Protein AF-A0A1V5Y558-F1 (afdb_monomer_lite)

Radius of gyration: 28.49 Å; chains: 1; bounding box: 67×62×70 Å

pLDDT: mean 86.37, std 18.27, range [27.95, 98.81]

Structure (mmCIF, N/CA/C/O backbone):
data_AF-A0A1V5Y558-F1
#
_entry.id   AF-A0A1V5Y558-F1
#
loop_
_atom_site.group_PDB
_atom_site.id
_atom_site.type_symbol
_atom_site.label_atom_id
_atom_site.label_alt_id
_atom_site.label_comp_id
_atom_site.label_asym_id
_atom_site.label_entity_id
_atom_site.label_seq_id
_atom_site.pdbx_PDB_ins_code
_atom_site.Cartn_x
_atom_site.Cartn_y
_atom_site.Cartn_z
_atom_site.occupancy
_atom_site.B_iso_or_equiv
_atom_site.auth_seq_id
_atom_site.auth_comp_id
_atom_site.auth_asym_id
_atom_site.auth_atom_id
_atom_site.pdbx_PDB_model_num
ATOM 1 N N . MET A 1 1 ? 34.711 -2.360 -29.751 1.00 47.66 1 MET A N 1
ATOM 2 C CA . MET A 1 1 ? 33.719 -2.564 -28.673 1.00 47.66 1 MET A CA 1
ATOM 3 C C . MET A 1 1 ? 32.403 -2.907 -29.351 1.00 47.66 1 MET A C 1
ATOM 5 O O . MET A 1 1 ? 32.137 -2.309 -30.383 1.00 47.66 1 MET A O 1
ATOM 9 N N . GLY A 1 2 ? 31.671 -3.920 -28.879 1.00 64.69 2 GLY A N 1
ATOM 10 C CA . GLY A 1 2 ? 30.419 -4.346 -29.522 1.00 64.69 2 GLY A CA 1
ATOM 11 C C . GLY A 1 2 ? 29.307 -3.298 -29.403 1.00 64.69 2 GLY A C 1
ATOM 12 O O . GLY A 1 2 ? 29.401 -2.399 -28.572 1.00 64.69 2 GLY A O 1
ATOM 13 N N . GLU A 1 3 ? 28.261 -3.443 -30.214 1.00 82.25 3 GLU A N 1
ATOM 14 C CA . GLU A 1 3 ? 27.079 -2.564 -30.247 1.00 82.25 3 GLU A CA 1
ATOM 15 C C . GLU A 1 3 ? 26.423 -2.407 -28.856 1.00 82.25 3 GLU A C 1
ATOM 17 O O . GLU A 1 3 ? 26.402 -3.373 -28.088 1.00 82.25 3 GLU A O 1
ATOM 22 N N . PRO A 1 4 ? 25.924 -1.226 -28.458 1.00 87.19 4 PRO A N 1
ATOM 23 C CA . PRO A 1 4 ? 25.225 -1.065 -27.183 1.00 87.19 4 PRO A CA 1
ATOM 24 C C . PRO A 1 4 ? 23.920 -1.875 -27.160 1.00 87.19 4 PRO A C 1
ATOM 26 O O . PRO A 1 4 ? 23.140 -1.820 -28.095 1.00 87.19 4 PRO A O 1
ATOM 29 N N . ALA A 1 5 ? 23.658 -2.599 -26.071 1.00 92.50 5 ALA A N 1
ATOM 30 C CA . ALA A 1 5 ? 22.412 -3.344 -25.868 1.00 92.50 5 ALA A CA 1
ATOM 31 C C . ALA A 1 5 ? 21.418 -2.606 -24.950 1.00 92.50 5 ALA A C 1
ATOM 33 O O . ALA A 1 5 ? 20.218 -2.865 -25.015 1.00 92.50 5 ALA A O 1
ATOM 34 N N . ILE A 1 6 ? 21.901 -1.684 -24.109 1.00 98.12 6 ILE A N 1
ATOM 35 C CA . ILE A 1 6 ? 21.078 -0.878 -23.196 1.00 98.12 6 ILE A CA 1
ATOM 36 C C . ILE A 1 6 ? 21.270 0.606 -23.518 1.00 98.12 6 ILE A C 1
ATOM 38 O O . ILE A 1 6 ? 22.396 1.108 -23.501 1.00 98.12 6 ILE A O 1
ATOM 42 N N . GLY A 1 7 ? 20.173 1.315 -23.775 1.00 98.25 7 GLY A N 1
ATOM 43 C CA . GLY A 1 7 ? 20.162 2.764 -23.966 1.00 98.25 7 GLY A CA 1
ATOM 44 C C . GLY A 1 7 ? 19.718 3.484 -22.694 1.00 98.25 7 GLY A C 1
ATOM 45 O O . GLY A 1 7 ? 18.582 3.331 -22.266 1.00 98.25 7 GLY A O 1
ATOM 46 N N . ILE A 1 8 ? 20.583 4.295 -22.089 1.00 98.56 8 ILE A N 1
ATOM 47 C CA . ILE A 1 8 ? 20.289 5.066 -20.877 1.00 98.56 8 ILE A CA 1
ATOM 48 C C . ILE A 1 8 ? 20.014 6.534 -21.235 1.00 98.56 8 ILE A C 1
ATOM 50 O O . ILE A 1 8 ? 20.901 7.227 -21.734 1.00 98.56 8 ILE A O 1
ATOM 54 N N . ILE A 1 9 ? 18.818 7.044 -20.936 1.00 98.19 9 ILE A N 1
ATOM 55 C CA . ILE A 1 9 ? 18.478 8.468 -21.104 1.00 98.19 9 ILE A CA 1
ATOM 56 C C . ILE A 1 9 ? 18.309 9.105 -19.739 1.00 98.19 9 ILE A C 1
ATOM 58 O O . ILE A 1 9 ? 17.579 8.596 -18.895 1.00 98.19 9 ILE A O 1
ATOM 62 N N . ILE A 1 10 ? 18.968 10.239 -19.533 1.00 97.44 10 ILE A N 1
ATOM 63 C CA . ILE A 1 10 ? 19.031 10.920 -18.245 1.00 97.44 10 ILE A CA 1
ATOM 64 C C . ILE A 1 10 ? 18.431 12.315 -18.403 1.00 97.44 10 ILE A C 1
ATOM 66 O O . ILE A 1 10 ? 18.888 13.109 -19.229 1.00 97.44 10 ILE A O 1
ATOM 70 N N . GLY A 1 11 ? 17.404 12.621 -17.610 1.00 94.31 11 GLY A N 1
ATOM 71 C CA . GLY A 1 11 ? 16.645 13.870 -17.708 1.00 94.31 11 GLY A CA 1
ATOM 72 C C . GLY A 1 11 ? 17.447 15.127 -17.351 1.00 94.31 11 GLY A C 1
ATOM 73 O O . GLY A 1 11 ? 17.139 16.223 -17.841 1.00 94.31 11 GLY A O 1
ATOM 74 N N . SER A 1 12 ? 18.482 14.977 -16.520 1.00 93.25 12 SER A N 1
ATOM 75 C CA . SER A 1 12 ? 19.354 16.056 -16.058 1.00 93.25 12 SER A CA 1
ATOM 76 C C . SER A 1 12 ? 20.795 15.586 -15.858 1.00 93.25 12 SER A C 1
ATOM 78 O O . SER A 1 12 ? 21.056 14.453 -15.467 1.00 93.25 12 SER A O 1
ATOM 80 N N . LYS A 1 13 ? 21.757 16.496 -16.052 1.00 93.25 13 LYS A N 1
ATOM 81 C CA . LYS A 1 13 ? 23.174 16.238 -15.748 1.00 93.25 13 LYS A CA 1
ATOM 82 C C . LYS A 1 13 ? 23.405 15.936 -14.263 1.00 93.25 13 LYS A C 1
ATOM 84 O O . LYS A 1 13 ? 24.307 15.168 -13.949 1.00 93.25 13 LYS A O 1
ATOM 89 N N . SER A 1 14 ? 22.601 16.517 -13.369 1.00 91.31 14 SER A N 1
ATOM 90 C CA . SER A 1 14 ? 22.674 16.256 -11.922 1.00 91.31 14 SER A CA 1
ATOM 91 C C . SER A 1 14 ? 22.541 14.772 -11.590 1.00 91.31 14 SER A C 1
ATOM 93 O O . SER A 1 14 ? 23.174 14.301 -10.654 1.00 91.31 14 SER A O 1
ATOM 95 N N . ASP A 1 15 ? 21.786 14.020 -12.390 1.00 92.81 15 ASP A N 1
ATOM 96 C CA . ASP A 1 15 ? 21.424 12.634 -12.084 1.00 92.81 15 ASP A CA 1
ATOM 97 C C . ASP A 1 15 ? 22.479 11.641 -12.604 1.00 92.81 15 ASP A C 1
ATOM 99 O O . ASP A 1 15 ? 22.416 10.450 -12.305 1.00 92.81 15 ASP A O 1
ATOM 103 N N . TRP A 1 16 ? 23.494 12.126 -13.339 1.00 94.44 16 TRP A N 1
ATOM 104 C CA . TRP A 1 16 ? 24.583 11.311 -13.893 1.00 94.44 16 TRP A CA 1
ATOM 105 C C . TRP A 1 16 ? 25.296 10.470 -12.829 1.00 94.44 16 TRP A C 1
ATOM 107 O O . TRP A 1 16 ? 25.573 9.298 -13.062 1.00 94.44 16 TRP A O 1
ATOM 117 N N . HIS A 1 17 ? 25.534 11.041 -11.647 1.00 94.56 17 HIS A N 1
ATOM 118 C CA . HIS A 1 17 ? 26.228 10.361 -10.551 1.00 94.56 17 HIS A CA 1
ATOM 119 C C . HIS A 1 17 ? 25.536 9.054 -10.109 1.00 94.56 17 HIS A C 1
ATOM 121 O O . HIS A 1 17 ? 26.205 8.107 -9.698 1.00 94.56 17 HIS A O 1
ATOM 127 N N . LEU A 1 18 ? 24.203 8.964 -10.231 1.00 96.00 18 LEU A N 1
ATOM 128 C CA . LEU A 1 18 ? 23.452 7.738 -9.935 1.00 96.00 18 LEU A CA 1
ATOM 129 C C . LEU A 1 18 ? 23.719 6.656 -10.981 1.00 96.00 18 LEU A C 1
ATOM 131 O O . LEU A 1 18 ? 23.833 5.479 -10.641 1.00 96.00 18 LEU A O 1
ATOM 135 N N . VAL A 1 19 ? 23.822 7.057 -12.249 1.00 96.56 19 VAL A N 1
ATOM 136 C CA . VAL A 1 19 ? 24.108 6.154 -13.368 1.00 96.56 19 VAL A CA 1
ATOM 137 C C . VAL A 1 19 ? 25.543 5.655 -13.304 1.00 96.56 19 VAL A C 1
ATOM 139 O O . VAL A 1 19 ? 25.767 4.457 -13.437 1.00 96.56 19 VAL A O 1
ATOM 142 N N . GLU A 1 20 ? 26.497 6.542 -13.035 1.00 96.56 20 GLU A N 1
ATOM 143 C CA . GLU A 1 20 ? 27.911 6.200 -12.869 1.00 96.56 20 GLU A CA 1
ATOM 144 C C . GLU A 1 20 ? 28.108 5.152 -11.766 1.00 96.56 20 GLU A C 1
ATOM 146 O O . GLU A 1 20 ? 28.595 4.053 -12.033 1.00 96.56 20 GLU A O 1
ATOM 151 N N . LYS A 1 21 ? 27.586 5.422 -10.562 1.00 95.81 21 LYS A N 1
ATOM 152 C CA . LYS A 1 21 ? 27.619 4.476 -9.438 1.00 95.81 21 LYS A CA 1
ATOM 153 C C . LYS A 1 21 ? 26.953 3.137 -9.773 1.00 95.81 21 LYS A C 1
ATOM 155 O O . LYS A 1 21 ? 27.405 2.080 -9.332 1.00 95.81 21 LYS A O 1
ATOM 160 N N . ALA A 1 22 ? 25.857 3.161 -10.530 1.00 96.75 22 ALA A N 1
ATOM 161 C CA . ALA A 1 22 ? 25.160 1.945 -10.928 1.00 96.75 22 ALA A CA 1
ATOM 162 C C . ALA A 1 22 ? 25.971 1.113 -11.929 1.00 96.75 22 ALA A C 1
ATOM 164 O O . ALA A 1 22 ? 26.033 -0.104 -11.769 1.00 96.75 22 ALA A O 1
ATOM 165 N N . LEU A 1 23 ? 26.612 1.752 -12.915 1.00 96.12 23 LEU A N 1
ATOM 166 C CA . LEU A 1 23 ? 27.485 1.091 -13.890 1.00 96.12 23 LEU A CA 1
ATOM 167 C C . LEU A 1 23 ? 28.685 0.425 -13.207 1.00 96.12 23 LEU A C 1
ATOM 169 O O . LEU A 1 23 ? 29.011 -0.710 -13.543 1.00 96.12 23 LEU A O 1
ATOM 173 N N . GLU A 1 24 ? 29.282 1.075 -12.207 1.00 95.19 24 GLU A N 1
ATOM 174 C CA . GLU A 1 24 ? 30.333 0.475 -11.374 1.00 95.19 24 GLU A CA 1
ATOM 175 C C . GLU A 1 24 ? 29.823 -0.760 -10.620 1.00 95.19 24 GLU A C 1
ATOM 177 O O . GLU A 1 24 ? 30.461 -1.814 -10.623 1.00 95.19 24 GLU A O 1
ATOM 182 N N . ALA A 1 25 ? 28.634 -0.668 -10.015 1.00 90.50 25 ALA A N 1
ATOM 183 C CA . ALA A 1 25 ? 28.051 -1.755 -9.230 1.00 90.50 25 ALA A CA 1
ATOM 184 C C . ALA A 1 25 ? 27.713 -3.010 -10.057 1.00 90.50 25 ALA A C 1
ATOM 186 O O . ALA A 1 25 ? 27.637 -4.107 -9.490 1.00 90.50 25 ALA A O 1
ATOM 187 N N . VAL A 1 26 ? 27.511 -2.857 -11.372 1.00 92.19 26 VAL A N 1
ATOM 188 C CA . VAL A 1 26 ? 27.238 -3.953 -12.318 1.00 92.19 26 VAL A CA 1
ATOM 189 C C . VAL A 1 26 ? 28.369 -4.188 -13.324 1.00 92.19 26 VAL A C 1
ATOM 191 O O . VAL A 1 26 ? 28.167 -4.907 -14.303 1.00 92.19 26 VAL A O 1
ATOM 194 N N . ALA A 1 27 ? 29.562 -3.632 -13.092 1.00 92.50 27 ALA A N 1
ATOM 195 C CA . ALA A 1 27 ? 30.679 -3.697 -14.037 1.00 92.50 27 ALA A CA 1
ATOM 196 C C . ALA A 1 27 ? 31.040 -5.141 -14.439 1.00 92.50 27 ALA A C 1
ATOM 198 O O . ALA A 1 27 ? 31.288 -5.414 -15.612 1.00 92.50 27 ALA A O 1
ATOM 199 N N . GLU A 1 28 ? 30.975 -6.093 -13.500 1.00 91.75 28 GLU A N 1
ATOM 200 C CA . GLU A 1 28 ? 31.270 -7.515 -13.747 1.00 91.75 28 GLU A CA 1
ATOM 201 C C . GLU A 1 28 ? 30.313 -8.195 -14.747 1.00 91.75 28 GLU A C 1
ATOM 203 O O . GLU A 1 28 ? 30.659 -9.211 -15.355 1.00 91.75 28 GLU A O 1
ATOM 208 N N . LEU A 1 29 ? 29.126 -7.620 -14.980 1.00 93.81 29 LEU A N 1
ATOM 209 C CA . LEU A 1 29 ? 28.189 -8.110 -15.993 1.00 93.81 29 LEU A CA 1
ATOM 210 C C . LEU A 1 29 ? 28.606 -7.732 -17.419 1.00 93.81 29 LEU A C 1
ATOM 212 O O . LEU A 1 29 ? 28.060 -8.304 -18.369 1.00 93.81 29 LEU A O 1
ATOM 216 N N . ASN A 1 30 ? 29.572 -6.818 -17.582 1.00 93.69 30 ASN A N 1
ATOM 217 C CA . ASN A 1 30 ? 30.040 -6.310 -18.873 1.00 93.69 30 ASN A CA 1
ATOM 218 C C . ASN A 1 30 ? 28.873 -5.869 -19.774 1.00 93.69 30 ASN A C 1
ATOM 220 O O . ASN A 1 30 ? 28.770 -6.272 -20.937 1.00 93.69 30 ASN A O 1
ATOM 224 N N . LEU A 1 31 ? 27.944 -5.090 -19.209 1.00 93.19 31 LEU A N 1
ATOM 225 C CA . LEU A 1 31 ? 26.790 -4.578 -19.944 1.00 93.19 31 LEU A CA 1
ATOM 226 C C . LEU A 1 31 ? 27.247 -3.557 -20.991 1.00 93.19 31 LEU A C 1
ATOM 228 O O . LEU A 1 31 ? 27.996 -2.627 -20.695 1.00 93.19 31 LEU A O 1
ATOM 232 N N . ARG A 1 32 ? 26.776 -3.725 -22.227 1.00 93.56 32 ARG A N 1
ATOM 233 C CA . ARG A 1 32 ? 27.048 -2.793 -23.325 1.00 93.56 32 ARG A CA 1
ATOM 234 C C . ARG A 1 32 ? 26.028 -1.661 -23.252 1.00 93.56 32 ARG A C 1
ATOM 236 O O . ARG A 1 32 ? 24.900 -1.833 -23.707 1.00 93.56 32 ARG A O 1
ATOM 243 N N . CYS A 1 33 ? 26.408 -0.535 -22.662 1.00 96.12 33 CYS A N 1
ATOM 244 C CA . CYS A 1 33 ? 25.513 0.603 -22.454 1.00 96.12 33 CYS A CA 1
ATOM 245 C C . CYS A 1 33 ? 25.915 1.796 -23.328 1.00 96.12 33 CYS A C 1
ATOM 247 O O . CYS A 1 33 ? 27.098 2.104 -23.458 1.00 96.12 33 CYS A O 1
ATOM 249 N N . ALA A 1 34 ? 24.926 2.506 -23.865 1.00 96.50 34 ALA A N 1
ATOM 250 C CA . ALA A 1 34 ? 25.077 3.860 -24.393 1.00 96.50 34 ALA A CA 1
ATOM 251 C C . ALA A 1 34 ? 24.253 4.817 -23.528 1.00 96.50 34 ALA A C 1
ATOM 253 O O . ALA A 1 34 ? 23.171 4.447 -23.080 1.00 96.50 34 ALA A O 1
ATOM 254 N N . ALA A 1 35 ? 24.740 6.036 -23.287 1.00 96.56 35 ALA A N 1
ATOM 255 C CA . ALA A 1 35 ? 24.050 6.997 -22.430 1.00 96.56 35 ALA A CA 1
ATOM 256 C C . ALA A 1 35 ? 23.934 8.385 -23.068 1.00 96.56 35 ALA A C 1
ATOM 258 O O . ALA A 1 35 ? 24.832 8.833 -23.783 1.00 96.56 35 ALA A O 1
ATOM 259 N N . ARG A 1 36 ? 22.839 9.091 -22.767 1.00 97.06 36 ARG A N 1
ATOM 260 C CA . ARG A 1 36 ? 22.580 10.461 -23.224 1.00 97.06 36 ARG A CA 1
ATOM 261 C C . ARG A 1 36 ? 21.873 11.273 -22.151 1.00 97.06 36 ARG A C 1
ATOM 263 O O . ARG A 1 36 ? 20.908 10.817 -21.549 1.00 97.06 36 ARG A O 1
ATOM 270 N N . ILE A 1 37 ? 22.304 12.519 -21.975 1.00 97.00 37 ILE A N 1
ATOM 271 C CA . ILE A 1 37 ? 21.547 13.508 -21.204 1.00 97.00 37 ILE A CA 1
ATOM 272 C C . ILE A 1 37 ? 20.616 14.242 -22.171 1.00 97.00 37 ILE A C 1
ATOM 274 O O . ILE A 1 37 ? 21.080 14.892 -23.110 1.00 97.00 37 ILE A O 1
ATOM 278 N N . ALA A 1 38 ? 19.310 14.121 -21.955 1.00 95.88 38 ALA A N 1
ATOM 279 C CA . ALA A 1 38 ? 18.283 14.800 -22.734 1.00 95.88 38 ALA A CA 1
ATOM 280 C C . ALA A 1 38 ? 17.001 14.936 -21.902 1.00 95.88 38 ALA A C 1
ATOM 282 O O . ALA A 1 38 ? 16.582 14.014 -21.209 1.00 95.88 38 ALA A O 1
ATOM 283 N N . SER A 1 39 ? 16.364 16.101 -21.975 1.00 93.88 39 SER A N 1
ATOM 284 C CA . SER A 1 39 ? 15.165 16.412 -21.201 1.00 93.88 39 SER A CA 1
ATOM 285 C C . SER A 1 39 ? 13.919 16.299 -22.074 1.00 93.88 39 SER A C 1
ATOM 287 O O . SER A 1 39 ? 13.845 16.947 -23.116 1.00 93.88 39 SER A O 1
ATOM 289 N N . ALA A 1 40 ? 12.914 15.554 -21.611 1.00 94.00 40 ALA A N 1
ATOM 290 C CA . ALA A 1 40 ? 11.627 15.433 -22.299 1.00 94.00 40 ALA A CA 1
ATOM 291 C C . ALA A 1 40 ? 10.924 16.787 -22.511 1.00 94.00 40 ALA A C 1
ATOM 293 O O . ALA A 1 40 ? 10.351 17.027 -23.564 1.00 94.00 40 ALA A O 1
ATOM 294 N N . HIS A 1 41 ? 11.019 17.691 -21.533 1.00 92.62 41 HIS A N 1
ATOM 295 C CA . HIS A 1 41 ? 10.335 18.987 -21.573 1.00 92.62 41 HIS A CA 1
ATOM 296 C C . HIS A 1 41 ? 11.127 20.067 -22.311 1.00 92.62 41 HIS A C 1
ATOM 298 O O . HIS A 1 41 ? 10.543 20.941 -22.941 1.00 92.62 41 HIS A O 1
ATOM 304 N N . ARG A 1 42 ? 12.462 20.043 -22.196 1.00 93.00 42 ARG A N 1
ATOM 305 C CA . ARG A 1 42 ? 13.327 21.122 -22.708 1.00 93.00 42 ARG A CA 1
ATOM 306 C C . ARG A 1 42 ? 13.940 20.804 -24.065 1.00 93.00 42 ARG A C 1
ATOM 308 O O . ARG A 1 42 ? 14.230 21.714 -24.829 1.00 93.00 42 ARG A O 1
ATOM 315 N N . THR A 1 43 ? 14.174 19.526 -24.353 1.00 93.94 43 THR A N 1
ATOM 316 C CA . THR A 1 43 ? 14.845 19.068 -25.576 1.00 93.94 43 THR A CA 1
ATOM 317 C C . THR A 1 43 ? 14.157 17.821 -26.161 1.00 93.94 43 THR A C 1
ATOM 319 O O . THR A 1 43 ? 14.827 16.803 -26.358 1.00 93.94 43 THR A O 1
ATOM 322 N N . PRO A 1 44 ? 12.836 17.855 -26.431 1.00 95.38 44 PRO A N 1
ATOM 323 C CA . PRO A 1 44 ? 12.082 16.686 -26.900 1.00 95.38 44 PRO A CA 1
ATOM 324 C C . PRO A 1 44 ? 12.620 16.121 -28.222 1.00 95.38 44 PRO A C 1
ATOM 326 O O . PRO A 1 44 ? 12.741 14.910 -28.381 1.00 95.38 44 PRO A O 1
ATOM 329 N N . GLU A 1 45 ? 13.037 16.984 -29.151 1.00 96.19 45 GLU A N 1
ATOM 330 C CA . GLU A 1 45 ? 13.628 16.559 -30.428 1.00 96.19 45 GLU A CA 1
ATOM 331 C C . GLU A 1 45 ? 14.936 15.785 -30.251 1.00 96.19 45 GLU A C 1
ATOM 333 O O . GLU A 1 45 ? 15.199 14.830 -30.981 1.00 96.19 45 GLU A O 1
ATOM 338 N N . ALA A 1 46 ? 15.750 16.165 -29.262 1.00 95.75 46 ALA A N 1
ATOM 339 C CA . ALA A 1 46 ? 16.991 15.462 -28.960 1.00 95.75 46 ALA A CA 1
ATOM 340 C C . ALA A 1 46 ? 16.724 14.072 -28.368 1.00 95.75 46 ALA A C 1
ATOM 342 O O . ALA A 1 46 ? 17.475 13.146 -28.659 1.00 95.75 46 ALA A O 1
ATOM 343 N N . VAL A 1 47 ? 15.654 13.924 -27.574 1.00 97.75 47 VAL A N 1
ATOM 344 C CA . VAL A 1 47 ? 15.198 12.619 -27.069 1.00 97.75 47 VAL A CA 1
ATOM 345 C C . VAL A 1 47 ? 14.778 11.732 -28.241 1.00 97.75 47 VAL A C 1
ATOM 347 O O . VAL A 1 47 ? 15.320 10.644 -28.398 1.00 97.75 47 VAL A O 1
ATOM 350 N N . MET A 1 48 ? 13.886 12.221 -29.111 1.00 97.56 48 MET A N 1
ATOM 351 C CA . MET A 1 48 ? 13.389 11.457 -30.264 1.00 97.56 48 MET A CA 1
ATOM 352 C C . MET A 1 48 ? 14.507 11.040 -31.223 1.00 97.56 48 MET A C 1
ATOM 354 O O . MET A 1 48 ? 14.539 9.900 -31.680 1.00 97.56 48 MET A O 1
ATOM 358 N N . ARG A 1 49 ? 15.440 11.953 -31.521 1.00 97.81 49 ARG A N 1
ATOM 359 C CA . ARG A 1 49 ? 16.586 11.655 -32.387 1.00 97.81 49 ARG A CA 1
ATOM 360 C C . ARG A 1 49 ? 17.456 10.550 -31.796 1.00 97.81 49 ARG A C 1
ATOM 362 O O . ARG A 1 49 ? 17.797 9.608 -32.497 1.00 97.81 49 ARG A O 1
ATOM 369 N N . TRP A 1 50 ? 17.771 10.655 -30.509 1.00 97.88 50 TRP A N 1
ATOM 370 C CA . TRP A 1 50 ? 18.659 9.699 -29.864 1.00 97.88 50 TRP A CA 1
ATOM 371 C C . TRP A 1 50 ? 18.032 8.311 -29.710 1.00 97.88 50 TRP A C 1
ATOM 373 O O . TRP A 1 50 ? 18.745 7.325 -29.829 1.00 97.88 50 TRP A O 1
ATOM 383 N N . ILE A 1 51 ? 16.713 8.213 -29.497 1.00 98.19 51 ILE A N 1
ATOM 384 C CA . ILE A 1 51 ? 16.009 6.918 -29.483 1.00 98.19 51 ILE A CA 1
ATOM 385 C C . ILE A 1 51 ? 16.223 6.187 -30.812 1.00 98.19 51 ILE A C 1
ATOM 387 O O . ILE A 1 51 ? 16.629 5.030 -30.801 1.00 98.19 51 ILE A O 1
ATOM 391 N N . LYS A 1 52 ? 16.041 6.877 -31.946 1.00 97.50 52 LYS A N 1
ATOM 392 C CA . LYS A 1 52 ? 16.262 6.293 -33.279 1.00 97.50 52 LYS A CA 1
ATOM 393 C C . LYS A 1 52 ? 17.713 5.867 -33.491 1.00 97.50 52 LYS A C 1
ATOM 395 O O . LYS A 1 52 ? 17.961 4.731 -33.871 1.00 97.50 52 LYS A O 1
ATOM 400 N N . GLU A 1 53 ? 18.665 6.751 -33.184 1.00 97.25 53 GLU A N 1
ATOM 401 C CA . GLU A 1 53 ? 20.103 6.445 -33.276 1.00 97.25 53 GLU A CA 1
ATOM 402 C C . GLU A 1 53 ? 20.483 5.231 -32.408 1.00 97.25 53 GLU A C 1
ATOM 404 O O . GLU A 1 53 ? 21.294 4.400 -32.809 1.00 97.25 53 GLU A O 1
ATOM 409 N N . ALA A 1 54 ? 19.898 5.115 -31.213 1.00 97.25 54 ALA A N 1
ATOM 410 C CA . ALA A 1 54 ? 20.145 4.012 -30.294 1.00 97.25 54 ALA A CA 1
ATOM 411 C C . ALA A 1 54 ? 19.567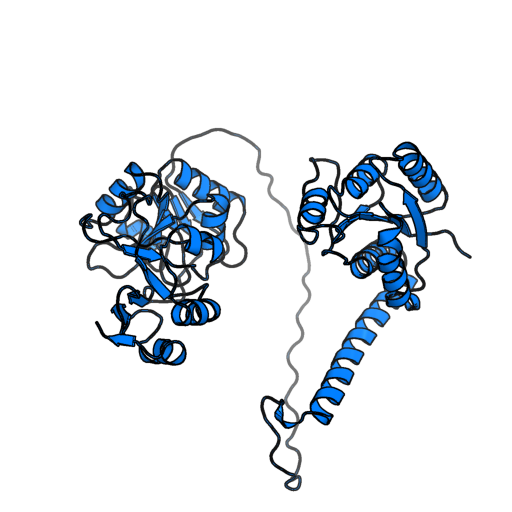 2.683 -30.809 1.00 97.25 54 ALA A C 1
ATOM 413 O O . ALA A 1 54 ? 20.244 1.659 -30.722 1.00 97.25 54 ALA A O 1
ATOM 414 N N . GLU A 1 55 ? 18.352 2.691 -31.364 1.00 97.06 55 GLU A N 1
ATOM 415 C CA . GLU A 1 55 ? 17.747 1.514 -32.002 1.00 97.06 55 GLU A CA 1
ATOM 416 C C . GLU A 1 55 ? 18.561 1.042 -33.210 1.00 97.06 55 GLU A C 1
ATOM 418 O O . GLU A 1 55 ? 18.870 -0.144 -33.318 1.00 97.06 55 GLU A O 1
ATOM 423 N N . GLU A 1 56 ? 18.973 1.969 -34.079 1.00 96.25 56 GLU A N 1
ATOM 424 C CA . GLU A 1 56 ? 19.844 1.683 -35.227 1.00 96.25 56 GLU A CA 1
ATOM 425 C C . GLU A 1 56 ? 21.205 1.120 -34.789 1.00 96.25 56 GLU A C 1
ATOM 427 O O . GLU A 1 56 ? 21.777 0.273 -35.473 1.00 96.25 56 GLU A O 1
ATOM 432 N N . ALA A 1 57 ? 21.705 1.545 -33.626 1.00 95.06 57 ALA A N 1
ATOM 433 C CA . ALA A 1 57 ? 22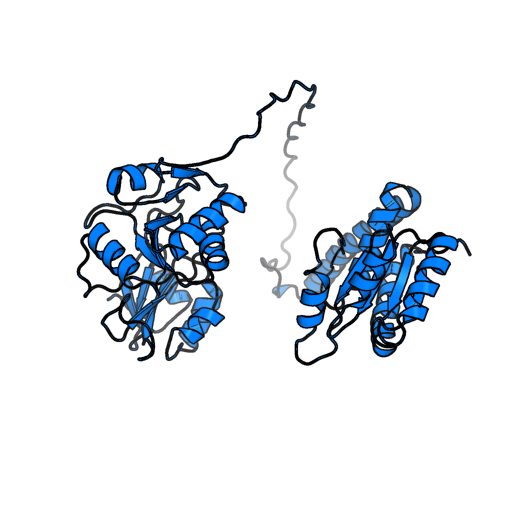.930 1.035 -33.021 1.00 95.06 57 ALA A CA 1
ATOM 434 C C . ALA A 1 57 ? 22.758 -0.306 -32.279 1.00 95.06 57 ALA A C 1
ATOM 436 O O . ALA A 1 57 ? 23.726 -0.782 -31.685 1.00 95.06 57 ALA A O 1
ATOM 437 N N . GLY A 1 58 ? 21.565 -0.913 -32.287 1.00 95.56 58 GLY A N 1
ATOM 438 C CA . GLY A 1 58 ? 21.322 -2.248 -31.734 1.00 95.56 58 GLY A CA 1
ATOM 439 C C . GLY A 1 58 ? 20.871 -2.290 -30.270 1.00 95.56 58 GLY A C 1
ATOM 440 O O . GLY A 1 58 ? 20.901 -3.367 -29.662 1.00 95.56 58 GLY A O 1
ATOM 441 N N . VAL A 1 59 ? 20.435 -1.160 -29.695 1.00 97.88 59 VAL A N 1
ATOM 442 C CA . VAL A 1 59 ? 19.830 -1.142 -28.353 1.00 97.88 59 VAL A CA 1
ATOM 443 C C . VAL A 1 59 ? 18.586 -2.028 -28.324 1.00 97.88 59 VAL A C 1
ATOM 445 O O . VAL A 1 59 ? 17.804 -2.066 -29.266 1.00 97.88 59 VAL A O 1
ATOM 448 N N . GLN A 1 60 ? 18.407 -2.755 -27.219 1.00 97.69 60 GLN A N 1
ATOM 449 C CA . GLN A 1 60 ? 17.309 -3.705 -27.017 1.00 97.69 60 GLN A CA 1
ATOM 450 C C . GLN A 1 60 ? 16.382 -3.300 -25.868 1.00 97.69 60 GLN A C 1
ATOM 452 O O . GLN A 1 60 ? 15.233 -3.727 -25.835 1.00 97.69 60 GLN A O 1
ATOM 457 N N . VAL A 1 61 ? 16.872 -2.498 -24.916 1.00 98.50 61 VAL A N 1
ATOM 458 C CA . VAL A 1 61 ? 16.112 -2.011 -23.755 1.00 98.50 61 VAL A CA 1
ATOM 459 C C . VAL A 1 61 ? 16.531 -0.578 -23.441 1.00 98.50 61 VAL A C 1
ATOM 461 O O . VAL A 1 61 ? 17.727 -0.274 -23.418 1.00 98.50 61 VAL A O 1
ATOM 464 N N . PHE A 1 62 ? 15.563 0.287 -23.138 1.00 98.75 62 PHE A N 1
ATOM 465 C CA . PHE A 1 62 ? 15.831 1.634 -22.641 1.00 98.75 62 PHE A CA 1
ATOM 466 C C . PHE A 1 62 ? 15.683 1.727 -21.122 1.00 98.75 62 PHE A C 1
ATOM 468 O O . PHE A 1 62 ? 14.739 1.205 -20.532 1.00 98.75 62 PHE A O 1
ATOM 475 N N . VAL A 1 63 ? 16.596 2.463 -20.493 1.00 98.75 63 VAL A N 1
ATOM 476 C CA . VAL A 1 63 ? 16.525 2.877 -19.090 1.00 98.75 63 VAL A CA 1
ATOM 477 C C . VAL A 1 63 ? 16.415 4.396 -19.055 1.00 98.75 63 VAL A C 1
ATOM 479 O O . VAL A 1 63 ? 17.333 5.103 -19.464 1.00 98.75 63 VAL A O 1
ATOM 482 N N . ALA A 1 64 ? 15.291 4.911 -18.576 1.00 98.38 64 ALA A N 1
ATOM 483 C CA . ALA A 1 64 ? 15.015 6.339 -18.528 1.00 98.38 64 ALA A CA 1
ATOM 484 C C . ALA A 1 64 ? 15.038 6.831 -17.076 1.00 98.38 64 ALA A C 1
ATOM 486 O O . ALA A 1 64 ? 14.205 6.446 -16.260 1.00 98.38 64 ALA A O 1
ATOM 487 N N . VAL A 1 65 ? 16.005 7.687 -16.755 1.00 98.19 65 VAL A N 1
ATOM 488 C CA . VAL A 1 65 ? 16.278 8.201 -15.408 1.00 98.19 65 VAL A CA 1
ATOM 489 C C . VAL A 1 65 ? 15.789 9.642 -15.320 1.00 98.19 65 VAL A C 1
ATOM 491 O O . VAL A 1 65 ? 16.294 10.512 -16.035 1.00 98.19 65 VAL A O 1
ATOM 494 N N . ALA A 1 66 ? 14.794 9.907 -14.473 1.00 96.00 66 ALA A N 1
ATOM 495 C CA . ALA A 1 66 ? 14.224 11.244 -14.328 1.00 96.00 66 ALA A CA 1
ATOM 496 C C . ALA A 1 66 ? 13.628 11.486 -12.936 1.00 96.00 66 ALA A C 1
ATOM 498 O O . ALA A 1 66 ? 13.011 10.601 -12.347 1.00 96.00 66 ALA A O 1
ATOM 499 N N . GLY A 1 67 ? 13.788 12.712 -12.440 1.00 92.12 67 GLY A N 1
ATOM 500 C CA . GLY A 1 67 ? 13.123 13.215 -11.237 1.00 92.12 67 GLY A CA 1
ATOM 501 C C . GLY A 1 67 ? 12.032 14.237 -11.554 1.00 92.12 67 GLY A C 1
ATOM 502 O O . GLY A 1 67 ? 11.781 14.551 -12.723 1.00 92.12 67 GLY A O 1
ATOM 503 N N . MET A 1 68 ? 11.433 14.794 -10.501 1.00 87.44 68 MET A N 1
ATOM 504 C CA . MET A 1 68 ? 10.311 15.735 -10.570 1.00 87.44 68 MET A CA 1
ATOM 505 C C . MET A 1 68 ? 9.086 15.133 -11.297 1.00 87.44 68 MET A C 1
ATOM 507 O O . MET A 1 68 ? 8.818 13.936 -11.197 1.00 87.44 68 MET A O 1
ATOM 511 N N . ALA A 1 69 ? 8.386 15.929 -12.117 1.00 83.81 69 ALA A N 1
ATOM 512 C CA . ALA A 1 69 ? 7.424 15.451 -13.108 1.00 83.81 69 ALA A CA 1
ATOM 513 C C . ALA A 1 69 ? 8.134 14.580 -14.164 1.00 83.81 69 ALA A C 1
ATOM 515 O O . ALA A 1 69 ? 8.491 15.049 -15.247 1.00 83.81 69 ALA A O 1
ATOM 516 N N . ALA A 1 70 ? 8.401 13.319 -13.831 1.00 91.56 70 ALA A N 1
ATOM 517 C CA . ALA A 1 70 ? 9.267 12.413 -14.575 1.00 91.56 70 ALA A CA 1
ATOM 518 C C . ALA A 1 70 ? 8.588 11.864 -15.843 1.00 91.56 70 ALA A C 1
ATOM 520 O O . ALA A 1 70 ? 8.360 10.668 -15.980 1.00 91.56 70 ALA A O 1
ATOM 521 N N . ALA A 1 71 ? 8.296 12.739 -16.808 1.00 94.38 71 ALA A N 1
ATOM 522 C CA . ALA A 1 71 ? 7.655 12.376 -18.074 1.00 94.38 71 ALA A CA 1
ATOM 523 C C . ALA A 1 71 ? 8.580 11.621 -19.044 1.00 94.38 71 ALA A C 1
ATOM 525 O O . ALA A 1 71 ? 8.112 11.033 -20.018 1.00 94.38 71 ALA A O 1
ATOM 526 N N . LEU A 1 72 ? 9.899 11.648 -18.813 1.00 97.00 72 LEU A N 1
ATOM 527 C CA . LEU A 1 72 ? 10.886 11.093 -19.741 1.00 97.00 72 LEU A CA 1
ATOM 528 C C . LEU A 1 72 ? 10.635 9.614 -20.086 1.00 97.00 72 LEU A C 1
ATOM 530 O O . LEU A 1 72 ? 10.585 9.326 -21.278 1.00 97.00 72 LEU A O 1
ATOM 534 N N . PRO A 1 73 ? 10.425 8.685 -19.132 1.00 97.88 73 PRO A N 1
ATOM 535 C CA . PRO A 1 73 ? 10.172 7.282 -19.469 1.00 97.88 73 PRO A CA 1
ATOM 536 C C . PRO A 1 73 ? 8.928 7.093 -20.342 1.00 97.88 73 PRO A C 1
ATOM 538 O O . PRO A 1 73 ? 8.964 6.324 -21.299 1.00 97.88 73 PRO A O 1
ATOM 541 N N . GLY A 1 74 ? 7.861 7.850 -20.071 1.00 97.12 74 GLY A N 1
ATOM 542 C CA . GLY A 1 74 ? 6.646 7.807 -20.879 1.00 97.12 74 GLY A CA 1
ATOM 543 C C . GLY A 1 74 ? 6.847 8.343 -22.295 1.00 97.12 74 GLY A C 1
ATOM 544 O O . GLY A 1 74 ? 6.391 7.727 -23.254 1.00 97.12 74 GLY A O 1
ATOM 545 N N . VAL A 1 75 ? 7.595 9.442 -22.447 1.00 97.00 75 VAL A N 1
ATOM 546 C CA . VAL A 1 75 ? 7.968 9.977 -23.768 1.00 97.00 75 VAL A CA 1
ATOM 547 C C . VAL A 1 75 ? 8.809 8.976 -24.550 1.00 97.00 75 VAL A C 1
ATOM 549 O O . VAL A 1 75 ? 8.587 8.813 -25.742 1.00 97.00 75 VAL A O 1
ATOM 552 N N . VAL A 1 76 ? 9.746 8.286 -23.896 1.00 98.06 76 VAL A N 1
ATOM 553 C CA . VAL A 1 76 ? 10.558 7.252 -24.550 1.00 98.06 76 VAL A CA 1
ATOM 554 C C . VAL A 1 76 ? 9.670 6.093 -25.000 1.00 98.06 76 VAL A C 1
ATOM 556 O O . VAL A 1 76 ? 9.703 5.736 -26.172 1.00 98.06 76 VAL A O 1
ATOM 559 N N . SER A 1 77 ? 8.813 5.571 -24.116 1.00 97.88 77 SER A N 1
ATOM 560 C CA . SER A 1 77 ? 7.883 4.474 -24.433 1.00 97.88 77 SER A CA 1
ATOM 561 C C . SER A 1 77 ? 6.916 4.819 -25.567 1.00 97.88 77 SER A C 1
ATOM 563 O O . SER A 1 77 ? 6.612 3.972 -26.398 1.00 97.88 77 SER A O 1
ATOM 565 N N . ALA A 1 78 ? 6.498 6.079 -25.688 1.00 96.88 78 ALA A N 1
ATOM 566 C CA . ALA A 1 78 ? 5.655 6.520 -26.796 1.00 96.88 78 ALA A CA 1
ATOM 567 C C . ALA A 1 78 ? 6.367 6.549 -28.165 1.00 96.88 78 ALA A C 1
ATOM 569 O O . ALA A 1 78 ? 5.705 6.729 -29.185 1.00 96.88 78 ALA A O 1
ATOM 570 N N . GLN A 1 79 ? 7.698 6.427 -28.202 1.00 97.38 79 GLN A N 1
ATOM 571 C CA . GLN A 1 79 ? 8.509 6.539 -29.420 1.00 97.38 79 GLN A CA 1
ATOM 572 C C . GLN A 1 79 ? 9.173 5.221 -29.840 1.00 97.38 79 GLN A C 1
ATOM 574 O O . GLN A 1 79 ? 9.771 5.180 -30.912 1.00 97.38 79 GLN A O 1
ATOM 579 N N . THR A 1 80 ? 9.081 4.163 -29.030 1.00 97.38 80 THR A N 1
ATOM 580 C CA . THR A 1 80 ? 9.727 2.870 -29.292 1.00 97.38 80 THR A CA 1
ATOM 581 C C . THR A 1 80 ? 8.812 1.693 -28.951 1.00 97.38 80 THR A C 1
ATOM 583 O O . THR A 1 80 ? 7.929 1.799 -28.106 1.00 97.38 80 THR A O 1
ATOM 586 N N . LEU A 1 81 ? 9.042 0.547 -29.597 1.00 96.81 81 LEU A N 1
ATOM 587 C CA . LEU A 1 81 ? 8.462 -0.742 -29.195 1.00 96.81 81 LEU A CA 1
ATOM 588 C C . LEU A 1 81 ? 9.382 -1.539 -28.258 1.00 96.81 81 LEU A C 1
ATOM 590 O O . LEU A 1 81 ? 8.987 -2.596 -27.762 1.00 96.81 81 LEU A O 1
ATOM 594 N N . LEU A 1 82 ? 10.610 -1.067 -28.031 1.00 98.25 82 LEU A N 1
ATOM 595 C CA . LEU A 1 82 ? 11.535 -1.697 -27.103 1.00 98.25 82 LEU A CA 1
ATOM 596 C C . LEU A 1 82 ? 11.077 -1.475 -25.655 1.00 98.25 82 LEU A C 1
ATOM 598 O O . LEU A 1 82 ? 10.519 -0.422 -25.336 1.00 98.25 82 LEU A O 1
ATOM 602 N N . PRO A 1 83 ? 11.334 -2.432 -24.745 1.00 98.44 83 PRO A N 1
ATOM 603 C CA . PRO A 1 83 ? 11.021 -2.263 -23.334 1.00 98.44 83 PRO A CA 1
ATOM 604 C C . PRO A 1 83 ? 11.669 -1.002 -22.752 1.00 98.44 83 PRO A C 1
ATOM 606 O O . PRO A 1 83 ? 12.861 -0.752 -22.950 1.00 98.44 83 PRO A O 1
ATOM 609 N N . VAL A 1 84 ? 10.886 -0.240 -21.985 1.00 98.69 84 VAL A N 1
ATOM 610 C CA . VAL A 1 84 ? 11.348 0.959 -21.280 1.00 98.69 84 VAL A CA 1
ATOM 611 C C . VAL A 1 84 ? 11.218 0.751 -19.779 1.00 98.69 84 VAL A C 1
ATOM 613 O O . VAL A 1 84 ? 10.142 0.426 -19.274 1.00 98.69 84 VAL A O 1
ATOM 616 N N . ILE A 1 85 ? 12.319 0.970 -19.065 1.00 98.81 85 ILE A N 1
ATOM 617 C CA . ILE A 1 85 ? 12.390 0.924 -17.608 1.00 98.81 85 ILE A CA 1
ATOM 618 C C . ILE A 1 85 ? 12.595 2.348 -17.093 1.00 98.81 85 ILE A C 1
ATOM 620 O O . ILE A 1 85 ? 13.627 2.971 -17.344 1.00 98.81 85 ILE A O 1
ATOM 624 N N . GLY A 1 86 ? 11.612 2.873 -16.373 1.00 98.38 86 GLY A N 1
ATOM 625 C CA . GLY A 1 86 ? 11.686 4.159 -15.698 1.00 98.38 86 GLY A CA 1
ATOM 626 C C . GLY A 1 86 ? 12.350 4.048 -14.327 1.00 98.38 86 GLY A C 1
ATOM 627 O O . GLY A 1 86 ? 11.995 3.190 -13.516 1.00 98.38 86 GLY A O 1
ATOM 628 N N . VAL A 1 87 ? 13.292 4.952 -14.058 1.00 98.38 87 VAL A N 1
ATOM 629 C CA . VAL A 1 87 ? 13.932 5.123 -12.751 1.00 98.38 87 VAL A CA 1
ATOM 630 C C . VAL A 1 87 ? 13.521 6.473 -12.171 1.00 98.38 87 VAL A C 1
ATOM 632 O O . VAL A 1 87 ? 14.001 7.503 -12.659 1.00 98.38 87 VAL A O 1
ATOM 635 N N . PRO A 1 88 ? 12.655 6.491 -11.144 1.00 97.38 88 PRO A N 1
ATOM 636 C CA . PRO A 1 88 ? 12.313 7.727 -10.463 1.00 97.38 88 PRO A CA 1
ATOM 637 C C . PRO A 1 88 ? 13.510 8.224 -9.656 1.00 97.38 88 PRO A C 1
ATOM 639 O O . PRO A 1 88 ? 14.144 7.447 -8.942 1.00 97.38 88 PRO A O 1
ATOM 642 N N . VAL A 1 89 ? 13.821 9.513 -9.763 1.00 96.19 89 VAL A N 1
ATOM 643 C CA . VAL A 1 89 ? 14.919 10.156 -9.026 1.00 96.19 89 VAL A CA 1
ATOM 644 C C . VAL A 1 89 ? 14.367 11.088 -7.956 1.00 96.19 89 VAL A C 1
ATOM 646 O O . VAL A 1 89 ? 13.451 11.873 -8.201 1.00 96.19 89 VAL A O 1
ATOM 649 N N . GLU A 1 90 ? 14.962 11.022 -6.769 1.00 93.94 90 GLU A N 1
ATOM 650 C CA . GLU A 1 90 ? 14.736 11.977 -5.686 1.00 93.94 90 GLU A CA 1
ATOM 651 C C . GLU A 1 90 ? 15.409 13.311 -6.034 1.00 93.94 90 GLU A C 1
ATOM 653 O O . GLU A 1 90 ? 16.619 13.466 -5.885 1.00 93.94 90 GLU A O 1
ATOM 658 N N . ALA A 1 91 ? 14.624 14.263 -6.544 1.00 77.81 91 ALA A N 1
ATOM 659 C CA . ALA A 1 91 ? 15.122 15.558 -7.017 1.00 77.81 91 ALA A CA 1
ATOM 660 C C . ALA A 1 91 ? 14.507 16.766 -6.283 1.00 77.81 91 ALA A C 1
ATOM 662 O O . ALA A 1 91 ? 14.883 17.903 -6.567 1.00 77.81 91 ALA A O 1
ATOM 663 N N . ASP A 1 92 ? 13.560 16.545 -5.366 1.00 74.31 92 ASP A N 1
ATOM 664 C CA . ASP A 1 92 ? 12.754 17.610 -4.771 1.00 74.31 92 ASP A CA 1
ATOM 665 C C . ASP A 1 92 ? 12.246 17.293 -3.344 1.00 74.31 92 ASP A C 1
ATOM 667 O O . ASP A 1 92 ? 12.631 16.307 -2.710 1.00 74.31 92 ASP A O 1
ATOM 671 N N . ALA A 1 93 ? 11.362 18.155 -2.829 1.00 80.56 93 ALA A N 1
ATOM 672 C CA . ALA A 1 93 ? 10.782 18.047 -1.491 1.00 80.56 93 ALA A CA 1
ATOM 673 C C . ALA A 1 93 ? 9.918 16.788 -1.275 1.00 80.56 93 ALA A C 1
ATOM 675 O O . ALA A 1 93 ? 9.696 16.398 -0.127 1.00 80.56 93 ALA A O 1
ATOM 676 N N . LEU A 1 94 ? 9.430 16.153 -2.346 1.00 88.12 94 LEU A N 1
ATOM 677 C CA . LEU A 1 94 ? 8.563 14.974 -2.284 1.00 88.12 94 LEU A CA 1
ATOM 678 C C . LEU A 1 94 ? 9.345 13.663 -2.293 1.00 88.12 94 LEU A C 1
ATOM 680 O O . LEU A 1 94 ? 8.753 12.583 -2.358 1.00 88.12 94 LEU A O 1
ATOM 684 N N . ARG A 1 95 ? 10.673 13.743 -2.178 1.00 90.12 95 ARG A N 1
ATOM 685 C CA . ARG A 1 95 ? 11.560 12.588 -2.058 1.00 90.12 95 ARG A CA 1
ATOM 686 C C . ARG A 1 95 ? 11.411 11.591 -3.216 1.00 90.12 95 ARG A C 1
ATOM 688 O O . ARG A 1 95 ? 11.552 10.387 -3.020 1.00 90.12 95 ARG A O 1
ATOM 695 N N . GLY A 1 96 ? 11.084 12.087 -4.414 1.00 91.25 96 GLY A N 1
ATOM 696 C CA . GLY A 1 96 ? 10.901 11.285 -5.629 1.00 91.25 96 GLY A CA 1
ATOM 697 C C . GLY A 1 96 ? 9.566 10.539 -5.734 1.00 91.25 96 GLY A C 1
ATOM 698 O O . GLY A 1 96 ? 9.406 9.722 -6.643 1.00 91.25 96 GLY A O 1
ATOM 699 N N . GLN A 1 97 ? 8.602 10.775 -4.833 1.00 94.44 97 GLN A N 1
ATOM 700 C CA . GLN A 1 97 ? 7.260 10.179 -4.939 1.00 94.44 97 GLN A CA 1
ATOM 701 C C . GLN A 1 97 ? 6.501 10.683 -6.168 1.00 94.44 97 GLN A C 1
ATOM 703 O O . GLN A 1 97 ? 5.807 9.923 -6.832 1.00 94.44 97 GLN A O 1
ATOM 708 N N . ASP A 1 98 ? 6.649 11.961 -6.481 1.00 92.81 98 ASP A N 1
ATOM 709 C CA . ASP A 1 98 ? 6.132 12.598 -7.686 1.00 92.81 98 ASP A CA 1
ATOM 710 C C . ASP A 1 98 ? 6.706 11.962 -8.962 1.00 92.81 98 ASP A C 1
ATOM 712 O O . ASP A 1 98 ? 5.953 11.625 -9.881 1.00 92.81 98 ASP A O 1
ATOM 716 N N . ALA A 1 99 ? 8.014 11.692 -8.980 1.00 94.75 99 ALA A N 1
ATOM 717 C CA . ALA A 1 99 ? 8.669 10.972 -10.063 1.00 94.75 99 ALA A CA 1
ATOM 718 C C . ALA A 1 99 ? 8.152 9.532 -10.166 1.00 94.75 99 ALA A C 1
ATOM 720 O O . ALA A 1 99 ? 7.826 9.071 -11.258 1.00 94.75 99 ALA A O 1
ATOM 721 N N . LEU A 1 100 ? 8.014 8.830 -9.035 1.00 96.38 100 LEU A N 1
ATOM 722 C CA . LEU A 1 100 ? 7.484 7.467 -9.000 1.00 96.38 100 LEU A CA 1
ATOM 723 C C . LEU A 1 100 ? 6.065 7.417 -9.572 1.00 96.38 100 LEU A C 1
ATOM 725 O O . LEU A 1 100 ? 5.810 6.644 -10.494 1.00 96.38 100 LEU A O 1
ATOM 729 N N . TYR A 1 101 ? 5.165 8.273 -9.082 1.00 94.62 101 TYR A N 1
ATOM 730 C CA . TYR A 1 101 ? 3.785 8.342 -9.556 1.00 94.62 101 TYR A CA 1
ATOM 731 C C . TYR A 1 101 ? 3.676 8.761 -11.021 1.00 94.62 101 TYR A C 1
ATOM 733 O O . TYR A 1 101 ? 2.767 8.289 -11.699 1.00 94.62 101 TYR A O 1
ATOM 741 N N . SER A 1 102 ? 4.598 9.586 -11.524 1.00 92.81 102 SER A N 1
ATOM 742 C CA . SER A 1 102 ? 4.661 9.945 -12.947 1.00 92.81 102 SER A CA 1
ATOM 743 C C . SER A 1 102 ? 5.022 8.749 -13.834 1.00 92.81 102 SER A C 1
ATOM 745 O O . SER A 1 102 ? 4.552 8.659 -14.962 1.00 92.81 102 SER A O 1
ATOM 747 N N . ILE A 1 103 ? 5.850 7.829 -13.330 1.00 96.19 103 ILE A N 1
ATOM 748 C CA . ILE A 1 103 ? 6.340 6.671 -14.089 1.00 96.19 103 ILE A CA 1
ATOM 749 C C . ILE A 1 103 ? 5.356 5.498 -14.033 1.00 96.19 103 ILE A C 1
ATOM 751 O O . ILE A 1 103 ? 5.186 4.808 -15.034 1.00 96.19 103 ILE A O 1
ATOM 755 N N . VAL A 1 104 ? 4.707 5.255 -12.887 1.00 95.31 104 VAL A N 1
ATOM 756 C CA . VAL A 1 104 ? 3.777 4.117 -12.736 1.00 95.31 104 VAL A CA 1
ATOM 757 C C . VAL A 1 104 ? 2.372 4.400 -13.277 1.00 95.31 104 VAL A C 1
ATOM 759 O O . VAL A 1 104 ? 1.634 3.459 -13.552 1.00 95.31 104 VAL A O 1
ATOM 762 N N . GLN A 1 105 ? 1.988 5.671 -13.452 1.00 93.38 105 GLN A N 1
ATOM 763 C CA . GLN A 1 105 ? 0.670 6.062 -13.972 1.00 93.38 105 GLN A CA 1
ATOM 764 C C . GLN A 1 105 ? 0.702 6.352 -15.475 1.00 93.38 105 GLN A C 1
ATOM 766 O O . GLN A 1 105 ? 0.449 7.471 -15.921 1.00 93.38 105 GLN A O 1
ATOM 771 N N . MET A 1 106 ? 1.001 5.328 -16.269 1.00 94.12 106 MET A N 1
ATOM 772 C CA . MET A 1 106 ? 0.976 5.443 -17.725 1.00 94.12 106 MET A CA 1
ATOM 773 C C . MET A 1 106 ? -0.426 5.209 -18.306 1.00 94.12 106 MET A C 1
ATOM 775 O O . MET A 1 106 ? -1.157 4.346 -17.813 1.00 94.12 106 MET A O 1
ATOM 779 N N . PRO A 1 107 ? -0.821 5.935 -19.374 1.00 90.94 107 PRO A N 1
ATOM 780 C CA . PRO A 1 107 ? -2.072 5.663 -20.067 1.00 90.94 107 PRO A CA 1
ATOM 781 C C . PRO A 1 107 ? -2.073 4.257 -20.694 1.00 90.94 107 PRO A C 1
ATOM 783 O O . PRO A 1 107 ? -1.015 3.753 -21.093 1.00 90.94 107 PRO A O 1
ATOM 786 N N . PRO A 1 108 ? -3.255 3.626 -20.848 1.00 94.12 108 PRO A N 1
ATOM 787 C CA . PRO A 1 108 ? -3.374 2.338 -21.522 1.00 94.12 108 PRO A CA 1
ATOM 788 C C . PRO A 1 108 ? -2.703 2.344 -22.902 1.00 94.12 108 PRO A C 1
ATOM 790 O O . PRO A 1 108 ? -2.933 3.241 -23.710 1.00 94.12 108 PRO A O 1
ATOM 793 N N . GLY A 1 109 ? -1.885 1.325 -23.172 1.00 93.12 109 GLY A N 1
ATOM 794 C CA . GLY A 1 109 ? -1.181 1.156 -24.448 1.00 93.12 109 GLY A CA 1
ATOM 795 C C . GLY A 1 109 ? 0.250 1.701 -24.498 1.00 93.12 109 GLY A C 1
ATOM 796 O O . GLY A 1 109 ? 0.952 1.375 -25.448 1.00 93.12 109 GLY A O 1
ATOM 797 N N . ILE A 1 110 ? 0.715 2.447 -23.486 1.00 96.06 110 ILE A N 1
ATOM 798 C CA . ILE A 1 110 ? 2.096 2.968 -23.408 1.00 96.06 110 ILE A CA 1
ATOM 799 C C . ILE A 1 110 ? 2.785 2.427 -22.140 1.00 96.06 110 ILE A C 1
ATOM 801 O O . ILE A 1 110 ? 2.859 3.122 -21.127 1.00 96.06 110 ILE A O 1
ATOM 805 N N . PRO A 1 111 ? 3.221 1.155 -22.121 1.00 95.88 111 PRO A N 1
ATOM 806 C CA . PRO A 1 111 ? 3.735 0.528 -20.909 1.00 95.88 111 PRO A CA 1
ATOM 807 C C . PRO A 1 111 ? 5.152 1.001 -20.556 1.00 95.88 111 PRO A C 1
ATOM 809 O O . PRO A 1 111 ? 6.056 0.998 -21.391 1.00 95.88 111 PRO A O 1
ATOM 812 N N . VAL A 1 112 ? 5.368 1.302 -19.274 1.00 97.81 112 VAL A N 1
ATOM 813 C CA . VAL A 1 112 ? 6.691 1.550 -18.686 1.00 97.81 112 VAL A CA 1
ATOM 814 C C . VAL A 1 112 ? 6.855 0.655 -17.460 1.00 97.81 112 VAL A C 1
ATOM 816 O O . VAL A 1 112 ? 6.001 0.644 -16.576 1.00 97.81 112 VAL A O 1
ATOM 819 N N . ALA A 1 113 ? 7.952 -0.099 -17.390 1.00 97.88 113 ALA A N 1
ATOM 820 C CA . ALA A 1 113 ? 8.326 -0.811 -16.172 1.00 97.88 113 ALA A CA 1
ATOM 821 C C . ALA A 1 113 ? 8.944 0.177 -15.174 1.00 97.88 113 ALA A C 1
ATOM 823 O O . ALA A 1 113 ? 9.738 1.025 -15.572 1.00 97.88 113 ALA A O 1
ATOM 824 N N . ALA A 1 114 ? 8.631 0.067 -13.885 1.00 97.50 114 ALA A N 1
ATOM 825 C CA . ALA A 1 114 ? 9.172 0.956 -12.857 1.00 97.50 114 ALA A CA 1
ATOM 826 C C . ALA A 1 114 ? 10.020 0.184 -11.842 1.00 97.50 114 ALA A C 1
ATOM 828 O O . ALA A 1 114 ? 9.645 -0.905 -11.407 1.00 97.50 114 ALA A O 1
ATOM 829 N N . VAL A 1 115 ? 11.144 0.772 -11.437 1.00 98.12 115 VAL A N 1
ATOM 830 C CA . VAL A 1 115 ? 11.934 0.325 -10.278 1.00 98.12 115 VAL A CA 1
ATOM 831 C C . VAL A 1 115 ? 11.787 1.314 -9.117 1.00 98.12 115 VAL A C 1
ATOM 833 O O . VAL A 1 115 ? 11.151 2.359 -9.248 1.00 98.12 115 VAL A O 1
ATOM 836 N N . GLY A 1 116 ? 12.382 0.993 -7.965 1.00 96.88 116 GLY A N 1
ATOM 837 C CA . GLY A 1 116 ? 12.388 1.891 -6.809 1.00 96.88 116 GLY A CA 1
ATOM 838 C C . GLY A 1 116 ? 13.083 3.234 -7.076 1.00 96.88 116 GLY A C 1
ATOM 839 O O . GLY A 1 116 ? 13.877 3.382 -8.010 1.00 96.88 116 GLY A O 1
ATOM 840 N N . ILE A 1 117 ? 12.814 4.208 -6.207 1.00 97.31 117 ILE A N 1
ATOM 841 C CA . ILE A 1 117 ? 13.424 5.544 -6.259 1.00 97.31 117 ILE A CA 1
ATOM 842 C C . ILE A 1 117 ? 14.951 5.434 -6.143 1.00 97.31 117 ILE A C 1
ATOM 844 O O . ILE A 1 117 ? 15.471 4.664 -5.335 1.00 97.31 117 ILE A O 1
ATOM 848 N N . ASN A 1 118 ? 15.667 6.178 -6.991 1.00 97.06 118 ASN A N 1
ATOM 849 C CA . ASN A 1 118 ? 17.125 6.172 -7.164 1.00 97.06 118 ASN A CA 1
ATOM 850 C C . ASN A 1 118 ? 17.726 4.802 -7.539 1.00 97.06 118 ASN A C 1
ATOM 852 O O . ASN A 1 118 ? 18.941 4.607 -7.471 1.00 97.06 118 ASN A O 1
ATOM 856 N N . SER A 1 119 ? 16.906 3.836 -7.959 1.00 97.19 119 SER A N 1
ATOM 857 C CA . SER A 1 119 ? 17.324 2.441 -8.126 1.00 97.19 119 SER A CA 1
ATOM 858 C C . SER A 1 119 ? 17.860 2.129 -9.529 1.00 97.19 119 SER A C 1
ATOM 860 O O . SER A 1 119 ? 17.461 1.154 -10.166 1.00 97.19 119 SER A O 1
ATOM 862 N N . VAL A 1 120 ? 18.803 2.940 -10.027 1.00 98.00 120 VAL A N 1
ATOM 863 C CA . VAL A 1 120 ? 19.382 2.759 -11.375 1.00 98.00 120 VAL A CA 1
ATOM 864 C C . VAL A 1 120 ? 20.038 1.382 -11.525 1.00 98.00 120 VAL A C 1
ATOM 866 O O . VAL A 1 120 ? 19.893 0.738 -12.561 1.00 98.00 120 VAL A O 1
ATOM 869 N N . GLN A 1 121 ? 20.695 0.882 -10.473 1.00 97.69 121 GLN A N 1
ATOM 870 C CA . GLN A 1 121 ? 21.291 -0.456 -10.470 1.00 97.69 121 GLN A CA 1
ATOM 871 C C . GLN A 1 121 ? 20.255 -1.545 -10.778 1.00 97.69 121 GLN A C 1
ATOM 873 O O . GLN A 1 121 ? 20.508 -2.412 -11.611 1.00 97.69 121 GLN A O 1
ATOM 878 N N . ASN A 1 122 ? 19.077 -1.485 -10.153 1.00 98.12 122 ASN A N 1
ATOM 879 C CA . ASN A 1 122 ? 18.023 -2.466 -10.396 1.00 98.12 122 ASN A CA 1
ATOM 880 C C . ASN A 1 122 ? 17.437 -2.334 -11.802 1.00 98.12 122 ASN A C 1
ATOM 882 O O . ASN A 1 122 ? 17.097 -3.347 -12.402 1.00 98.12 122 ASN A O 1
ATOM 886 N N . ALA A 1 123 ? 17.375 -1.125 -12.364 1.00 98.56 123 ALA A N 1
ATOM 887 C CA . ALA A 1 123 ? 16.969 -0.955 -13.756 1.00 98.56 123 ALA A CA 1
ATOM 888 C C . ALA A 1 123 ? 17.969 -1.577 -14.740 1.00 98.56 123 ALA A C 1
ATOM 890 O O . ALA A 1 123 ? 17.552 -2.226 -15.695 1.00 98.56 123 ALA A O 1
ATOM 891 N N . LEU A 1 124 ? 19.277 -1.446 -14.489 1.00 98.44 124 LEU A N 1
ATOM 892 C CA . LEU A 1 124 ? 20.305 -2.108 -15.300 1.00 98.44 124 LEU A CA 1
ATOM 893 C C . LEU A 1 124 ? 20.247 -3.635 -15.171 1.00 98.44 124 LEU A C 1
ATOM 895 O O . LEU A 1 124 ? 20.394 -4.334 -16.171 1.00 98.44 124 LEU A O 1
ATOM 899 N N . LEU A 1 125 ? 20.001 -4.156 -13.965 1.00 98.12 125 LEU A N 1
ATOM 900 C CA . LEU A 1 125 ? 19.817 -5.592 -13.741 1.00 98.12 125 LEU A CA 1
ATOM 901 C C . LEU A 1 125 ? 18.562 -6.117 -14.446 1.00 98.12 125 LEU A C 1
ATOM 903 O O . LEU A 1 125 ? 18.640 -7.131 -15.132 1.00 98.12 125 LEU A O 1
ATOM 907 N N . LEU A 1 126 ? 17.439 -5.402 -14.357 1.00 98.62 126 LEU A N 1
ATOM 908 C CA . LEU A 1 126 ? 16.205 -5.762 -15.053 1.00 98.62 126 LEU A CA 1
ATOM 909 C C . LEU A 1 126 ? 16.387 -5.724 -16.579 1.00 98.62 126 LEU A C 1
ATOM 911 O O . LEU A 1 126 ? 15.966 -6.646 -17.274 1.00 98.62 126 LEU A O 1
ATOM 915 N N . ALA A 1 127 ? 17.075 -4.709 -17.109 1.00 98.38 127 ALA A N 1
ATOM 916 C CA . ALA A 1 127 ? 17.429 -4.653 -18.526 1.00 98.38 127 ALA A CA 1
ATOM 917 C C . ALA A 1 127 ? 18.307 -5.846 -18.940 1.00 98.38 127 ALA A C 1
ATOM 919 O O . ALA A 1 127 ? 18.066 -6.471 -19.973 1.00 98.38 127 ALA A O 1
ATOM 920 N N . ALA A 1 128 ? 19.296 -6.203 -18.117 1.00 97.81 128 ALA A N 1
ATOM 921 C CA . ALA A 1 128 ? 20.146 -7.362 -18.358 1.00 97.81 128 ALA A CA 1
ATOM 922 C C . ALA A 1 128 ? 19.353 -8.679 -18.331 1.00 97.81 128 ALA A C 1
ATOM 924 O O . ALA A 1 128 ? 19.611 -9.554 -19.152 1.00 97.81 128 ALA A O 1
ATOM 925 N N . GLU A 1 129 ? 18.378 -8.824 -17.432 1.00 97.94 129 GLU A N 1
ATOM 926 C CA . GLU A 1 129 ? 17.501 -9.999 -17.351 1.00 97.94 129 GLU A CA 1
ATOM 927 C C . GLU A 1 129 ? 16.628 -10.162 -18.596 1.00 97.94 129 GLU A C 1
ATOM 929 O O . GLU A 1 129 ? 16.493 -11.281 -19.094 1.00 97.94 129 GLU A O 1
ATOM 934 N N . ILE A 1 130 ? 16.106 -9.056 -19.136 1.00 98.00 130 ILE A N 1
ATOM 935 C CA . ILE A 1 130 ? 15.370 -9.046 -20.407 1.00 98.00 130 ILE A CA 1
ATOM 936 C C . ILE A 1 130 ? 16.277 -9.532 -21.546 1.00 98.00 130 ILE A C 1
ATOM 938 O O . ILE A 1 130 ? 15.901 -10.434 -22.291 1.00 98.00 130 ILE A O 1
ATOM 942 N N . ILE A 1 131 ? 17.495 -8.995 -21.654 1.00 96.88 131 ILE A N 1
ATOM 943 C CA . ILE A 1 131 ? 18.454 -9.382 -22.705 1.00 96.88 131 ILE A CA 1
ATOM 944 C C . ILE A 1 131 ? 18.907 -10.847 -22.542 1.00 96.88 131 ILE A C 1
ATOM 946 O O . ILE A 1 131 ? 19.071 -11.581 -23.515 1.00 96.88 131 ILE A O 1
ATOM 950 N N . ALA A 1 132 ? 19.064 -11.321 -21.306 1.00 97.12 132 ALA A N 1
ATOM 951 C CA . ALA A 1 132 ? 19.476 -12.689 -20.988 1.00 97.12 132 ALA A CA 1
ATOM 952 C C . ALA A 1 132 ? 18.419 -13.765 -21.315 1.00 97.12 132 ALA A C 1
ATOM 954 O O . ALA A 1 132 ? 18.673 -14.970 -21.149 1.00 97.12 132 ALA A O 1
ATOM 955 N N . LEU A 1 133 ? 17.226 -13.369 -21.773 1.00 95.00 133 LEU A N 1
ATOM 956 C CA . LEU A 1 133 ? 16.258 -14.295 -22.359 1.00 95.00 133 LEU A CA 1
ATOM 957 C C . LEU A 1 133 ? 16.791 -14.920 -23.654 1.00 95.00 133 LEU A C 1
ATOM 959 O O . LEU A 1 133 ? 16.542 -16.104 -23.880 1.00 95.00 133 LEU A O 1
ATOM 963 N N . HIS A 1 134 ? 17.585 -14.180 -24.432 1.00 94.12 134 HIS A N 1
ATOM 964 C CA . HIS A 1 134 ? 18.205 -14.648 -25.679 1.00 94.12 134 HIS A CA 1
ATOM 965 C C . HIS A 1 134 ? 19.741 -14.593 -25.683 1.00 94.12 134 HIS A C 1
ATOM 967 O O . HIS A 1 134 ? 20.354 -15.195 -26.559 1.00 94.12 134 HIS A O 1
ATOM 973 N N . ASP A 1 135 ? 20.383 -13.955 -24.699 1.00 94.06 135 ASP A N 1
ATOM 974 C CA . ASP A 1 135 ? 21.840 -13.998 -24.500 1.00 94.06 135 ASP A CA 1
ATOM 975 C C . ASP A 1 135 ? 22.226 -14.997 -23.388 1.00 94.06 135 ASP A C 1
ATOM 977 O O . ASP A 1 135 ? 22.188 -14.701 -22.187 1.00 94.06 135 ASP A O 1
ATOM 981 N N . CYS A 1 136 ? 22.616 -16.214 -23.788 1.00 93.62 136 CYS A N 1
ATOM 982 C CA . CYS A 1 136 ? 23.010 -17.269 -22.851 1.00 93.62 136 CYS A CA 1
ATOM 983 C C . CYS A 1 136 ? 24.271 -16.934 -22.041 1.00 93.62 136 CYS A C 1
ATOM 985 O O . CYS A 1 136 ? 24.429 -17.450 -20.933 1.00 93.62 136 CYS A O 1
ATOM 987 N N . GLU A 1 137 ? 25.176 -16.110 -22.566 1.00 94.88 137 GLU A N 1
ATOM 988 C CA . GLU A 1 137 ? 26.428 -15.790 -21.882 1.00 94.88 137 GLU A CA 1
ATOM 989 C C . GLU A 1 137 ? 26.204 -14.700 -20.830 1.00 94.88 137 GLU A C 1
ATOM 991 O O . GLU A 1 137 ? 26.671 -14.824 -19.696 1.00 94.88 137 GLU A O 1
ATOM 996 N N . LEU A 1 138 ? 25.388 -13.689 -21.146 1.00 95.19 138 LEU A N 1
ATOM 997 C CA . LEU A 1 138 ? 24.904 -12.732 -20.152 1.00 95.19 138 LEU A CA 1
ATOM 998 C C . LEU A 1 138 ? 24.114 -13.431 -19.038 1.00 95.19 138 LEU A C 1
ATOM 1000 O O . LEU A 1 138 ? 24.316 -13.120 -17.864 1.00 95.19 138 LEU A O 1
ATOM 1004 N N . ARG A 1 139 ? 23.280 -14.426 -19.376 1.00 95.56 139 ARG A N 1
ATOM 1005 C CA . ARG A 1 139 ? 22.559 -15.229 -18.377 1.00 95.56 139 ARG A CA 1
ATOM 1006 C C . ARG A 1 139 ? 23.505 -15.885 -17.371 1.00 95.56 139 ARG A C 1
ATOM 1008 O O . ARG A 1 139 ? 23.240 -15.831 -16.172 1.00 95.56 139 ARG A O 1
ATOM 1015 N N . LYS A 1 140 ? 24.610 -16.486 -17.825 1.00 95.31 140 LYS A N 1
ATOM 1016 C CA . LYS A 1 140 ? 25.609 -17.086 -16.919 1.00 95.31 140 LYS A CA 1
ATOM 1017 C C . LYS A 1 140 ? 26.234 -16.038 -16.002 1.00 95.31 140 LYS A C 1
ATOM 1019 O O . LYS A 1 140 ? 26.336 -16.281 -14.800 1.00 95.31 140 LYS A O 1
ATOM 1024 N N . ARG A 1 141 ? 26.602 -14.871 -16.546 1.00 96.94 141 ARG A N 1
ATOM 1025 C CA . ARG A 1 141 ? 27.151 -13.761 -15.749 1.00 96.94 141 ARG A CA 1
ATOM 1026 C C . ARG A 1 141 ? 26.155 -13.266 -14.701 1.00 96.94 141 ARG A C 1
ATOM 1028 O O . ARG A 1 141 ? 26.555 -13.061 -13.564 1.00 96.94 141 ARG A O 1
ATOM 1035 N N . LEU A 1 142 ? 24.865 -13.163 -15.029 1.00 95.50 142 LEU A N 1
ATOM 1036 C CA . LEU A 1 142 ? 23.812 -12.800 -14.068 1.00 95.50 142 LEU A CA 1
ATOM 1037 C C . LEU A 1 142 ? 23.642 -13.829 -12.944 1.00 95.50 142 LEU A C 1
ATOM 1039 O O . LEU A 1 142 ? 23.490 -13.451 -11.782 1.00 95.50 142 LEU A O 1
ATOM 1043 N N . VAL A 1 143 ? 23.683 -15.126 -13.262 1.00 94.50 143 VAL A N 1
ATOM 1044 C CA . VAL A 1 143 ? 23.625 -16.190 -12.244 1.00 94.50 143 VAL A CA 1
ATOM 1045 C C . VAL A 1 143 ? 24.831 -16.101 -11.307 1.00 94.50 143 VAL A C 1
ATOM 1047 O O . VAL A 1 143 ? 24.660 -16.153 -10.089 1.00 94.50 143 VAL A O 1
ATOM 1050 N N . ALA A 1 144 ? 26.032 -15.915 -11.861 1.00 94.19 144 ALA A N 1
ATOM 1051 C CA . ALA A 1 144 ? 27.248 -15.731 -11.074 1.00 94.19 144 ALA A CA 1
ATOM 1052 C C . ALA A 1 144 ? 27.182 -14.463 -10.207 1.00 94.19 144 ALA A C 1
ATOM 1054 O O . ALA A 1 144 ? 27.458 -14.536 -9.013 1.00 94.19 144 ALA A O 1
ATOM 1055 N N . PHE A 1 145 ? 26.724 -13.341 -10.769 1.00 94.06 145 PHE A N 1
ATOM 1056 C CA . PHE A 1 145 ? 26.524 -12.078 -10.055 1.00 94.06 145 PHE A CA 1
ATOM 1057 C C . PHE A 1 145 ? 25.619 -12.259 -8.832 1.00 94.06 145 PHE A C 1
ATOM 1059 O O . PHE A 1 145 ? 25.972 -11.861 -7.722 1.00 94.06 145 PHE A O 1
ATOM 1066 N N . ARG A 1 146 ? 24.456 -12.908 -9.002 1.00 92.38 146 ARG A N 1
ATOM 1067 C CA . ARG A 1 146 ? 23.522 -13.164 -7.892 1.00 92.38 146 ARG A CA 1
ATOM 1068 C C . ARG A 1 146 ? 24.138 -14.067 -6.826 1.00 92.38 146 ARG A C 1
ATOM 1070 O O . ARG A 1 146 ? 24.007 -13.767 -5.642 1.00 92.38 146 ARG A O 1
ATOM 1077 N N . LYS A 1 147 ? 24.843 -15.124 -7.237 1.00 91.88 147 LYS A N 1
ATOM 1078 C CA . LYS A 1 147 ? 25.532 -16.025 -6.308 1.00 91.88 147 LYS A CA 1
ATOM 1079 C C . LYS A 1 147 ? 26.602 -15.289 -5.495 1.00 91.88 147 LYS A C 1
ATOM 1081 O O . LYS A 1 147 ? 26.572 -15.355 -4.274 1.00 91.88 147 LYS A O 1
ATOM 1086 N N . ASN A 1 148 ? 27.463 -14.507 -6.145 1.00 91.12 148 ASN A N 1
ATOM 1087 C CA . ASN A 1 148 ? 28.508 -13.729 -5.474 1.00 91.12 148 ASN A CA 1
ATOM 1088 C C . ASN A 1 148 ? 27.934 -12.769 -4.419 1.00 91.12 148 ASN A C 1
ATOM 1090 O O . ASN A 1 148 ? 28.546 -12.552 -3.376 1.00 91.12 148 ASN A O 1
ATOM 1094 N N . ARG A 1 149 ? 26.749 -12.189 -4.664 1.00 90.50 149 ARG A N 1
ATOM 1095 C CA . ARG A 1 149 ? 26.065 -11.332 -3.682 1.00 90.50 149 ARG A CA 1
ATOM 1096 C C . ARG A 1 149 ? 25.548 -12.118 -2.480 1.00 90.50 149 ARG A C 1
ATOM 1098 O O . ARG A 1 149 ? 25.668 -11.619 -1.367 1.00 90.50 149 ARG A O 1
ATOM 1105 N N . MET A 1 150 ? 25.012 -13.319 -2.690 1.00 86.38 150 MET A N 1
ATOM 1106 C CA . MET A 1 150 ? 24.603 -14.208 -1.596 1.00 86.38 150 MET A CA 1
ATOM 1107 C C . MET A 1 150 ? 25.809 -14.630 -0.751 1.00 86.38 150 MET A C 1
ATOM 1109 O O . MET A 1 150 ? 25.795 -14.435 0.461 1.00 86.38 150 MET A O 1
ATOM 1113 N N . ASP A 1 151 ? 26.880 -15.094 -1.400 1.00 88.50 151 ASP A N 1
ATOM 1114 C CA . ASP A 1 151 ? 28.121 -15.507 -0.733 1.00 88.50 151 ASP A CA 1
ATOM 1115 C C . ASP A 1 151 ? 28.740 -14.333 0.058 1.00 88.50 151 ASP A C 1
ATOM 1117 O O . ASP A 1 151 ? 29.256 -14.502 1.168 1.00 88.50 151 ASP A O 1
ATOM 1121 N N . LYS A 1 152 ? 28.633 -13.105 -0.472 1.00 89.06 152 LYS A N 1
ATOM 1122 C CA . LYS A 1 152 ? 29.060 -11.894 0.234 1.00 89.06 152 LYS A CA 1
ATOM 1123 C C . LYS A 1 152 ? 28.223 -11.620 1.485 1.00 89.06 152 LYS A C 1
ATOM 1125 O O . LYS A 1 152 ? 28.806 -11.288 2.504 1.00 89.06 152 LYS A O 1
ATOM 1130 N N . ILE A 1 153 ? 26.898 -11.779 1.441 1.00 86.75 153 ILE A N 1
ATOM 1131 C CA . ILE A 1 153 ? 26.040 -11.594 2.627 1.00 86.75 153 ILE A CA 1
ATOM 1132 C C . ILE A 1 153 ? 26.413 -12.594 3.723 1.00 86.75 153 ILE A C 1
ATOM 1134 O O . ILE A 1 153 ? 26.495 -12.218 4.889 1.00 86.75 153 ILE A O 1
ATOM 1138 N N . GLU A 1 154 ? 26.675 -13.852 3.366 1.00 84.06 154 GLU A N 1
ATOM 1139 C CA . GLU A 1 154 ? 27.141 -14.850 4.333 1.00 84.06 154 GLU A CA 1
ATOM 1140 C C . GLU A 1 154 ? 28.497 -14.466 4.935 1.00 84.06 154 GLU A C 1
ATOM 1142 O O . GLU A 1 154 ? 28.692 -14.585 6.144 1.00 84.06 154 GLU A O 1
ATOM 1147 N N . THR A 1 155 ? 29.411 -13.949 4.112 1.00 88.50 155 THR A N 1
ATOM 1148 C CA . THR A 1 155 ? 30.722 -13.456 4.562 1.00 88.50 155 THR A CA 1
ATOM 1149 C C . THR A 1 155 ? 30.581 -12.242 5.488 1.00 88.50 155 THR A C 1
ATOM 1151 O O . THR A 1 155 ? 31.161 -12.229 6.573 1.00 88.50 155 THR A O 1
ATOM 1154 N N . ASP A 1 156 ? 29.763 -11.257 5.111 1.00 88.19 156 ASP A N 1
ATOM 1155 C CA . ASP A 1 156 ? 29.482 -10.051 5.897 1.00 88.19 156 ASP A CA 1
ATOM 1156 C C . ASP A 1 156 ? 28.819 -10.428 7.238 1.00 88.19 156 ASP A C 1
ATOM 1158 O O . ASP A 1 156 ? 29.162 -9.881 8.286 1.00 88.19 156 ASP A O 1
ATOM 1162 N N . GLN A 1 157 ? 27.920 -11.420 7.236 1.00 83.12 157 GLN A N 1
ATOM 1163 C CA . GLN A 1 157 ? 27.307 -11.968 8.447 1.00 83.12 157 GLN A CA 1
ATOM 1164 C C . GLN A 1 157 ? 28.344 -12.657 9.345 1.00 83.12 157 GLN A C 1
ATOM 1166 O O . GLN A 1 157 ? 28.330 -12.461 10.561 1.00 83.12 157 GLN A O 1
ATOM 1171 N N . GLN A 1 158 ? 29.257 -13.451 8.780 1.00 86.00 158 GLN A N 1
ATOM 1172 C CA . GLN A 1 158 ? 30.340 -14.085 9.540 1.00 86.00 158 GLN A CA 1
ATOM 1173 C C . GLN A 1 158 ? 31.278 -13.041 10.160 1.00 86.00 158 GLN A C 1
ATOM 1175 O O . GLN A 1 158 ? 31.633 -13.153 11.335 1.00 86.00 158 GLN A O 1
ATOM 1180 N N . GLU A 1 159 ? 31.636 -11.998 9.410 1.00 89.00 159 GLU A N 1
ATOM 1181 C CA . GLU A 1 159 ? 32.452 -10.890 9.906 1.00 89.00 159 GLU A CA 1
ATOM 1182 C C . GLU A 1 159 ? 31.734 -10.115 11.020 1.00 89.00 159 GLU A C 1
ATOM 1184 O O . GLU A 1 159 ? 32.330 -9.833 12.065 1.00 89.00 159 GLU A O 1
ATOM 1189 N N . LEU A 1 160 ? 30.441 -9.830 10.843 1.00 85.75 160 LEU A N 1
ATOM 1190 C CA . LEU A 1 160 ? 29.609 -9.174 11.848 1.00 85.75 160 LEU A CA 1
ATOM 1191 C C . LEU A 1 160 ? 29.556 -9.993 13.142 1.00 85.75 160 LEU A C 1
ATOM 1193 O O . LEU A 1 160 ? 29.783 -9.442 14.217 1.00 85.75 160 LEU A O 1
ATOM 1197 N N . MET A 1 161 ? 29.319 -11.305 13.053 1.00 85.19 161 MET A N 1
ATOM 1198 C CA . MET A 1 161 ? 29.287 -12.197 14.219 1.00 85.19 161 MET A CA 1
ATOM 1199 C C . MET A 1 161 ? 30.664 -12.351 14.875 1.00 85.19 161 MET A C 1
ATOM 1201 O O . MET A 1 161 ? 30.749 -12.445 16.098 1.00 85.19 161 MET A O 1
ATOM 1205 N N . SER A 1 162 ? 31.751 -12.315 14.097 1.00 84.50 162 SER A N 1
ATOM 1206 C CA . SER A 1 162 ? 33.114 -12.309 14.640 1.00 84.50 162 SER A CA 1
ATOM 1207 C C . SER A 1 162 ? 33.428 -11.022 15.406 1.00 84.50 162 SER A C 1
ATOM 1209 O O . SER A 1 162 ? 34.160 -11.069 16.394 1.00 84.50 162 SER A O 1
ATOM 1211 N N . ARG A 1 163 ? 32.917 -9.872 14.952 1.00 88.81 163 ARG A N 1
ATOM 1212 C CA . ARG A 1 163 ? 33.132 -8.566 15.598 1.00 88.81 163 ARG A CA 1
ATOM 1213 C C . ARG A 1 163 ? 32.183 -8.333 16.777 1.00 88.81 163 ARG A C 1
ATOM 1215 O O . ARG A 1 163 ? 32.580 -7.720 17.764 1.00 88.81 163 ARG A O 1
ATOM 1222 N N . PHE A 1 164 ? 30.956 -8.845 16.698 1.00 86.25 164 PHE A N 1
ATOM 1223 C CA . PHE A 1 164 ? 29.895 -8.634 17.686 1.00 86.25 164 PHE A CA 1
ATOM 1224 C C . PHE A 1 164 ? 29.216 -9.951 18.098 1.00 86.25 164 PHE A C 1
ATOM 1226 O O . PHE A 1 164 ? 28.020 -10.140 17.871 1.00 86.25 164 PHE A O 1
ATOM 1233 N N . PRO A 1 165 ? 29.940 -10.867 18.764 1.00 78.62 165 PRO A N 1
ATOM 1234 C CA . PRO A 1 165 ? 29.412 -12.190 19.107 1.00 78.62 165 PRO A CA 1
ATOM 1235 C C . PRO A 1 165 ? 28.214 -12.151 20.072 1.00 78.62 165 PRO A C 1
ATOM 1237 O O . PRO A 1 165 ? 27.425 -13.090 20.116 1.00 78.62 165 PRO A O 1
ATOM 1240 N N . HIS A 1 166 ? 28.046 -11.062 20.829 1.00 79.12 166 HIS A N 1
ATOM 1241 C CA . HIS A 1 166 ? 26.919 -10.855 21.746 1.00 79.12 166 HIS A CA 1
ATOM 1242 C C . HIS A 1 166 ? 25.595 -10.514 21.039 1.00 79.12 166 HIS A C 1
ATOM 1244 O O . HIS A 1 166 ? 24.553 -10.564 21.683 1.00 79.12 166 HIS A O 1
ATOM 1250 N N . LEU A 1 167 ? 25.623 -10.164 19.745 1.00 74.69 167 LEU A N 1
ATOM 1251 C CA . LEU A 1 167 ? 24.422 -9.905 18.937 1.00 74.69 167 LEU A CA 1
ATOM 1252 C C . LEU A 1 167 ? 23.819 -11.186 18.340 1.00 74.69 167 LEU A C 1
ATOM 1254 O O . LEU A 1 167 ? 22.758 -11.135 17.720 1.00 74.69 167 LEU A O 1
ATOM 1258 N N . ALA A 1 168 ? 24.475 -12.339 18.506 1.00 74.56 168 ALA A N 1
ATOM 1259 C CA . ALA A 1 168 ? 23.902 -13.615 18.108 1.00 74.56 168 ALA A CA 1
ATOM 1260 C C . ALA A 1 168 ? 22.686 -13.936 18.993 1.00 74.56 168 ALA A C 1
ATOM 1262 O O . ALA A 1 168 ? 22.781 -13.883 20.216 1.00 74.56 168 ALA A O 1
ATOM 1263 N N . LEU A 1 169 ? 21.564 -14.340 18.380 1.00 61.94 169 LEU A N 1
ATOM 1264 C CA . LEU A 1 169 ? 20.328 -14.740 19.080 1.00 61.94 169 LEU A CA 1
ATOM 1265 C C . LEU A 1 169 ? 20.548 -15.852 20.123 1.00 61.94 169 LEU A C 1
ATOM 1267 O O . LEU A 1 169 ? 19.748 -15.997 21.038 1.00 61.94 169 LEU A O 1
ATOM 1271 N N . ASN A 1 170 ? 21.653 -16.594 20.004 1.00 61.31 170 ASN A N 1
ATOM 1272 C CA . ASN A 1 170 ? 22.177 -17.491 21.024 1.00 61.31 170 ASN A CA 1
ATOM 1273 C C . ASN A 1 170 ? 23.690 -17.239 21.168 1.00 61.31 170 ASN A C 1
ATOM 1275 O O . ASN A 1 170 ? 24.462 -17.819 20.396 1.00 61.31 170 ASN A O 1
ATOM 1279 N N . PRO A 1 171 ? 24.155 -16.387 22.102 1.00 44.81 171 PRO A N 1
ATOM 1280 C CA . PRO A 1 171 ? 25.583 -16.244 22.341 1.00 44.81 171 PRO A CA 1
ATOM 1281 C C . PRO A 1 171 ? 26.106 -17.588 22.853 1.00 44.81 171 PRO A C 1
ATOM 1283 O O . PRO A 1 171 ? 25.650 -18.096 23.879 1.00 44.81 171 PRO A O 1
ATOM 1286 N N . ALA A 1 172 ? 27.025 -18.206 22.112 1.00 44.22 172 ALA A N 1
ATOM 1287 C CA . ALA A 1 172 ? 27.603 -19.478 22.521 1.00 44.22 172 ALA A CA 1
ATOM 1288 C C . ALA A 1 172 ? 28.277 -19.310 23.899 1.00 44.22 172 ALA A C 1
ATOM 1290 O O . ALA A 1 172 ? 29.116 -18.415 24.052 1.00 44.22 172 ALA A O 1
ATOM 1291 N N . PRO A 1 173 ? 27.957 -20.139 24.911 1.00 41.38 173 PRO A N 1
ATOM 1292 C CA . PRO A 1 173 ? 28.736 -20.162 26.139 1.00 41.38 173 PRO A CA 1
ATOM 1293 C C . PRO A 1 173 ? 30.177 -20.583 25.821 1.00 41.38 173 PRO A C 1
ATOM 1295 O O . PRO A 1 173 ? 30.425 -21.400 24.930 1.00 41.38 173 PRO A O 1
ATOM 1298 N N . ALA A 1 174 ? 31.133 -19.987 26.538 1.00 42.62 174 ALA A N 1
ATOM 1299 C CA . ALA A 1 174 ? 32.563 -20.212 26.357 1.00 42.62 174 ALA A CA 1
ATOM 1300 C C . ALA A 1 174 ? 32.921 -21.714 26.292 1.00 42.62 174 ALA A C 1
ATOM 1302 O O . ALA A 1 174 ? 32.390 -22.524 27.049 1.00 42.62 174 ALA A O 1
ATOM 1303 N N . LYS A 1 175 ? 33.835 -22.044 25.365 1.00 39.47 175 LYS A N 1
ATOM 1304 C CA . LYS A 1 175 ? 34.293 -23.388 24.960 1.00 39.47 175 LYS A CA 1
ATOM 1305 C C . LYS A 1 175 ? 34.246 -24.449 26.072 1.00 39.47 175 LYS A C 1
ATOM 1307 O O . LYS A 1 175 ? 35.049 -24.413 27.001 1.00 39.47 175 LYS A O 1
ATOM 1312 N N . VAL A 1 176 ? 33.414 -25.472 25.870 1.00 36.25 176 VAL A N 1
ATOM 1313 C CA . VAL A 1 176 ? 33.514 -26.779 26.537 1.00 36.25 176 VAL A CA 1
ATOM 1314 C C . VAL A 1 176 ? 33.767 -27.846 25.468 1.00 36.25 176 VAL A C 1
ATOM 1316 O O . VAL A 1 176 ? 33.190 -27.804 24.386 1.00 36.25 176 VAL A O 1
ATOM 1319 N N . GLN A 1 177 ? 34.705 -28.744 25.771 1.00 35.94 177 GLN A N 1
ATOM 1320 C CA . GLN A 1 177 ? 35.288 -29.772 24.904 1.00 35.94 177 GLN A CA 1
ATOM 1321 C C . GLN A 1 177 ? 34.249 -30.643 24.172 1.00 35.94 177 GLN A C 1
ATOM 1323 O O . GLN A 1 177 ? 33.284 -31.115 24.774 1.00 35.94 177 GLN A O 1
ATOM 1328 N N . GLU A 1 178 ? 34.495 -30.900 22.882 1.00 33.72 178 GLU A N 1
ATOM 1329 C CA . GLU A 1 178 ? 33.679 -31.774 22.032 1.00 33.72 178 GLU A CA 1
ATOM 1330 C C . GLU A 1 178 ? 33.678 -33.237 22.516 1.00 33.72 178 GLU A C 1
ATOM 1332 O O . GLU A 1 178 ? 34.723 -33.835 22.783 1.00 33.72 178 GLU A O 1
ATOM 1337 N N . LYS A 1 179 ? 32.482 -33.837 22.554 1.00 31.47 179 LYS A N 1
ATOM 1338 C CA . LYS A 1 179 ? 32.230 -35.288 22.615 1.00 31.47 179 LYS A CA 1
ATOM 1339 C C . LYS A 1 179 ? 31.428 -35.722 21.367 1.00 31.47 179 LYS A C 1
ATOM 1341 O O . LYS A 1 179 ? 30.827 -34.871 20.718 1.00 31.47 179 LYS A O 1
ATOM 1346 N N . PRO A 1 180 ? 31.459 -37.013 20.980 1.00 35.97 180 PRO A N 1
ATOM 1347 C CA . PRO A 1 180 ? 31.457 -37.434 19.577 1.00 35.97 180 PRO A CA 1
ATOM 1348 C C . PRO A 1 180 ? 30.101 -37.392 18.856 1.00 35.97 180 PRO A C 1
ATOM 1350 O O . PRO A 1 180 ? 29.042 -37.537 19.463 1.00 35.97 180 PRO A O 1
ATOM 1353 N N . LYS A 1 181 ? 30.201 -37.280 17.521 1.00 39.06 181 LYS A N 1
ATOM 1354 C CA . LYS A 1 181 ? 29.146 -37.306 16.489 1.00 39.06 181 LYS A CA 1
ATOM 1355 C C . LYS A 1 181 ? 28.076 -38.390 16.683 1.00 39.06 181 LYS A C 1
ATOM 1357 O O . LYS A 1 181 ? 28.397 -39.573 16.778 1.00 39.06 181 LYS A O 1
ATOM 1362 N N . ALA A 1 182 ? 26.812 -37.980 16.555 1.00 35.19 182 ALA A N 1
ATOM 1363 C CA . ALA A 1 182 ? 25.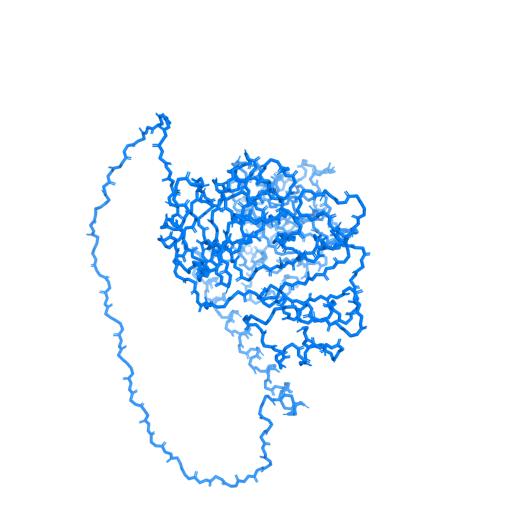677 -38.856 16.271 1.00 35.19 182 ALA A CA 1
ATOM 1364 C C . ALA A 1 182 ? 25.389 -38.942 14.753 1.00 35.19 182 ALA A C 1
ATOM 1366 O O . ALA A 1 182 ? 25.732 -38.045 13.983 1.00 35.19 182 ALA A O 1
ATOM 1367 N N . ALA A 1 183 ? 24.811 -40.075 14.359 1.00 38.94 183 ALA A N 1
ATOM 1368 C CA . ALA A 1 183 ? 24.708 -40.651 13.016 1.00 38.94 183 ALA A CA 1
ATOM 1369 C C . ALA A 1 183 ? 23.701 -39.942 12.062 1.00 38.94 183 ALA A C 1
ATOM 1371 O O . ALA A 1 183 ? 22.901 -39.125 12.517 1.00 38.94 183 ALA A O 1
ATOM 1372 N N . PRO A 1 184 ? 23.728 -40.235 10.741 1.00 36.66 184 PRO A N 1
ATOM 1373 C CA . PRO A 1 184 ? 23.019 -39.459 9.722 1.00 36.66 184 PRO A CA 1
ATOM 1374 C C . PRO A 1 184 ? 21.515 -39.767 9.649 1.00 36.66 184 PRO A C 1
ATOM 1376 O O . PRO A 1 184 ? 21.086 -40.913 9.774 1.00 36.66 184 PRO A O 1
ATOM 1379 N N . VAL A 1 185 ? 20.725 -38.723 9.388 1.00 37.19 185 VAL A N 1
ATOM 1380 C CA . VAL A 1 185 ? 19.272 -38.784 9.164 1.00 37.19 185 VAL A CA 1
ATOM 1381 C C . VAL A 1 185 ? 18.974 -39.089 7.687 1.00 37.19 185 VAL A C 1
ATOM 1383 O O . VAL A 1 185 ? 19.656 -38.601 6.787 1.00 37.19 185 VAL A O 1
ATOM 1386 N N . ALA A 1 186 ? 17.968 -39.938 7.464 1.00 39.75 186 ALA A N 1
ATOM 1387 C CA . ALA A 1 186 ? 17.568 -40.537 6.190 1.00 39.75 186 ALA A CA 1
ATOM 1388 C C . ALA A 1 186 ? 17.075 -39.530 5.117 1.00 39.75 186 ALA A C 1
ATOM 1390 O O . ALA A 1 186 ? 16.582 -38.453 5.460 1.00 39.75 186 ALA A O 1
ATOM 1391 N N . PRO A 1 187 ? 17.157 -39.879 3.815 1.00 36.06 187 PRO A N 1
ATOM 1392 C CA . PRO A 1 187 ? 16.792 -38.983 2.717 1.00 36.06 187 PRO A CA 1
ATOM 1393 C C . PRO A 1 187 ? 15.270 -38.885 2.508 1.00 36.06 187 PRO A C 1
ATOM 1395 O O . PRO A 1 187 ? 14.558 -39.888 2.526 1.00 36.06 187 PRO A O 1
ATOM 1398 N N . GLN A 1 188 ? 14.782 -37.668 2.253 1.00 36.34 188 GLN A N 1
ATOM 1399 C CA . GLN A 1 188 ? 13.390 -37.395 1.874 1.00 36.34 188 GLN A CA 1
ATOM 1400 C C . GLN A 1 188 ? 13.097 -37.771 0.401 1.00 36.34 188 GLN A C 1
ATOM 1402 O O . GLN A 1 188 ? 14.002 -37.707 -0.439 1.00 36.34 188 GLN A O 1
ATOM 1407 N N . PRO A 1 189 ? 11.849 -38.156 0.059 1.00 35.09 189 PRO A N 1
ATOM 1408 C CA . PRO A 1 189 ? 11.485 -38.623 -1.280 1.00 35.09 189 PRO A CA 1
ATOM 1409 C C . PRO A 1 189 ? 11.360 -37.485 -2.310 1.00 35.09 189 PRO A C 1
ATOM 1411 O O . PRO A 1 189 ? 10.894 -36.388 -2.010 1.00 35.09 189 PRO A O 1
ATOM 1414 N N . LYS A 1 190 ? 11.760 -37.778 -3.555 1.00 35.44 190 LYS A N 1
ATOM 1415 C CA . LYS A 1 190 ? 11.683 -36.881 -4.724 1.00 35.44 190 LYS A CA 1
ATOM 1416 C C . LYS A 1 190 ? 10.236 -36.711 -5.228 1.00 35.44 190 LYS A C 1
ATOM 1418 O O . LYS A 1 190 ? 9.490 -37.690 -5.212 1.00 35.44 190 LYS A O 1
ATOM 1423 N N . PRO A 1 191 ? 9.860 -35.538 -5.772 1.00 32.22 191 PRO A N 1
ATOM 1424 C CA . PRO A 1 191 ? 8.574 -35.355 -6.440 1.00 32.22 191 PRO A CA 1
ATOM 1425 C C . PRO A 1 191 ? 8.537 -36.063 -7.807 1.00 32.22 191 PRO A C 1
ATOM 1427 O O . PRO A 1 191 ? 9.518 -36.067 -8.554 1.00 32.22 191 PRO A O 1
ATOM 1430 N N . ALA A 1 192 ? 7.388 -36.666 -8.119 1.00 33.34 192 ALA A N 1
ATOM 1431 C CA . ALA A 1 192 ? 7.086 -37.325 -9.390 1.00 33.34 192 ALA A CA 1
ATOM 1432 C C . ALA A 1 192 ? 6.653 -36.306 -10.475 1.00 33.34 192 ALA A C 1
ATOM 1434 O O . ALA A 1 192 ? 6.171 -35.223 -10.138 1.00 33.34 192 ALA A O 1
ATOM 1435 N N . PRO A 1 193 ? 6.823 -36.623 -11.774 1.00 31.03 193 PRO A N 1
ATOM 1436 C CA . PRO A 1 193 ? 6.667 -35.663 -12.865 1.00 31.03 193 PRO A CA 1
ATOM 1437 C C . PRO A 1 193 ? 5.196 -35.410 -13.225 1.00 31.03 193 PRO A C 1
ATOM 1439 O O . PRO A 1 193 ? 4.403 -36.342 -13.346 1.00 31.03 193 PRO A O 1
ATOM 1442 N N . ALA A 1 194 ? 4.847 -34.146 -13.470 1.00 29.52 194 ALA A N 1
ATOM 1443 C CA . ALA A 1 194 ? 3.562 -33.773 -14.048 1.00 29.52 194 ALA A CA 1
ATOM 1444 C C . ALA A 1 194 ? 3.587 -34.016 -15.562 1.00 29.52 194 ALA A C 1
ATOM 1446 O O . ALA A 1 194 ? 4.430 -33.471 -16.277 1.00 29.52 194 ALA A O 1
ATOM 1447 N N . SER A 1 195 ? 2.646 -34.815 -16.057 1.00 29.58 195 SER A N 1
ATOM 1448 C CA . SER A 1 195 ? 2.453 -35.039 -17.483 1.00 29.58 195 SER A CA 1
ATOM 1449 C C . SER A 1 195 ? 0.983 -34.849 -17.858 1.00 29.58 195 SER A C 1
ATOM 1451 O O . SER A 1 195 ? 0.108 -35.449 -17.242 1.00 29.58 195 SER A O 1
ATOM 1453 N N . ILE A 1 196 ? 0.794 -34.101 -18.949 1.00 30.61 196 ILE A N 1
ATOM 1454 C CA . ILE A 1 196 ? -0.286 -34.183 -19.945 1.00 30.61 196 ILE A CA 1
ATOM 1455 C C . ILE A 1 196 ? -1.559 -33.334 -19.719 1.00 30.61 196 ILE A C 1
ATOM 1457 O O . ILE A 1 196 ? -2.393 -33.544 -18.847 1.00 30.61 196 ILE A O 1
ATOM 1461 N N . ILE A 1 197 ? -1.676 -32.398 -20.663 1.00 34.16 197 ILE A N 1
ATOM 1462 C CA . ILE A 1 197 ? -2.785 -31.559 -21.133 1.00 34.16 197 ILE A CA 1
ATOM 1463 C C . ILE A 1 197 ? -4.140 -32.289 -21.213 1.00 34.16 197 ILE A C 1
ATOM 1465 O O . ILE A 1 197 ? -4.228 -33.338 -21.844 1.00 34.16 197 ILE A O 1
ATOM 1469 N N . SER A 1 198 ? -5.236 -31.640 -20.786 1.00 27.95 198 SER A N 1
ATOM 1470 C CA . SER A 1 198 ? -6.496 -31.673 -21.556 1.00 27.95 198 SER A CA 1
ATOM 1471 C C . SER A 1 198 ? -7.458 -30.501 -21.263 1.00 27.95 198 SER A C 1
ATOM 1473 O O . SER A 1 198 ? -7.939 -30.315 -20.156 1.00 27.95 198 SER A O 1
ATOM 1475 N N . LYS A 1 199 ? -7.731 -29.741 -22.337 1.00 30.77 199 LYS A N 1
ATOM 1476 C CA . LYS A 1 199 ? -8.989 -29.073 -22.741 1.00 30.77 199 LYS A CA 1
ATOM 1477 C C . LYS A 1 199 ? -9.658 -28.051 -21.794 1.00 30.77 199 LYS A C 1
ATOM 1479 O O . LYS A 1 199 ? -10.350 -28.392 -20.846 1.00 30.77 199 LYS A O 1
ATOM 1484 N N . ARG A 1 200 ? -9.578 -26.775 -22.200 1.00 29.67 200 ARG A N 1
ATOM 1485 C CA . ARG A 1 200 ? -10.462 -25.675 -21.767 1.00 29.67 200 ARG A CA 1
ATOM 1486 C C . ARG A 1 200 ? -11.888 -25.873 -22.314 1.00 29.67 200 ARG A C 1
ATOM 1488 O O . ARG A 1 200 ? -12.009 -26.120 -23.516 1.00 29.67 200 ARG A O 1
ATOM 1495 N N . PRO A 1 201 ? -12.953 -25.678 -21.519 1.00 33.72 201 PRO A N 1
ATOM 1496 C CA . PRO A 1 201 ? -14.273 -25.381 -22.051 1.00 33.72 201 PRO A CA 1
ATOM 1497 C C . PRO A 1 201 ? -14.418 -23.879 -22.334 1.00 33.72 201 PRO A C 1
ATOM 1499 O O . PRO A 1 201 ? -13.941 -23.024 -21.592 1.00 33.72 201 PRO A O 1
ATOM 1502 N N . ASN A 1 202 ? -15.082 -23.598 -23.447 1.00 31.45 202 ASN A N 1
ATOM 1503 C CA . ASN A 1 202 ? -15.452 -22.287 -23.964 1.00 31.45 202 ASN A CA 1
ATOM 1504 C C . ASN A 1 202 ? -16.644 -21.732 -23.153 1.00 31.45 202 ASN A C 1
ATOM 1506 O O . ASN A 1 202 ? -17.615 -22.465 -22.969 1.00 31.45 202 ASN A O 1
ATOM 1510 N N . ILE A 1 203 ? -16.611 -20.474 -22.698 1.00 31.19 203 ILE A N 1
ATOM 1511 C CA . ILE A 1 203 ? -17.777 -19.799 -22.090 1.00 31.19 203 ILE A CA 1
ATOM 1512 C C . ILE A 1 203 ? -18.032 -18.493 -22.861 1.00 31.19 203 ILE A C 1
ATOM 1514 O O . ILE A 1 203 ? -17.106 -17.691 -22.989 1.00 31.19 203 ILE A O 1
ATOM 1518 N N . PRO A 1 204 ? -19.244 -18.278 -23.407 1.00 34.31 204 PRO A N 1
ATOM 1519 C CA . PRO A 1 204 ? -19.558 -17.110 -24.217 1.00 34.31 204 PRO A CA 1
ATOM 1520 C C . PRO A 1 204 ? -19.895 -15.881 -23.361 1.00 34.31 204 PRO A C 1
ATOM 1522 O O . PRO A 1 204 ? -20.380 -15.990 -22.236 1.00 34.31 204 PRO A O 1
ATOM 1525 N N . ALA A 1 205 ? -19.659 -14.704 -23.939 1.00 39.41 205 ALA A N 1
ATOM 1526 C CA . ALA A 1 205 ? -19.991 -13.403 -23.374 1.00 39.41 205 ALA A CA 1
ATOM 1527 C C . ALA A 1 205 ? -21.501 -13.107 -23.434 1.00 39.41 205 ALA A C 1
ATOM 1529 O O . ALA A 1 205 ? -22.116 -13.305 -24.482 1.00 39.41 205 ALA A O 1
ATOM 1530 N N . ALA A 1 206 ? -22.061 -12.554 -22.351 1.00 31.64 206 ALA A N 1
ATOM 1531 C CA . ALA A 1 206 ? -23.268 -11.718 -22.363 1.00 31.64 206 ALA A CA 1
ATOM 1532 C C . ALA A 1 206 ? -23.453 -10.955 -21.027 1.00 31.64 206 ALA A C 1
ATOM 1534 O O . ALA A 1 206 ? -23.433 -11.557 -19.957 1.00 31.64 206 ALA A O 1
ATOM 1535 N N . SER A 1 207 ? -23.699 -9.643 -21.113 1.00 34.38 207 SER A N 1
ATOM 1536 C CA . SER A 1 207 ? -24.385 -8.796 -20.102 1.00 34.38 207 SER A CA 1
ATOM 1537 C C . SER A 1 207 ? -25.882 -8.658 -20.482 1.00 34.38 207 SER A C 1
ATOM 1539 O O . SER A 1 207 ? -26.179 -9.004 -21.630 1.00 34.38 207 SER A O 1
ATOM 1541 N N . PRO A 1 208 ? -26.832 -8.087 -19.680 1.00 43.84 208 PRO A N 1
ATOM 1542 C CA . PRO A 1 208 ? -26.788 -7.515 -18.308 1.00 43.84 208 PRO A CA 1
ATOM 1543 C C . PRO A 1 208 ? -27.913 -7.978 -17.299 1.00 43.84 208 PRO A C 1
ATOM 1545 O O . PRO A 1 208 ? -28.907 -8.568 -17.699 1.00 43.84 208 PRO A O 1
ATOM 1548 N N . ALA A 1 209 ? -27.703 -7.655 -15.997 1.00 35.34 209 ALA A N 1
ATOM 1549 C CA . ALA A 1 209 ? -28.515 -7.504 -14.732 1.00 35.34 209 ALA A CA 1
ATOM 1550 C C . ALA A 1 209 ? -30.037 -7.873 -14.580 1.00 35.34 209 ALA A C 1
ATOM 1552 O O . ALA A 1 209 ? -30.742 -7.902 -15.583 1.00 35.34 209 ALA A O 1
ATOM 1553 N N . PRO A 1 210 ? -30.652 -7.942 -13.345 1.00 57.16 210 PRO A N 1
ATOM 1554 C CA . PRO A 1 210 ? -30.170 -8.097 -11.939 1.00 57.16 210 PRO A CA 1
ATOM 1555 C C . PRO A 1 210 ? -30.920 -9.181 -11.072 1.00 57.16 210 PRO A C 1
ATOM 1557 O O . PRO A 1 210 ? -31.931 -9.735 -11.492 1.00 57.16 210 PRO A O 1
ATOM 1560 N N . LYS A 1 211 ? -30.487 -9.361 -9.795 1.00 37.47 211 LYS A N 1
ATOM 1561 C CA . LYS A 1 211 ? -31.099 -10.065 -8.613 1.00 37.47 211 LYS A CA 1
ATOM 1562 C C . LYS A 1 211 ? -30.463 -11.403 -8.168 1.00 37.47 211 LYS A C 1
ATOM 1564 O O . LYS A 1 211 ? -31.045 -12.469 -8.330 1.00 37.47 211 LYS A O 1
ATOM 1569 N N . SER A 1 212 ? -29.353 -11.341 -7.432 1.00 38.69 212 SER A N 1
ATOM 1570 C CA . SER A 1 212 ? -29.020 -12.355 -6.416 1.00 38.69 212 SER A CA 1
ATOM 1571 C C . SER A 1 212 ? -28.155 -11.736 -5.316 1.00 38.69 212 SER A C 1
ATOM 1573 O O . SER A 1 212 ? -27.243 -10.964 -5.596 1.00 38.69 212 SER A O 1
ATOM 1575 N N . ARG A 1 213 ? -28.493 -12.030 -4.057 1.00 62.22 213 ARG A N 1
ATOM 1576 C CA . ARG A 1 213 ? -27.678 -11.736 -2.868 1.00 62.22 213 ARG A CA 1
ATOM 1577 C C . ARG A 1 213 ? -26.442 -12.627 -2.947 1.00 62.22 213 ARG A C 1
ATOM 1579 O O . ARG A 1 213 ? -26.608 -13.840 -3.079 1.00 62.22 213 ARG A O 1
ATOM 1586 N N . GLN A 1 214 ? -25.244 -12.051 -2.948 1.00 75.06 214 GLN A N 1
ATOM 1587 C CA . GLN A 1 214 ? -24.045 -12.770 -3.385 1.00 75.06 214 GLN A CA 1
ATOM 1588 C C . GLN A 1 214 ? -23.040 -12.946 -2.254 1.00 75.06 214 GLN A C 1
ATOM 1590 O O . GLN A 1 214 ? -22.572 -11.980 -1.656 1.00 75.06 214 GLN A O 1
ATOM 1595 N N . ILE A 1 215 ? -22.722 -14.213 -1.987 1.00 91.38 215 ILE A N 1
ATOM 1596 C CA . ILE A 1 215 ? -21.451 -14.573 -1.371 1.00 91.38 215 ILE A CA 1
ATOM 1597 C C . ILE A 1 215 ? -20.403 -14.463 -2.480 1.00 91.38 215 ILE A C 1
ATOM 1599 O O . ILE A 1 215 ? -20.536 -15.123 -3.512 1.00 91.38 215 ILE A O 1
ATOM 1603 N N . LEU A 1 216 ? -19.402 -13.614 -2.281 1.00 93.88 216 LEU A N 1
ATOM 1604 C CA . LEU A 1 216 ? -18.259 -13.454 -3.173 1.00 93.88 216 LEU A CA 1
ATOM 1605 C C . LEU A 1 216 ? -17.066 -14.136 -2.520 1.00 93.88 216 LEU A C 1
ATOM 1607 O O . LEU A 1 216 ? -16.646 -13.719 -1.448 1.00 93.88 216 LEU A O 1
ATOM 1611 N N . ARG A 1 217 ? -16.541 -15.189 -3.143 1.00 94.31 217 ARG A N 1
ATOM 1612 C CA . ARG A 1 217 ? -15.371 -15.900 -2.623 1.00 94.31 217 ARG A CA 1
ATOM 1613 C C . ARG A 1 217 ? -14.086 -15.217 -3.053 1.00 94.31 217 ARG A C 1
ATOM 1615 O O . ARG A 1 217 ? -13.957 -14.855 -4.220 1.00 94.31 217 ARG A O 1
ATOM 1622 N N . VAL A 1 218 ? -13.142 -15.103 -2.129 1.00 94.06 218 VAL A N 1
ATOM 1623 C CA . VAL A 1 218 ? -11.806 -14.558 -2.370 1.00 94.06 218 VAL A CA 1
ATOM 1624 C C . VAL A 1 218 ? -10.747 -15.383 -1.659 1.00 94.06 218 VAL A C 1
ATOM 1626 O O . VAL A 1 218 ? -11.005 -16.004 -0.630 1.00 94.06 218 VAL A O 1
ATOM 1629 N N . ASP A 1 219 ? -9.542 -15.374 -2.213 1.00 92.75 219 ASP A N 1
ATOM 1630 C CA . ASP A 1 219 ? -8.367 -15.866 -1.507 1.00 92.75 219 ASP A CA 1
ATOM 1631 C C . ASP A 1 219 ? -8.003 -14.867 -0.381 1.00 92.75 219 ASP A C 1
ATOM 1633 O O . ASP A 1 219 ? -7.964 -13.660 -0.643 1.00 92.75 219 ASP A O 1
ATOM 1637 N N . PRO A 1 220 ? -7.797 -15.323 0.869 1.00 88.38 220 PRO A N 1
ATOM 1638 C CA . PRO A 1 220 ? -7.487 -14.442 1.996 1.00 88.38 220 PRO A CA 1
ATOM 1639 C C . PRO A 1 220 ? -6.127 -13.743 1.872 1.00 88.38 220 PRO A C 1
ATOM 1641 O O . PRO A 1 220 ? -5.977 -12.626 2.370 1.00 88.38 220 PRO A O 1
ATOM 1644 N N . ASP A 1 221 ? -5.159 -14.380 1.211 1.00 85.88 221 ASP A N 1
ATOM 1645 C CA . ASP A 1 221 ? -3.785 -13.898 1.076 1.00 85.88 221 ASP A CA 1
ATOM 1646 C C . ASP A 1 221 ? -3.587 -13.130 -0.244 1.00 85.88 221 ASP A C 1
ATOM 1648 O O . ASP A 1 221 ? -2.766 -12.216 -0.316 1.00 85.88 221 ASP A O 1
ATOM 1652 N N . ASN A 1 222 ? -4.370 -13.452 -1.279 1.00 87.75 222 ASN A N 1
ATOM 1653 C CA . ASN A 1 222 ? -4.332 -12.797 -2.589 1.00 87.75 222 ASN A CA 1
ATOM 1654 C C . ASN A 1 222 ? -5.743 -12.513 -3.155 1.00 87.75 222 ASN A C 1
ATOM 1656 O O . ASN A 1 222 ? -6.154 -13.126 -4.150 1.00 87.75 222 ASN A O 1
ATOM 1660 N N . PRO A 1 223 ? -6.517 -11.599 -2.541 1.00 89.44 223 PRO A N 1
ATOM 1661 C CA . PRO A 1 223 ? -7.898 -11.358 -2.937 1.00 89.44 223 PRO A CA 1
ATOM 1662 C C . PRO A 1 223 ? -8.004 -10.793 -4.355 1.00 89.44 223 PRO A C 1
ATOM 1664 O O . PRO A 1 223 ? -7.289 -9.868 -4.739 1.00 89.44 223 PRO A O 1
ATOM 1667 N N . SER A 1 224 ? -8.954 -11.311 -5.137 1.00 91.81 224 SER A N 1
ATOM 1668 C CA . SER A 1 224 ? -9.203 -10.823 -6.494 1.00 91.81 224 SER A CA 1
ATOM 1669 C C . SER A 1 224 ? -9.684 -9.371 -6.484 1.00 91.81 224 SER A C 1
ATOM 1671 O O . SER A 1 224 ? -10.649 -9.053 -5.781 1.00 91.81 224 SER A O 1
ATOM 1673 N N . PHE A 1 225 ? -9.088 -8.535 -7.335 1.00 88.00 225 PHE A N 1
ATOM 1674 C CA . PHE A 1 225 ? -9.449 -7.123 -7.496 1.00 88.00 225 PHE A CA 1
ATOM 1675 C C . PHE A 1 225 ? -10.957 -6.911 -7.708 1.00 88.00 225 PHE A C 1
ATOM 1677 O O . PHE A 1 225 ? -11.563 -6.138 -6.978 1.00 88.00 225 PHE A O 1
ATOM 1684 N N . GLU A 1 226 ? -11.577 -7.660 -8.627 1.00 91.12 226 GLU A N 1
ATOM 1685 C CA . GLU A 1 226 ? -13.005 -7.530 -8.975 1.00 91.12 226 GLU A CA 1
ATOM 1686 C C . GLU A 1 226 ? -13.935 -7.739 -7.766 1.00 91.12 226 GLU A C 1
ATOM 1688 O O . GLU A 1 226 ? -14.919 -7.023 -7.585 1.00 91.12 226 GLU A O 1
ATOM 1693 N N . ALA A 1 227 ? -13.625 -8.705 -6.895 1.00 93.50 227 ALA A N 1
ATOM 1694 C CA . ALA A 1 227 ? -14.430 -8.949 -5.701 1.00 93.50 227 ALA A CA 1
ATOM 1695 C C . ALA A 1 227 ? -14.288 -7.820 -4.669 1.00 93.50 227 ALA A C 1
ATOM 1697 O O . ALA A 1 227 ? -15.279 -7.437 -4.048 1.00 93.50 227 ALA A O 1
ATOM 1698 N N . ILE A 1 228 ? -13.075 -7.282 -4.501 1.00 96.38 228 ILE A N 1
ATOM 1699 C CA . ILE A 1 228 ? -12.808 -6.151 -3.603 1.00 96.38 228 ILE A CA 1
ATOM 1700 C C . ILE A 1 228 ? -13.499 -4.885 -4.113 1.00 96.38 228 ILE A C 1
ATOM 1702 O O . ILE A 1 228 ? -14.211 -4.241 -3.344 1.00 96.38 228 ILE A O 1
ATOM 1706 N N . GLU A 1 229 ? -13.339 -4.570 -5.399 1.00 95.38 229 GLU A N 1
ATOM 1707 C CA . GLU A 1 229 ? -13.989 -3.446 -6.083 1.00 95.38 229 GLU A CA 1
ATOM 1708 C C . GLU A 1 229 ? -15.502 -3.502 -5.893 1.00 95.38 229 GLU A C 1
ATOM 1710 O O . GLU A 1 229 ? -16.112 -2.568 -5.379 1.00 95.38 229 GLU A O 1
ATOM 1715 N N . ARG A 1 230 ? -16.105 -4.661 -6.151 1.00 95.62 230 ARG A N 1
ATOM 1716 C CA . ARG A 1 230 ? -17.546 -4.838 -6.006 1.00 95.62 230 ARG A CA 1
ATOM 1717 C C . ARG A 1 230 ? -18.066 -4.637 -4.580 1.00 95.62 230 ARG A C 1
ATOM 1719 O O . ARG A 1 230 ? -19.192 -4.172 -4.392 1.00 95.62 230 ARG A O 1
ATOM 1726 N N . VAL A 1 231 ? -17.292 -5.031 -3.569 1.00 97.12 231 VAL A N 1
ATOM 1727 C CA . VAL A 1 231 ? -17.648 -4.800 -2.160 1.00 97.12 231 VAL A CA 1
ATOM 1728 C C . VAL A 1 231 ? -17.470 -3.327 -1.793 1.00 97.12 231 VAL A C 1
ATOM 1730 O O . VAL A 1 231 ? -18.328 -2.775 -1.104 1.00 97.12 231 VAL A O 1
ATOM 1733 N N . ALA A 1 232 ? -16.407 -2.682 -2.274 1.00 96.12 232 ALA A N 1
ATOM 1734 C CA . ALA A 1 232 ? -16.167 -1.258 -2.074 1.00 96.12 232 ALA A CA 1
ATOM 1735 C C . ALA A 1 232 ? -17.272 -0.396 -2.708 1.00 96.12 232 ALA A C 1
ATOM 1737 O O . ALA A 1 232 ? -17.826 0.469 -2.029 1.00 96.12 232 ALA A O 1
ATOM 1738 N N . ASP A 1 233 ? -17.683 -0.695 -3.941 1.00 95.94 233 ASP A N 1
ATOM 1739 C CA . ASP A 1 233 ? -18.805 -0.028 -4.609 1.00 95.94 233 ASP A CA 1
ATOM 1740 C C . ASP A 1 233 ? -20.099 -0.163 -3.802 1.00 95.94 233 ASP A C 1
ATOM 1742 O O . ASP A 1 233 ? -20.816 0.811 -3.579 1.00 95.94 233 ASP A O 1
ATOM 1746 N N . ALA A 1 234 ? -20.383 -1.360 -3.278 1.00 96.12 234 ALA A N 1
ATOM 1747 C CA . ALA A 1 234 ? -21.559 -1.574 -2.444 1.00 96.12 234 ALA A CA 1
ATOM 1748 C C . ALA A 1 234 ? -21.525 -0.721 -1.161 1.00 96.12 234 ALA A C 1
ATOM 1750 O O . ALA A 1 234 ? -22.543 -0.140 -0.776 1.00 96.12 234 ALA A O 1
ATOM 1751 N N . ILE A 1 235 ? -20.361 -0.614 -0.514 1.00 96.50 235 ILE A N 1
ATOM 1752 C CA . ILE A 1 235 ? -20.158 0.262 0.648 1.00 96.50 235 ILE A CA 1
ATOM 1753 C C . ILE A 1 235 ? -20.451 1.722 0.281 1.00 96.50 235 ILE A C 1
ATOM 1755 O O . ILE A 1 235 ? -21.197 2.386 1.005 1.00 96.50 235 ILE A O 1
ATOM 1759 N N . LEU A 1 236 ? -19.920 2.203 -0.847 1.00 94.44 236 LEU A N 1
ATOM 1760 C CA . LEU A 1 236 ? -20.123 3.574 -1.331 1.00 94.44 236 LEU A CA 1
ATOM 1761 C C . LEU A 1 236 ? -21.589 3.858 -1.703 1.00 94.44 236 LEU A C 1
ATOM 1763 O O . LEU A 1 236 ? -22.082 4.967 -1.500 1.00 94.44 236 LEU A O 1
ATOM 1767 N N . GLU A 1 237 ? -22.329 2.845 -2.153 1.00 95.69 237 GLU A N 1
ATOM 1768 C CA . GLU A 1 237 ? -23.779 2.907 -2.377 1.00 95.69 237 GLU A CA 1
ATOM 1769 C C . GLU A 1 237 ? -24.613 2.892 -1.072 1.00 95.69 237 GLU A C 1
ATOM 1771 O O . GLU A 1 237 ? -25.846 2.962 -1.111 1.00 95.69 237 GLU A O 1
ATOM 1776 N N . GLY A 1 238 ? -23.979 2.803 0.103 1.00 94.88 238 GLY A N 1
ATOM 1777 C CA . GLY A 1 238 ? -24.656 2.784 1.404 1.00 94.88 238 GLY A CA 1
ATOM 1778 C C . GLY A 1 238 ? -25.321 1.445 1.747 1.00 94.88 238 GLY A C 1
ATOM 1779 O O . GLY A 1 238 ? -26.331 1.417 2.471 1.00 94.88 238 GLY A O 1
ATOM 1780 N N . LYS A 1 239 ? -24.789 0.346 1.198 1.00 95.75 239 LYS A N 1
ATOM 1781 C CA . LYS A 1 239 ? -25.173 -1.035 1.526 1.00 95.75 239 LYS A CA 1
ATOM 1782 C C . LYS A 1 239 ? -24.429 -1.545 2.760 1.00 95.75 239 LYS A C 1
ATOM 1784 O O . LYS A 1 239 ? -23.426 -0.973 3.186 1.00 95.75 239 LYS A O 1
ATOM 1789 N N . ILE A 1 240 ? -24.937 -2.636 3.330 1.00 96.19 240 ILE A N 1
ATOM 1790 C CA . ILE A 1 240 ? -24.312 -3.341 4.449 1.00 96.19 240 ILE A CA 1
ATOM 1791 C C . ILE A 1 240 ? -23.643 -4.596 3.913 1.00 96.19 240 ILE A C 1
ATOM 1793 O O . ILE A 1 240 ? -24.301 -5.479 3.360 1.00 96.19 240 ILE A O 1
ATOM 1797 N N . VAL A 1 241 ? -22.333 -4.692 4.103 1.00 97.19 241 VAL A N 1
ATOM 1798 C CA . VAL A 1 241 ? -21.540 -5.837 3.654 1.00 97.19 241 VAL A CA 1
ATOM 1799 C C . VAL A 1 241 ? -20.990 -6.599 4.850 1.00 97.19 241 VAL A C 1
ATOM 1801 O O . VAL A 1 241 ? -20.810 -6.034 5.927 1.00 97.19 241 VAL A O 1
ATOM 1804 N N . ALA A 1 242 ? -20.716 -7.885 4.678 1.00 97.38 242 ALA A N 1
ATOM 1805 C CA . ALA A 1 242 ? -19.936 -8.653 5.633 1.00 97.38 242 ALA A CA 1
ATOM 1806 C C . ALA A 1 242 ? -18.537 -8.901 5.077 1.00 97.38 242 ALA A C 1
ATOM 1808 O O . ALA A 1 242 ? -18.404 -9.382 3.952 1.00 97.38 242 ALA A O 1
ATOM 1809 N N . ILE A 1 243 ? -17.517 -8.587 5.871 1.00 97.50 243 ILE A N 1
ATOM 1810 C CA . ILE A 1 243 ? -16.106 -8.744 5.509 1.00 97.50 243 ILE A CA 1
ATOM 1811 C C . ILE A 1 243 ? -15.365 -9.589 6.557 1.00 97.50 243 ILE A C 1
ATOM 1813 O O . ILE A 1 243 ? -15.707 -9.524 7.744 1.00 97.50 243 ILE A O 1
ATOM 1817 N N . PRO A 1 244 ? -14.357 -10.374 6.148 1.00 96.94 244 PRO A N 1
ATOM 1818 C CA . PRO A 1 244 ? -13.477 -11.085 7.067 1.00 96.94 244 PRO A CA 1
ATOM 1819 C C . PRO A 1 244 ? -12.511 -10.101 7.745 1.00 96.94 244 PRO A C 1
ATOM 1821 O O . PRO A 1 244 ? -12.256 -9.016 7.225 1.00 96.94 244 PRO A O 1
ATOM 1824 N N . THR A 1 245 ? -11.965 -10.470 8.904 1.00 96.12 245 THR A N 1
ATOM 1825 C CA . THR A 1 245 ? -10.879 -9.731 9.582 1.00 96.12 245 THR A CA 1
ATOM 1826 C C . THR A 1 245 ? -9.875 -10.721 10.174 1.00 96.12 245 THR A C 1
ATOM 1828 O O . THR A 1 245 ? -10.123 -11.918 10.188 1.00 96.12 245 THR A O 1
ATOM 1831 N N . ASP A 1 246 ? -8.779 -10.246 10.760 1.00 92.44 246 ASP A N 1
ATOM 1832 C CA . ASP A 1 246 ? -7.841 -11.066 11.547 1.00 92.44 246 ASP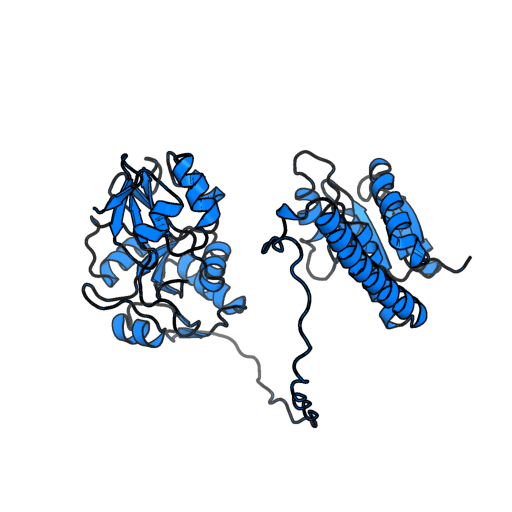 A CA 1
ATOM 1833 C C . ASP A 1 246 ? -8.452 -11.651 12.833 1.00 92.44 246 ASP A C 1
ATOM 1835 O O . ASP A 1 246 ? -7.859 -12.509 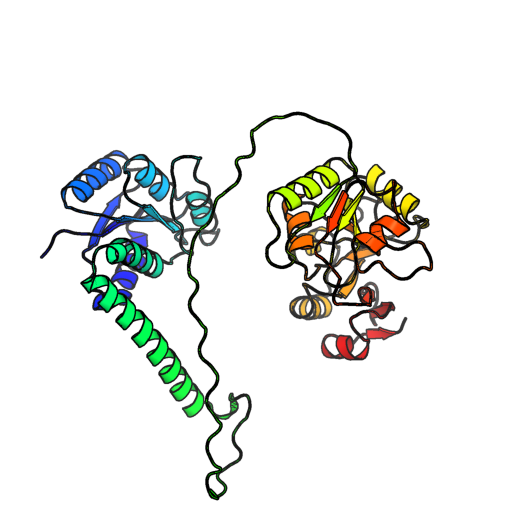13.483 1.00 92.44 246 ASP A O 1
ATOM 1839 N N . THR A 1 247 ? -9.657 -11.203 13.201 1.00 93.00 247 THR A N 1
ATOM 1840 C CA . THR A 1 247 ? -10.406 -11.710 14.358 1.00 93.00 247 THR A CA 1
ATOM 1841 C C . THR A 1 247 ? -11.596 -12.563 13.931 1.00 93.00 247 THR A C 1
ATOM 1843 O O . THR A 1 247 ? -11.503 -13.780 13.855 1.00 93.00 247 THR A O 1
ATOM 1846 N N . VAL A 1 248 ? -12.729 -11.927 13.647 1.00 95.06 248 VAL A N 1
ATOM 1847 C CA . VAL A 1 248 ? -14.006 -12.560 13.293 1.00 95.06 248 VAL A CA 1
ATOM 1848 C C . VAL A 1 248 ? -14.627 -11.796 12.123 1.00 95.06 248 VAL A C 1
ATOM 1850 O O . VAL A 1 248 ? -14.185 -10.685 11.816 1.00 95.06 248 VAL A O 1
ATOM 1853 N N . TYR A 1 249 ? -15.667 -12.328 11.482 1.00 96.50 249 TYR A N 1
ATOM 1854 C CA . TYR A 1 249 ? -16.377 -11.563 10.455 1.00 96.50 249 TYR A CA 1
ATOM 1855 C C . TYR A 1 249 ? -17.016 -10.305 11.050 1.00 96.50 249 TYR A C 1
ATOM 1857 O O . TYR A 1 249 ? -17.550 -10.313 12.167 1.00 96.50 249 TYR A O 1
ATOM 1865 N N . GLY A 1 250 ? -16.976 -9.216 10.287 1.00 95.81 250 GLY A N 1
ATOM 1866 C CA . GLY A 1 250 ? -17.581 -7.939 10.633 1.00 95.81 250 GLY A CA 1
ATOM 1867 C C . GLY A 1 250 ? -18.685 -7.552 9.657 1.00 95.81 250 GLY A C 1
ATOM 1868 O O . GLY A 1 250 ? -18.529 -7.721 8.452 1.00 95.81 250 GLY A O 1
ATOM 1869 N N . LEU A 1 251 ? -19.787 -7.004 10.169 1.00 96.50 251 LEU A N 1
ATOM 1870 C CA . LEU A 1 251 ? -20.730 -6.230 9.365 1.00 96.50 251 LEU A CA 1
ATOM 1871 C C . LEU A 1 251 ? -20.190 -4.809 9.236 1.00 96.50 251 LEU A C 1
ATOM 1873 O O . LEU A 1 251 ? -19.912 -4.176 10.257 1.00 96.50 251 LEU A O 1
ATOM 1877 N N . ALA A 1 252 ? -20.045 -4.342 8.003 1.00 97.19 252 ALA A N 1
ATOM 1878 C CA . ALA A 1 252 ? -19.377 -3.103 7.650 1.00 97.19 252 ALA A CA 1
ATOM 1879 C C . ALA A 1 252 ? -20.249 -2.217 6.754 1.00 97.19 252 ALA A C 1
ATOM 1881 O O . ALA A 1 252 ? -21.018 -2.701 5.918 1.00 97.19 252 ALA A O 1
ATOM 1882 N N . CYS A 1 253 ? -20.093 -0.907 6.917 1.00 96.56 253 CYS A N 1
ATOM 1883 C CA . CYS A 1 253 ? -20.638 0.106 6.022 1.00 96.56 253 CYS A CA 1
ATOM 1884 C C . CYS A 1 253 ? -19.749 1.356 6.007 1.00 96.56 253 CYS A C 1
ATOM 1886 O O . CYS A 1 253 ? -18.844 1.498 6.836 1.00 96.56 253 CYS A O 1
ATOM 1888 N N . ASP A 1 254 ? -20.030 2.282 5.091 1.00 94.62 254 ASP A N 1
ATOM 1889 C CA . ASP A 1 254 ? -19.372 3.588 5.061 1.00 94.62 254 ASP A CA 1
ATOM 1890 C C . ASP A 1 254 ? -19.717 4.356 6.344 1.00 94.62 254 ASP A C 1
ATOM 1892 O O . ASP A 1 254 ? -20.889 4.611 6.635 1.00 94.62 254 ASP A O 1
ATOM 1896 N N . SER A 1 255 ? -18.691 4.716 7.116 1.00 91.75 255 SER A N 1
ATOM 1897 C CA . SER A 1 255 ? -18.845 5.488 8.353 1.00 91.75 255 SER A CA 1
ATOM 1898 C C . SER A 1 255 ? -19.379 6.903 8.130 1.00 91.75 255 SER A C 1
ATOM 1900 O O . SER A 1 255 ? -19.925 7.507 9.052 1.00 91.75 255 SER A O 1
ATOM 1902 N N . THR A 1 256 ? -19.232 7.431 6.914 1.00 88.19 256 THR A N 1
ATOM 1903 C CA . THR A 1 256 ? -19.670 8.779 6.550 1.00 88.19 256 THR A CA 1
ATOM 1904 C C . THR A 1 256 ? -21.117 8.840 6.068 1.00 88.19 256 THR A C 1
ATOM 1906 O O . THR A 1 256 ? -21.694 9.922 5.961 1.00 88.19 256 THR A O 1
ATOM 1909 N N . ASN A 1 257 ? -21.738 7.683 5.834 1.00 91.00 257 ASN A N 1
ATOM 1910 C CA . ASN A 1 257 ? -23.121 7.573 5.398 1.00 91.00 257 ASN A CA 1
ATOM 1911 C C . ASN A 1 257 ? -24.044 7.292 6.593 1.00 91.00 257 ASN A C 1
ATOM 1913 O O . ASN A 1 257 ? -24.236 6.144 6.992 1.00 91.00 257 ASN A O 1
ATOM 1917 N N . GLU A 1 258 ? -24.668 8.342 7.133 1.00 90.00 258 GLU A N 1
ATOM 1918 C CA . GLU A 1 258 ? -25.579 8.263 8.289 1.00 90.00 258 GLU A CA 1
ATOM 1919 C C . GLU A 1 258 ? -26.655 7.181 8.149 1.00 90.00 258 GLU A C 1
ATOM 1921 O O . GLU A 1 258 ? -26.893 6.398 9.070 1.00 90.00 258 GLU A O 1
ATOM 1926 N N . LYS A 1 259 ? -27.271 7.076 6.966 1.00 91.75 259 LYS A N 1
ATOM 1927 C CA . LYS A 1 259 ? -28.320 6.081 6.710 1.00 91.75 259 LYS A CA 1
ATOM 1928 C C . LYS A 1 259 ? -27.774 4.660 6.787 1.00 91.75 259 LYS A C 1
ATOM 1930 O O . LYS A 1 259 ? -28.470 3.773 7.273 1.00 91.75 259 LYS A O 1
ATOM 1935 N N . ALA A 1 260 ? -26.561 4.427 6.290 1.00 93.75 260 ALA A N 1
ATOM 1936 C CA . ALA A 1 260 ? -25.925 3.117 6.358 1.00 93.75 260 ALA A CA 1
ATOM 1937 C C . ALA A 1 260 ? -25.549 2.760 7.804 1.00 93.75 260 ALA A C 1
ATOM 1939 O O . ALA A 1 260 ? -25.814 1.646 8.250 1.00 93.75 260 ALA A O 1
ATOM 1940 N N . VAL A 1 261 ? -25.036 3.722 8.573 1.00 91.88 261 VAL A N 1
ATOM 1941 C CA . VAL A 1 261 ? -24.700 3.506 9.984 1.00 91.88 261 VAL A CA 1
ATOM 1942 C C . VAL A 1 261 ? -25.948 3.201 10.822 1.00 91.88 261 VAL A C 1
ATOM 1944 O O . VAL A 1 261 ? -25.932 2.256 11.611 1.00 91.88 261 VAL A O 1
ATOM 1947 N N . HIS A 1 262 ? -27.061 3.911 10.611 1.00 90.62 262 HIS A N 1
ATOM 1948 C CA . HIS A 1 262 ? -28.330 3.600 11.286 1.00 90.62 262 HIS A CA 1
ATOM 1949 C C . HIS A 1 262 ? -28.839 2.196 10.924 1.00 90.62 262 HIS A C 1
ATOM 1951 O O . HIS A 1 262 ? -29.168 1.415 11.816 1.00 90.62 262 HIS A O 1
ATOM 1957 N N . LYS A 1 263 ? -28.787 1.807 9.639 1.00 92.25 263 LYS A N 1
ATOM 1958 C CA . LYS A 1 263 ? -29.096 0.425 9.224 1.00 92.25 263 LYS A CA 1
ATOM 1959 C C . LYS A 1 263 ? -28.206 -0.597 9.937 1.00 92.25 263 LYS A C 1
ATOM 1961 O O . LYS A 1 263 ? -28.688 -1.659 10.322 1.00 92.25 263 LYS A O 1
ATOM 1966 N N . LEU A 1 264 ? -26.918 -0.303 10.124 1.00 92.25 264 LEU A N 1
ATOM 1967 C CA . LEU A 1 264 ? -25.996 -1.192 10.833 1.00 92.25 264 LEU A CA 1
ATOM 1968 C C . LEU A 1 264 ? -26.396 -1.367 12.311 1.00 92.25 264 LEU A C 1
ATOM 1970 O O . LEU A 1 264 ? -26.371 -2.492 12.822 1.00 92.25 264 LEU A O 1
ATOM 1974 N N . TYR A 1 265 ? -26.821 -0.290 12.984 1.00 89.50 265 TYR A N 1
ATOM 1975 C CA . TYR A 1 265 ? -27.391 -0.352 14.337 1.00 89.50 265 TYR A CA 1
ATOM 1976 C C . TYR A 1 265 ? -28.663 -1.210 14.390 1.00 89.50 265 TYR A C 1
ATOM 1978 O O . TYR A 1 265 ? -28.760 -2.097 15.249 1.00 89.50 265 TYR A O 1
ATOM 1986 N N . ASP A 1 266 ? -29.584 -1.009 13.442 1.00 89.75 266 ASP A N 1
ATOM 1987 C CA . ASP A 1 266 ? -30.848 -1.747 13.340 1.00 89.75 266 ASP A CA 1
ATOM 1988 C C . ASP A 1 266 ? -30.621 -3.248 13.131 1.00 89.75 266 ASP A C 1
ATOM 1990 O O . ASP A 1 266 ? -31.192 -4.085 13.835 1.00 89.75 266 ASP A O 1
ATOM 1994 N N . ILE A 1 267 ? -29.733 -3.611 12.199 1.00 88.88 267 ILE A N 1
ATOM 1995 C CA . ILE A 1 267 ? -29.389 -5.010 11.912 1.00 88.88 267 ILE A CA 1
ATOM 1996 C C . ILE A 1 267 ? -28.789 -5.681 13.146 1.00 88.88 267 ILE A C 1
ATOM 1998 O O . ILE A 1 267 ? -29.117 -6.834 13.441 1.00 88.88 267 ILE A O 1
ATOM 2002 N N . LYS A 1 268 ? -27.936 -4.966 13.890 1.00 83.06 268 LYS A N 1
ATOM 2003 C CA . LYS A 1 268 ? -27.292 -5.493 15.097 1.00 83.06 268 LYS A CA 1
ATOM 2004 C C . LYS A 1 268 ? -28.236 -5.546 16.306 1.00 83.06 268 LYS A C 1
ATOM 2006 O O . LYS A 1 268 ? -27.900 -6.204 17.295 1.00 83.06 268 LYS A O 1
ATOM 2011 N N . GLY A 1 269 ? -29.383 -4.862 16.256 1.00 81.00 269 GLY A N 1
ATOM 2012 C CA . GLY A 1 269 ? -30.249 -4.653 17.419 1.00 81.00 269 GLY A CA 1
ATOM 2013 C C . GLY A 1 269 ? -29.522 -3.894 18.533 1.00 81.00 269 GLY A C 1
ATOM 2014 O O . GLY A 1 269 ? -29.643 -4.228 19.714 1.00 81.00 269 GLY A O 1
ATOM 2015 N N . ARG A 1 270 ? -28.671 -2.932 18.156 1.00 73.44 270 ARG A N 1
ATOM 2016 C CA . ARG A 1 270 ? -27.789 -2.195 19.067 1.00 73.44 270 ARG A CA 1
ATOM 2017 C C . ARG A 1 270 ? -28.370 -0.805 19.316 1.00 73.44 270 ARG A C 1
ATOM 2019 O O . ARG A 1 270 ? -28.747 -0.119 18.380 1.00 73.44 270 ARG A O 1
ATOM 2026 N N . LYS A 1 271 ? -28.408 -0.369 20.580 1.00 75.69 271 LYS A N 1
ATOM 2027 C CA . LYS A 1 271 ? -28.747 1.024 20.917 1.00 75.69 271 LYS A CA 1
ATOM 2028 C C . LYS A 1 271 ? -27.658 1.956 20.379 1.00 75.69 271 LYS A C 1
ATOM 2030 O O . LYS A 1 271 ? -26.482 1.676 20.611 1.00 75.69 271 LYS A O 1
ATOM 2035 N N . GLU A 1 272 ? -28.043 3.077 19.775 1.00 69.69 272 GLU A N 1
ATOM 2036 C CA . GLU A 1 272 ? -27.121 4.105 19.250 1.00 69.69 272 GLU A CA 1
ATOM 2037 C C . GLU A 1 272 ? -26.179 4.694 20.314 1.00 69.69 272 GLU A C 1
ATOM 2039 O O . GLU A 1 272 ? -25.119 5.226 20.004 1.00 69.69 272 GLU A O 1
ATOM 2044 N N . SER A 1 273 ? -26.518 4.552 21.599 1.00 66.69 273 SER A N 1
ATOM 2045 C CA . SER A 1 273 ? -25.638 4.934 22.706 1.00 66.69 273 SER A CA 1
ATOM 2046 C C . SER A 1 273 ? -24.380 4.066 22.836 1.00 66.69 273 SER A C 1
ATOM 2048 O O . SER A 1 273 ? -23.461 4.435 23.565 1.00 66.69 273 SER A O 1
ATOM 2050 N N . LYS A 1 274 ? -24.318 2.903 22.172 1.00 74.62 274 LYS A N 1
ATOM 2051 C CA . LYS A 1 274 ? -23.138 2.030 22.172 1.00 74.62 274 LYS A CA 1
ATOM 2052 C C . LYS A 1 274 ? -22.329 2.254 20.890 1.00 74.62 274 LYS A C 1
ATOM 2054 O O . LYS A 1 274 ? -22.707 1.669 19.877 1.00 74.62 274 LYS A O 1
ATOM 2059 N N . PRO A 1 275 ? -21.175 2.936 20.933 1.00 81.94 275 PRO A N 1
ATOM 2060 C CA . PRO A 1 275 ? -20.436 3.318 19.729 1.00 81.94 275 PRO A CA 1
ATOM 2061 C C . PRO A 1 275 ? -20.003 2.108 18.896 1.00 81.94 275 PRO A C 1
ATOM 2063 O O . PRO A 1 275 ? -19.722 1.035 19.447 1.00 81.94 275 PRO A O 1
ATOM 2066 N N . ILE A 1 276 ? -19.944 2.281 17.577 1.00 88.94 276 ILE A N 1
ATOM 2067 C CA . ILE A 1 276 ? -19.405 1.298 16.629 1.00 88.94 276 ILE A CA 1
ATOM 2068 C C . ILE A 1 276 ? -17.948 1.683 16.322 1.00 88.94 276 ILE A C 1
ATOM 2070 O O . ILE A 1 276 ? -17.679 2.854 16.065 1.00 88.94 276 ILE A O 1
ATOM 2074 N N . PRO A 1 277 ? -16.977 0.756 16.400 1.00 92.81 277 PRO A N 1
ATOM 2075 C CA . PRO A 1 277 ? -15.601 1.082 16.058 1.00 92.81 277 PRO A CA 1
ATOM 2076 C C . PRO A 1 277 ? -15.417 1.257 14.545 1.00 92.81 277 PRO A C 1
ATOM 2078 O O . PRO A 1 277 ? -16.170 0.709 13.738 1.00 92.81 277 PRO A O 1
ATOM 2081 N N . LEU A 1 278 ? -14.376 1.997 14.178 1.00 95.56 278 LEU A N 1
ATOM 2082 C CA . LEU A 1 278 ? -13.929 2.179 12.807 1.00 95.56 278 LEU A CA 1
ATOM 2083 C C . LEU A 1 278 ? -12.763 1.248 12.488 1.00 95.56 278 LEU A C 1
ATOM 2085 O O . LEU A 1 278 ? -11.826 1.132 13.283 1.00 95.56 278 LEU A O 1
ATOM 2089 N N . LEU A 1 279 ? -12.796 0.646 11.302 1.00 97.81 279 LEU A N 1
ATOM 2090 C CA . LEU A 1 279 ? -11.602 0.104 10.663 1.00 97.81 279 LEU A CA 1
ATOM 2091 C C . LEU A 1 279 ? -11.020 1.143 9.703 1.00 97.81 279 LEU A C 1
ATOM 2093 O O . LEU A 1 279 ? -11.759 1.779 8.948 1.00 97.81 279 LEU A O 1
ATOM 2097 N N . ILE A 1 280 ? -9.703 1.313 9.757 1.00 97.12 280 ILE A N 1
ATOM 2098 C CA . ILE A 1 280 ? -8.940 2.256 8.932 1.00 97.12 280 ILE A CA 1
ATOM 2099 C C . ILE A 1 280 ? -7.716 1.566 8.320 1.00 97.12 280 ILE A C 1
ATOM 2101 O O . ILE A 1 280 ? -7.368 0.452 8.704 1.00 97.12 280 ILE A O 1
ATOM 2105 N N . ASP A 1 281 ? -7.072 2.242 7.374 1.00 95.00 281 ASP A N 1
ATOM 2106 C CA . ASP A 1 281 ? -5.942 1.736 6.591 1.00 95.00 281 ASP A CA 1
ATOM 2107 C C . ASP A 1 281 ? -4.560 2.097 7.158 1.00 95.00 281 ASP A C 1
ATOM 2109 O O . ASP A 1 281 ? -3.581 1.412 6.876 1.00 95.00 281 ASP A O 1
ATOM 2113 N N . SER A 1 282 ? -4.443 3.195 7.912 1.00 95.06 282 SER A N 1
ATOM 2114 C CA . SER A 1 282 ? -3.135 3.766 8.245 1.00 95.06 282 SER A CA 1
ATOM 2115 C C . SER A 1 282 ? -3.136 4.681 9.472 1.00 95.06 282 SER A C 1
ATOM 2117 O O . SER A 1 282 ? -4.135 5.325 9.805 1.00 95.06 282 SER A O 1
ATOM 2119 N N . MET A 1 283 ? -1.956 4.854 10.079 1.00 95.00 283 MET A N 1
ATOM 2120 C CA . MET A 1 283 ? -1.721 5.845 11.144 1.00 95.00 283 MET A CA 1
ATOM 2121 C C . MET A 1 283 ? -1.982 7.289 10.677 1.00 95.00 283 MET A C 1
ATOM 2123 O O . MET A 1 283 ? -2.396 8.151 11.454 1.00 95.00 283 MET A O 1
ATOM 2127 N N . LYS A 1 284 ? -1.828 7.564 9.375 1.00 93.06 284 LYS A N 1
ATOM 2128 C CA . LYS A 1 284 ? -2.174 8.861 8.775 1.00 93.06 284 LYS A CA 1
ATOM 2129 C C . LYS A 1 284 ? -3.683 9.122 8.800 1.00 93.06 284 LYS A C 1
ATOM 2131 O O . LYS A 1 284 ? -4.103 10.260 8.992 1.00 93.06 284 LYS A O 1
ATOM 2136 N N . THR A 1 285 ? -4.501 8.092 8.602 1.00 92.75 285 THR A N 1
ATOM 2137 C CA . THR A 1 285 ? -5.958 8.204 8.735 1.00 92.75 285 THR A CA 1
ATOM 2138 C C . THR A 1 285 ? -6.350 8.355 10.203 1.00 92.75 285 THR A C 1
ATOM 2140 O O . THR A 1 285 ? -7.194 9.195 10.511 1.00 92.75 285 THR A O 1
ATOM 2143 N N . LEU A 1 286 ? -5.685 7.641 11.122 1.00 94.94 286 LEU A N 1
ATOM 2144 C CA . LEU A 1 286 ? -5.894 7.793 12.568 1.00 94.94 286 LEU A CA 1
ATOM 2145 C C . LEU A 1 286 ? -5.731 9.251 13.016 1.00 94.94 286 LEU A C 1
ATOM 2147 O O . LEU A 1 286 ? -6.640 9.796 13.638 1.00 94.94 286 LEU A O 1
ATOM 2151 N N . SER A 1 287 ? -4.614 9.898 12.669 1.00 92.44 287 SER A N 1
ATOM 2152 C CA . SER A 1 287 ? -4.310 11.269 13.111 1.00 92.44 287 SER A CA 1
ATOM 2153 C C . SER A 1 287 ? -5.315 12.317 12.620 1.00 92.44 287 SER A C 1
ATOM 2155 O O . SER A 1 287 ? -5.466 13.365 13.241 1.00 92.44 287 SER A O 1
ATOM 2157 N N . ARG A 1 288 ? -6.057 12.026 11.544 1.00 89.56 288 ARG A N 1
ATOM 2158 C CA . ARG A 1 288 ? -7.161 12.867 11.048 1.00 89.56 288 ARG A CA 1
ATOM 2159 C C . ARG A 1 288 ? -8.472 12.646 11.802 1.00 89.56 288 ARG A C 1
ATOM 2161 O O . ARG A 1 288 ? -9.342 13.512 11.770 1.00 89.56 288 ARG A O 1
ATOM 2168 N N . LEU A 1 289 ? -8.630 11.489 12.440 1.00 89.88 289 LEU A N 1
ATOM 2169 C CA . LEU A 1 289 ? -9.857 11.073 13.114 1.00 89.88 289 LEU A CA 1
ATOM 2170 C C . LEU A 1 289 ? -9.808 11.277 14.633 1.00 89.88 289 LEU A C 1
ATOM 2172 O O . LEU A 1 289 ? -10.832 11.143 15.287 1.00 89.88 289 LEU A O 1
ATOM 2176 N N . VAL A 1 290 ? -8.668 11.600 15.240 1.00 92.56 290 VAL A N 1
ATOM 2177 C CA . VAL A 1 290 ? -8.570 11.712 16.707 1.00 92.56 290 VAL A CA 1
ATOM 2178 C C . VAL A 1 290 ? -7.949 13.034 17.131 1.00 92.56 290 VAL A C 1
ATOM 2180 O O . VAL A 1 290 ? -7.134 13.602 16.413 1.00 92.56 290 VAL A O 1
ATOM 2183 N N . ARG A 1 291 ? -8.326 13.545 18.313 1.00 90.12 291 ARG A N 1
ATOM 2184 C CA . ARG A 1 291 ? -7.775 14.821 18.820 1.00 90.12 291 ARG A CA 1
ATOM 2185 C C . ARG A 1 291 ? -6.301 14.710 19.207 1.00 90.12 291 ARG A C 1
ATOM 2187 O O . ARG A 1 291 ? -5.540 15.652 19.018 1.00 90.12 291 ARG A O 1
ATOM 2194 N N . LYS A 1 292 ? -5.929 13.596 19.841 1.00 91.12 292 LYS A N 1
ATOM 2195 C CA . LYS A 1 292 ? -4.594 13.367 20.395 1.00 91.12 292 LYS A CA 1
ATOM 2196 C C . LYS A 1 292 ? -4.324 11.873 20.483 1.00 91.12 292 LYS A C 1
ATOM 2198 O O . LYS A 1 292 ? -5.184 11.120 20.938 1.00 91.12 292 LYS A O 1
ATOM 2203 N N . ILE A 1 293 ? -3.110 11.489 20.113 1.00 95.31 293 ILE A N 1
ATOM 2204 C CA . ILE A 1 293 ? -2.550 10.159 20.339 1.00 95.31 293 ILE A CA 1
ATOM 2205 C C . ILE A 1 293 ? -1.459 10.344 21.405 1.00 95.31 293 ILE A C 1
ATOM 2207 O O . ILE A 1 293 ? -0.534 11.128 21.185 1.00 95.31 293 ILE A O 1
ATOM 2211 N N . PRO A 1 294 ? -1.596 9.760 22.608 1.00 95.12 294 PRO A N 1
ATOM 2212 C CA . PRO A 1 294 ? -0.510 9.749 23.585 1.00 95.12 294 PRO A CA 1
ATOM 2213 C C . PRO A 1 294 ? 0.721 9.028 23.024 1.00 95.12 294 PRO A C 1
ATOM 2215 O O . PRO A 1 294 ? 0.575 8.051 22.298 1.00 95.12 294 PRO A O 1
ATOM 2218 N N . LYS A 1 295 ? 1.928 9.498 23.356 1.00 94.38 295 LYS A N 1
ATOM 2219 C CA . LYS A 1 295 ? 3.169 8.976 22.762 1.00 94.38 295 LYS A CA 1
ATOM 2220 C C . LYS A 1 295 ? 3.412 7.499 23.094 1.00 94.38 295 LYS A C 1
ATOM 2222 O O . LYS A 1 295 ? 3.785 6.727 22.227 1.00 94.38 295 LYS A O 1
ATOM 2227 N N . ASP A 1 296 ? 3.162 7.109 24.338 1.00 94.62 296 ASP A N 1
ATOM 2228 C CA . ASP A 1 296 ? 3.264 5.718 24.791 1.00 94.62 296 ASP A CA 1
ATOM 2229 C C . ASP A 1 296 ? 2.235 4.802 24.107 1.00 94.62 296 ASP A C 1
ATOM 2231 O O . ASP A 1 296 ? 2.503 3.633 23.845 1.00 94.62 296 ASP A O 1
ATOM 2235 N N . VAL A 1 297 ? 1.059 5.344 23.779 1.00 96.69 297 VAL A N 1
ATOM 2236 C CA . VAL A 1 297 ? 0.046 4.652 22.975 1.00 96.69 297 VAL A CA 1
ATOM 2237 C C . VAL A 1 297 ? 0.491 4.539 21.518 1.00 96.69 297 VAL A C 1
ATOM 2239 O O . VAL A 1 297 ? 0.280 3.493 20.925 1.00 96.69 297 VAL A O 1
ATOM 2242 N N . GLU A 1 298 ? 1.100 5.574 20.938 1.00 95.94 298 GLU A N 1
ATOM 2243 C CA . GLU A 1 298 ? 1.637 5.541 19.569 1.00 95.94 298 GLU A CA 1
ATOM 2244 C C . GLU A 1 298 ? 2.725 4.468 19.418 1.00 95.94 298 GLU A C 1
ATOM 2246 O O . GLU A 1 298 ? 2.602 3.613 18.548 1.00 95.94 298 GLU A O 1
ATOM 2251 N N . GLU A 1 299 ? 3.698 4.433 20.335 1.00 95.19 299 GLU A N 1
ATOM 2252 C CA . GLU A 1 299 ? 4.764 3.417 20.375 1.00 95.19 299 GLU A CA 1
ATOM 2253 C C . GLU A 1 299 ? 4.190 1.990 20.484 1.00 95.19 299 GLU A C 1
ATOM 2255 O O . GLU A 1 299 ? 4.610 1.087 19.765 1.00 95.19 299 GLU A O 1
ATOM 2260 N N . MET A 1 300 ? 3.170 1.784 21.326 1.00 96.19 300 MET A N 1
ATOM 2261 C CA . MET A 1 300 ? 2.464 0.500 21.415 1.00 96.19 300 MET A CA 1
ATOM 2262 C C . MET A 1 300 ? 1.757 0.135 20.096 1.00 96.19 300 MET A C 1
ATOM 2264 O O . MET A 1 300 ? 1.695 -1.041 19.735 1.00 96.19 300 MET A O 1
ATOM 2268 N N . LEU A 1 301 ? 1.172 1.108 19.392 1.00 96.88 301 LEU A N 1
ATOM 2269 C CA . LEU A 1 301 ? 0.444 0.850 18.147 1.00 96.88 301 LEU A CA 1
ATOM 2270 C C . LEU A 1 301 ? 1.379 0.509 16.991 1.00 96.88 301 LEU A C 1
ATOM 2272 O O . LEU A 1 301 ? 1.003 -0.332 16.185 1.00 96.88 301 LEU A O 1
ATOM 2276 N N . ASP A 1 302 ? 2.584 1.075 16.942 1.00 93.50 302 ASP A N 1
ATOM 2277 C CA . ASP A 1 302 ? 3.596 0.707 15.942 1.00 93.50 302 ASP A CA 1
ATOM 2278 C C . ASP A 1 302 ? 3.995 -0.780 16.025 1.00 93.50 302 ASP A C 1
ATOM 2280 O O . ASP A 1 302 ? 4.394 -1.375 15.025 1.00 93.50 302 ASP A O 1
ATOM 2284 N N . GLU A 1 303 ? 3.863 -1.397 17.204 1.00 95.00 303 GLU A N 1
ATOM 2285 C CA . GLU A 1 303 ? 4.154 -2.820 17.418 1.00 95.00 303 GLU A CA 1
ATOM 2286 C C . GLU A 1 303 ? 2.927 -3.728 17.241 1.00 95.00 303 GLU A C 1
ATOM 2288 O O . GLU A 1 303 ? 3.065 -4.883 16.835 1.00 95.00 303 GLU A O 1
ATOM 2293 N N . LEU A 1 304 ? 1.728 -3.238 17.579 1.00 95.25 304 LEU A N 1
ATOM 2294 C CA . LEU A 1 304 ? 0.504 -4.048 17.640 1.00 95.25 304 LEU A CA 1
ATOM 2295 C C . LEU A 1 304 ? -0.461 -3.843 16.466 1.00 95.25 304 LEU A C 1
ATOM 2297 O O . LEU A 1 304 ? -1.415 -4.618 16.338 1.00 95.25 304 LEU A O 1
ATOM 2301 N N . TRP A 1 305 ? -0.280 -2.797 15.655 1.00 96.69 305 TRP A N 1
ATOM 2302 C CA . TRP A 1 305 ? -1.067 -2.543 14.449 1.00 96.69 305 TRP A CA 1
ATOM 2303 C C . TRP A 1 305 ? -0.242 -2.718 13.170 1.00 96.69 305 TRP A C 1
ATOM 2305 O O . TRP A 1 305 ? 0.880 -2.222 13.102 1.00 96.69 305 TRP A O 1
ATOM 2315 N N . PRO A 1 306 ? -0.815 -3.327 12.110 1.00 97.38 306 PRO A N 1
ATOM 2316 C CA . PRO A 1 306 ? -2.145 -3.951 12.024 1.00 97.38 306 PRO A CA 1
ATOM 2317 C C . PRO A 1 306 ? -2.343 -5.126 12.996 1.00 97.38 306 PRO A C 1
ATOM 2319 O O . PRO A 1 306 ? -1.406 -5.867 13.263 1.00 97.38 306 PRO A O 1
ATOM 2322 N N . GLY A 1 307 ? -3.549 -5.291 13.550 1.00 95.38 307 GLY A N 1
ATOM 2323 C CA . GLY A 1 307 ? -3.807 -6.400 14.472 1.00 95.38 307 GLY A CA 1
ATOM 2324 C C . GLY A 1 307 ? -5.081 -6.298 15.304 1.00 95.38 307 GLY A C 1
ATOM 2325 O O . GLY A 1 307 ? -5.946 -5.438 15.108 1.00 95.38 307 GLY A O 1
ATOM 2326 N N . ALA A 1 308 ? -5.196 -7.191 16.289 1.00 96.00 308 ALA A N 1
ATOM 2327 C CA . ALA A 1 308 ? -6.420 -7.446 17.051 1.00 96.00 308 ALA A CA 1
ATOM 2328 C C . ALA A 1 308 ? -6.687 -6.491 18.231 1.00 96.00 308 ALA A C 1
ATOM 2330 O O . ALA A 1 308 ? -7.411 -6.837 19.171 1.00 96.00 308 ALA A O 1
ATOM 2331 N N . LEU A 1 309 ? -6.153 -5.270 18.173 1.00 97.56 309 LEU A N 1
ATOM 2332 C CA . LEU A 1 309 ? -6.372 -4.223 19.170 1.00 97.56 309 LEU A CA 1
ATOM 2333 C C . LEU A 1 309 ? -7.325 -3.149 18.633 1.00 97.56 309 LEU A C 1
ATOM 2335 O O . LEU A 1 309 ? -7.123 -2.600 17.559 1.00 97.56 309 LEU A O 1
ATOM 2339 N N . THR A 1 310 ? -8.366 -2.809 19.384 1.00 97.75 310 THR A N 1
ATOM 2340 C CA . THR A 1 310 ? -9.205 -1.630 19.147 1.00 97.75 310 THR A CA 1
ATOM 2341 C C . THR A 1 310 ? -8.936 -0.615 20.248 1.00 97.75 310 THR A C 1
ATOM 2343 O O . THR A 1 310 ? -9.078 -0.936 21.428 1.00 97.75 310 THR A O 1
ATOM 2346 N N . VAL A 1 311 ? -8.592 0.616 19.877 1.00 97.81 311 VAL A N 1
ATOM 2347 C CA . VAL A 1 311 ? -8.281 1.683 20.835 1.00 97.81 311 VAL A CA 1
ATOM 2348 C C . VAL A 1 311 ? -9.351 2.767 20.784 1.00 97.81 311 VAL A C 1
ATOM 2350 O O . VAL A 1 311 ? -9.752 3.201 19.706 1.00 97.81 311 VAL A O 1
ATOM 2353 N N . ILE A 1 312 ? -9.844 3.184 21.951 1.00 95.88 312 ILE A N 1
ATOM 2354 C CA . ILE A 1 312 ? -10.829 4.257 22.093 1.00 95.88 312 ILE A CA 1
ATOM 2355 C C . ILE A 1 312 ? -10.114 5.573 22.369 1.00 95.88 312 ILE A C 1
ATOM 2357 O O . ILE A 1 312 ? -9.527 5.751 23.438 1.00 95.88 312 ILE A O 1
ATOM 2361 N N . PHE A 1 313 ? -10.248 6.502 21.428 1.00 95.06 313 PHE A N 1
ATOM 2362 C CA . PHE A 1 313 ? -9.689 7.847 21.485 1.00 95.06 313 PHE A CA 1
ATOM 2363 C C . PHE A 1 313 ? -10.775 8.902 21.658 1.00 95.06 313 PHE A C 1
ATOM 2365 O O . PHE A 1 313 ? -11.951 8.658 21.380 1.00 95.06 313 PHE A O 1
ATOM 2372 N N . SER A 1 314 ? -10.368 10.106 22.059 1.00 91.88 314 SER A N 1
ATOM 2373 C CA . SER A 1 314 ? -11.231 11.287 22.015 1.00 91.88 314 SER A CA 1
ATOM 2374 C C . SER A 1 314 ? -11.423 11.750 20.568 1.00 91.88 314 SER A C 1
ATOM 2376 O O . SER A 1 314 ? -10.443 11.992 19.852 1.00 91.88 314 SER A O 1
ATOM 2378 N N . LYS A 1 315 ? -12.679 11.913 20.142 1.00 86.44 315 LYS A N 1
ATOM 2379 C CA . LYS A 1 315 ? -13.025 12.345 18.780 1.00 86.44 315 LYS A CA 1
ATOM 2380 C C . LYS A 1 315 ? -13.002 13.880 18.646 1.00 86.44 315 LYS A C 1
ATOM 2382 O O . LYS A 1 315 ? -13.357 14.574 19.604 1.00 86.44 315 LYS A O 1
ATOM 2387 N N . PRO A 1 316 ? -12.628 14.458 17.491 1.00 82.62 316 PRO A N 1
ATOM 2388 C CA . PRO A 1 316 ? -12.860 15.873 17.190 1.00 82.62 316 PRO A CA 1
ATOM 2389 C C . PRO A 1 316 ? -14.361 16.201 17.139 1.00 82.62 316 PRO A C 1
ATOM 2391 O O . PRO A 1 316 ? -15.162 15.359 16.742 1.00 82.62 316 PRO A O 1
ATOM 2394 N N . GLU A 1 317 ? -14.748 17.432 17.486 1.00 75.56 317 GLU A N 1
ATOM 2395 C CA . GLU A 1 317 ? -16.143 17.911 17.359 1.00 75.56 317 GLU A CA 1
ATOM 2396 C C . GLU A 1 317 ? -16.661 17.893 15.914 1.00 75.56 317 GLU A C 1
ATOM 2398 O O . GLU A 1 317 ? -17.854 17.736 15.686 1.00 75.56 317 GLU A O 1
ATOM 2403 N N . THR A 1 318 ? -15.759 18.012 14.939 1.00 69.12 318 THR A N 1
ATOM 2404 C CA . THR A 1 318 ? -16.066 18.006 13.503 1.00 69.12 318 THR A CA 1
ATOM 2405 C C . THR A 1 318 ? -16.293 16.608 12.923 1.00 69.12 318 THR A C 1
ATOM 2407 O O . THR A 1 318 ? -16.666 16.492 11.756 1.00 69.12 318 THR A O 1
ATOM 2410 N N . MET A 1 319 ? -16.061 15.538 13.694 1.00 70.12 319 MET A N 1
ATOM 2411 C CA . MET A 1 319 ? -16.319 14.174 13.234 1.00 70.12 319 MET A CA 1
ATOM 2412 C C . MET A 1 319 ? -17.825 13.873 13.264 1.00 70.12 319 MET A C 1
ATOM 2414 O O . MET A 1 319 ? -18.495 14.124 14.266 1.00 70.12 319 MET A O 1
ATOM 2418 N N . LEU A 1 320 ? -18.329 13.277 12.179 1.00 62.44 320 LEU A N 1
ATOM 2419 C CA . LEU A 1 320 ? -19.724 12.861 12.000 1.00 62.44 320 LEU A CA 1
ATOM 2420 C C . LEU A 1 320 ? -20.269 12.091 13.218 1.00 62.44 320 LEU A C 1
ATOM 2422 O O . LEU A 1 320 ? -19.676 11.113 13.677 1.00 62.44 320 LEU A O 1
ATOM 2426 N N . SER A 1 321 ? -21.426 12.522 13.726 1.00 63.59 321 SER A N 1
ATOM 2427 C CA . SER A 1 321 ? -22.098 11.950 14.904 1.00 63.59 321 SER A CA 1
ATOM 2428 C C . SER A 1 321 ? -22.628 10.533 14.683 1.00 63.59 321 SER A C 1
ATOM 2430 O O . SER A 1 321 ? -22.767 9.786 15.647 1.00 63.59 321 SER A O 1
ATOM 2432 N N . ALA A 1 322 ? -22.858 10.140 13.427 1.00 63.16 322 ALA A N 1
ATOM 2433 C CA . ALA A 1 322 ? -23.507 8.887 13.040 1.00 63.16 322 ALA A CA 1
ATOM 2434 C C . ALA A 1 322 ? -22.933 7.634 13.724 1.00 63.16 322 ALA A C 1
ATOM 2436 O O . ALA A 1 322 ? -23.666 6.736 14.128 1.00 63.16 322 ALA A O 1
ATOM 2437 N N . VAL A 1 323 ? -21.603 7.554 13.843 1.00 66.88 323 VAL A N 1
ATOM 2438 C CA . VAL A 1 323 ? -20.906 6.355 14.339 1.00 66.88 323 VAL A CA 1
ATOM 2439 C C . VAL A 1 323 ? -20.782 6.354 15.864 1.00 66.88 323 VAL A C 1
ATOM 2441 O O . VAL A 1 323 ? -20.798 5.294 16.501 1.00 66.88 323 VAL A O 1
ATOM 2444 N N . SER A 1 324 ? -20.680 7.543 16.459 1.00 67.81 324 SER A N 1
ATOM 2445 C CA . SER A 1 324 ? -20.577 7.735 17.901 1.00 67.81 324 SER A CA 1
ATOM 2446 C C . SER A 1 324 ? -21.195 9.066 18.324 1.00 67.81 324 SER A C 1
ATOM 2448 O O . SER A 1 324 ? -20.643 10.146 18.085 1.00 67.81 324 SER A O 1
ATOM 2450 N N . ASN A 1 325 ? -22.312 8.966 19.043 1.00 66.38 325 ASN A N 1
ATOM 2451 C CA . ASN A 1 325 ? -23.001 10.104 19.650 1.00 66.38 325 ASN A CA 1
ATOM 2452 C C . ASN A 1 325 ? -22.251 10.697 20.863 1.00 66.38 325 ASN A C 1
ATOM 2454 O O . ASN A 1 325 ? -22.627 11.762 21.340 1.00 66.38 325 ASN A O 1
ATOM 2458 N N . GLY A 1 326 ? -21.201 10.035 21.369 1.00 75.44 326 GLY A N 1
ATOM 2459 C CA . GLY A 1 326 ? -20.373 10.527 22.481 1.00 75.44 326 GLY A CA 1
ATOM 2460 C C . GLY A 1 326 ? -19.049 11.136 22.019 1.00 75.44 326 GLY A C 1
ATOM 2461 O O . GLY A 1 326 ? -18.754 11.144 20.830 1.00 75.44 326 GLY A O 1
ATOM 2462 N N . ASP A 1 327 ? -18.215 11.582 22.960 1.00 84.50 327 ASP A N 1
ATOM 2463 C CA . ASP A 1 327 ? -16.922 12.246 22.691 1.00 84.50 327 ASP A CA 1
ATOM 2464 C C . ASP A 1 327 ? -15.772 11.288 22.353 1.00 84.50 327 ASP A C 1
ATOM 2466 O O . ASP A 1 327 ? -14.605 11.685 22.293 1.00 84.50 327 ASP A O 1
ATOM 2470 N N . THR A 1 328 ? -16.079 10.011 22.133 1.00 90.38 328 THR A N 1
ATOM 2471 C CA . THR A 1 328 ? -15.077 8.967 21.935 1.00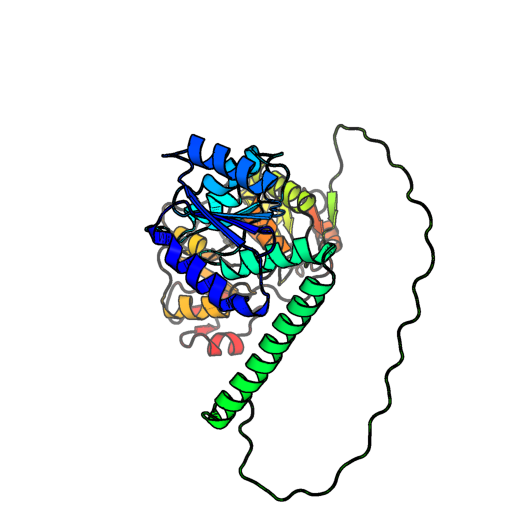 90.38 328 THR A CA 1
ATOM 2472 C C . THR A 1 328 ? -15.353 8.138 20.692 1.00 90.38 328 THR A C 1
ATOM 2474 O O . THR A 1 328 ? -16.494 8.021 20.243 1.00 90.38 328 THR A O 1
ATOM 2477 N N . ILE A 1 329 ? -14.303 7.552 20.125 1.00 91.62 329 ILE A N 1
ATOM 2478 C CA . ILE A 1 329 ? -14.386 6.683 18.953 1.00 91.62 329 ILE A CA 1
ATOM 2479 C C . ILE A 1 329 ? -13.402 5.523 19.097 1.00 91.62 329 ILE A C 1
ATOM 2481 O O . ILE A 1 329 ? -12.245 5.724 19.460 1.00 91.62 329 ILE A O 1
ATOM 2485 N N . GLY A 1 330 ? -13.875 4.301 18.849 1.00 94.31 330 GLY A N 1
ATOM 2486 C CA . GLY A 1 330 ? -13.014 3.123 18.768 1.00 94.31 330 GLY A CA 1
ATOM 2487 C C . GLY A 1 330 ? -12.423 3.010 17.370 1.00 94.31 330 GLY A C 1
ATOM 2488 O O . GLY A 1 330 ? -13.167 3.122 16.403 1.00 94.31 330 GLY A O 1
ATOM 2489 N N . ILE A 1 331 ? -11.120 2.787 17.247 1.00 96.50 331 ILE A N 1
ATOM 2490 C CA . ILE A 1 331 ? -10.421 2.679 15.961 1.00 96.50 331 ILE A CA 1
ATOM 2491 C C . ILE A 1 331 ? -9.512 1.447 15.974 1.00 96.50 331 ILE A C 1
ATOM 2493 O O . ILE A 1 331 ? -9.008 1.062 17.032 1.00 96.50 331 ILE A O 1
ATOM 2497 N N . ARG A 1 332 ? -9.338 0.808 14.813 1.00 97.81 332 ARG A N 1
ATOM 2498 C CA . ARG A 1 332 ? -8.430 -0.324 14.593 1.00 97.81 332 ARG A CA 1
ATOM 2499 C C . ARG A 1 332 ? -7.913 -0.356 13.153 1.00 97.81 332 ARG A C 1
ATOM 2501 O O . ARG A 1 332 ? -8.680 -0.103 12.229 1.00 97.81 332 ARG A O 1
ATOM 2508 N N . ILE A 1 333 ? -6.654 -0.752 12.973 1.00 98.19 333 ILE A N 1
ATOM 2509 C CA . ILE A 1 333 ? -6.125 -1.215 11.682 1.00 98.19 333 ILE A CA 1
ATOM 2510 C C . ILE A 1 333 ? -6.131 -2.755 11.720 1.00 98.19 333 ILE A C 1
ATOM 2512 O O . ILE A 1 333 ? -5.421 -3.324 12.549 1.00 98.19 333 ILE A O 1
ATOM 2516 N N . PRO A 1 334 ? -6.971 -3.446 10.927 1.00 96.81 334 PRO A N 1
ATOM 2517 C CA . PRO A 1 334 ? -7.047 -4.909 10.944 1.00 96.81 334 PRO A CA 1
ATOM 2518 C C . PRO A 1 334 ? -5.863 -5.546 10.197 1.00 96.81 334 PRO A C 1
ATOM 2520 O O . PRO A 1 334 ? -5.510 -5.085 9.114 1.00 96.81 334 PRO A O 1
ATOM 2523 N N . ASP A 1 335 ? -5.306 -6.642 10.718 1.00 95.50 335 ASP A N 1
ATOM 2524 C CA . ASP A 1 335 ? -4.264 -7.441 10.040 1.00 95.50 335 ASP A CA 1
ATOM 2525 C C . ASP A 1 335 ? -4.862 -8.422 9.017 1.00 95.50 335 ASP A C 1
ATOM 2527 O O . ASP A 1 335 ? -4.754 -9.643 9.107 1.00 95.50 335 ASP A O 1
ATOM 2531 N N . CYS A 1 336 ? -5.623 -7.890 8.065 1.00 94.94 336 CYS A N 1
ATOM 2532 C CA . CYS A 1 336 ? -6.332 -8.704 7.087 1.00 94.94 336 CYS A CA 1
ATOM 2533 C C . CYS A 1 336 ? -6.261 -8.057 5.709 1.00 94.94 336 CYS A C 1
ATOM 2535 O O . CYS A 1 336 ? -6.892 -7.024 5.476 1.00 94.94 336 CYS A O 1
ATOM 2537 N N . THR A 1 337 ? -5.544 -8.702 4.784 1.00 95.00 337 THR A N 1
ATOM 2538 C CA . THR A 1 337 ? -5.349 -8.243 3.398 1.00 95.00 337 THR A CA 1
ATOM 2539 C C . THR A 1 337 ? -6.674 -7.931 2.708 1.00 95.00 337 THR A C 1
ATOM 2541 O O . THR A 1 337 ? -6.809 -6.902 2.050 1.00 95.00 337 THR A O 1
ATOM 2544 N N . VAL A 1 338 ? -7.687 -8.776 2.913 1.00 96.38 338 VAL A N 1
ATOM 2545 C CA . VAL A 1 338 ? -9.031 -8.588 2.356 1.00 96.38 338 VAL A CA 1
ATOM 2546 C C . VAL A 1 338 ? -9.710 -7.341 2.934 1.00 96.38 338 VAL A C 1
ATOM 2548 O O . VAL A 1 338 ? -10.199 -6.504 2.177 1.00 96.38 338 VAL A O 1
ATOM 2551 N N . ALA A 1 339 ? -9.719 -7.181 4.263 1.00 96.81 339 ALA A N 1
ATOM 2552 C CA . ALA A 1 339 ? -10.342 -6.029 4.921 1.00 96.81 339 ALA A CA 1
ATOM 2553 C C . ALA A 1 339 ? -9.651 -4.715 4.539 1.00 96.81 339 ALA A C 1
ATOM 2555 O O . ALA A 1 339 ? -10.323 -3.751 4.175 1.00 96.81 339 ALA A O 1
ATOM 2556 N N . LEU A 1 340 ? -8.314 -4.690 4.577 1.00 97.12 340 LEU A N 1
ATOM 2557 C CA . LEU A 1 340 ? -7.514 -3.540 4.159 1.00 97.12 340 LEU A CA 1
ATOM 2558 C C . LEU A 1 340 ? -7.729 -3.223 2.677 1.00 97.12 340 LEU A C 1
ATOM 2560 O O . LEU A 1 340 ? -7.871 -2.056 2.328 1.00 97.12 340 LEU A O 1
ATOM 2564 N N . GLY A 1 341 ? -7.828 -4.240 1.816 1.00 96.19 341 GLY A N 1
ATOM 2565 C CA . GLY A 1 341 ? -8.159 -4.076 0.401 1.00 96.19 341 GLY A CA 1
ATOM 2566 C C . GLY A 1 341 ? -9.486 -3.345 0.197 1.00 96.19 341 GLY A C 1
ATOM 2567 O O . GLY A 1 341 ? -9.540 -2.378 -0.561 1.00 96.19 341 GLY A O 1
ATOM 2568 N N . VAL A 1 342 ? -10.536 -3.740 0.925 1.00 97.50 342 VAL A N 1
ATOM 2569 C CA . VAL A 1 342 ? -11.847 -3.070 0.869 1.00 97.50 342 VAL A CA 1
ATOM 2570 C C . VAL A 1 342 ? -11.774 -1.631 1.394 1.00 97.50 342 VAL A C 1
ATOM 2572 O O . VAL A 1 342 ? -12.312 -0.733 0.751 1.00 97.50 342 VAL A O 1
ATOM 2575 N N . ILE A 1 343 ? -11.104 -1.387 2.528 1.00 96.62 343 ILE A N 1
ATOM 2576 C CA . ILE A 1 343 ? -10.954 -0.038 3.113 1.00 96.62 343 ILE A CA 1
ATOM 2577 C C . ILE A 1 343 ? -10.216 0.895 2.142 1.00 96.62 343 ILE A C 1
ATOM 2579 O O . ILE A 1 343 ? -10.672 2.012 1.893 1.00 96.62 343 ILE A O 1
ATOM 2583 N N . ASN A 1 344 ? -9.107 0.421 1.569 1.00 94.75 344 ASN A N 1
ATOM 2584 C CA . ASN A 1 344 ? -8.296 1.171 0.612 1.00 94.75 344 ASN A CA 1
ATOM 2585 C C . ASN A 1 344 ? -9.077 1.477 -0.669 1.00 94.75 344 ASN A C 1
ATOM 2587 O O . ASN A 1 344 ? -9.066 2.616 -1.128 1.00 94.75 344 ASN A O 1
ATOM 2591 N N . MET A 1 345 ? -9.789 0.486 -1.216 1.00 94.94 345 MET A N 1
ATOM 2592 C CA . MET A 1 345 ? -10.580 0.645 -2.439 1.00 94.94 345 MET A CA 1
ATOM 2593 C C . MET A 1 345 ? -11.760 1.599 -2.243 1.00 94.94 345 MET A C 1
ATOM 2595 O O . MET A 1 345 ? -12.016 2.454 -3.086 1.00 94.94 345 MET A O 1
ATOM 2599 N N . ALA A 1 346 ? -12.456 1.499 -1.108 1.00 93.38 346 ALA A N 1
ATOM 2600 C CA . ALA A 1 346 ? -13.531 2.426 -0.772 1.00 93.38 346 ALA A CA 1
ATOM 2601 C C . ALA A 1 346 ? -13.005 3.837 -0.459 1.00 93.38 346 ALA A C 1
ATOM 2603 O O . ALA A 1 346 ? -13.770 4.796 -0.522 1.00 93.38 346 ALA A O 1
ATOM 2604 N N . ALA A 1 347 ? -11.724 3.975 -0.092 1.00 92.31 347 ALA A N 1
ATOM 2605 C CA . ALA A 1 347 ? -11.106 5.211 0.387 1.00 92.31 347 ALA A CA 1
ATOM 2606 C C . ALA A 1 347 ? -11.894 5.865 1.548 1.00 92.31 347 ALA A C 1
ATOM 2608 O O . ALA A 1 347 ? -11.994 7.093 1.657 1.00 92.31 347 ALA A O 1
ATOM 2609 N N . ARG A 1 348 ? -12.483 5.034 2.423 1.00 90.69 348 ARG A N 1
ATOM 2610 C CA . ARG A 1 348 ? -13.315 5.448 3.567 1.00 90.69 348 ARG A CA 1
ATOM 2611 C C . ARG A 1 348 ? -13.002 4.611 4.811 1.00 90.69 348 ARG A C 1
ATOM 2613 O O . ARG A 1 348 ? -12.881 3.394 4.696 1.00 90.69 348 ARG A O 1
ATOM 2620 N N . PRO A 1 349 ? -12.974 5.214 6.017 1.00 93.69 349 PRO A N 1
ATOM 2621 C CA . PRO A 1 349 ? -13.096 4.455 7.258 1.00 93.69 349 PRO A CA 1
ATOM 2622 C C . PRO A 1 349 ? -14.412 3.679 7.261 1.00 93.69 349 PRO A C 1
ATOM 2624 O O . PRO A 1 349 ? -15.467 4.233 6.930 1.00 93.69 349 PRO A O 1
ATOM 2627 N N . LEU A 1 350 ? -14.371 2.419 7.673 1.00 96.62 350 LEU A N 1
ATOM 2628 C CA . LEU A 1 350 ? -15.564 1.577 7.725 1.00 96.62 350 LEU A CA 1
ATOM 2629 C C . LEU A 1 350 ? -16.071 1.482 9.156 1.00 96.62 350 LEU A C 1
ATOM 2631 O O . LEU A 1 350 ? -15.305 1.151 10.057 1.00 96.62 350 LEU A O 1
ATOM 2635 N N . ALA A 1 351 ? -17.360 1.737 9.373 1.00 95.19 351 ALA A N 1
ATOM 2636 C CA . ALA A 1 351 ? -18.004 1.420 10.642 1.00 95.19 351 ALA A CA 1
ATOM 2637 C C . ALA A 1 351 ? -18.241 -0.090 10.688 1.00 95.19 351 ALA A C 1
ATOM 2639 O O . ALA A 1 351 ? -18.945 -0.620 9.830 1.00 95.19 351 ALA A O 1
ATOM 2640 N N . VAL A 1 352 ? -17.634 -0.783 11.659 1.00 95.25 352 VAL A N 1
ATOM 2641 C CA . VAL A 1 352 ? -17.646 -2.251 11.707 1.00 95.25 352 VAL A CA 1
ATOM 2642 C C . VAL A 1 352 ? -18.058 -2.776 13.073 1.00 95.25 352 VAL A C 1
ATOM 2644 O O . VAL A 1 352 ? -17.557 -2.364 14.115 1.00 95.25 352 VAL A O 1
ATOM 2647 N N . THR A 1 353 ? -18.954 -3.757 13.087 1.00 92.75 353 THR A N 1
ATOM 2648 C CA . THR A 1 353 ? -19.296 -4.523 14.291 1.00 92.75 353 THR A CA 1
ATOM 2649 C C . THR A 1 353 ? -19.166 -6.015 14.022 1.00 92.75 353 THR A C 1
ATOM 2651 O O . THR A 1 353 ? -19.306 -6.444 12.882 1.00 92.75 353 THR A O 1
ATOM 2654 N N . SER A 1 354 ? -18.899 -6.821 15.052 1.00 91.25 354 SER A N 1
ATOM 2655 C CA . SER A 1 354 ? -18.832 -8.275 14.893 1.00 91.25 354 SER A CA 1
ATOM 2656 C C . SER A 1 354 ? -20.151 -8.806 14.328 1.00 91.25 354 SER A C 1
ATOM 2658 O O . SER A 1 354 ? -21.240 -8.393 14.746 1.00 91.25 354 SER A O 1
ATOM 2660 N N . ALA A 1 355 ? -20.050 -9.721 13.371 1.00 90.06 355 ALA A N 1
ATOM 2661 C CA . ALA A 1 355 ? -21.194 -10.334 12.730 1.00 90.06 355 ALA A CA 1
ATOM 2662 C C . ALA A 1 355 ? -21.792 -11.414 13.642 1.00 90.06 355 ALA A C 1
ATOM 2664 O O . ALA A 1 355 ? -21.583 -12.605 13.459 1.00 90.06 355 ALA A O 1
ATOM 2665 N N . ASN A 1 356 ? -22.601 -10.989 14.609 1.00 90.00 356 ASN A N 1
ATOM 2666 C CA . ASN A 1 356 ? -23.451 -11.858 15.425 1.00 90.00 356 ASN A CA 1
ATOM 2667 C C . ASN A 1 356 ? -24.707 -11.143 15.919 1.00 90.00 356 ASN A C 1
ATOM 2669 O O . ASN A 1 356 ? -24.638 -9.949 16.216 1.00 90.00 356 ASN A O 1
ATOM 2673 N N . PRO A 1 357 ? -25.847 -11.821 16.096 1.00 85.06 357 PRO A N 1
ATOM 2674 C CA . PRO A 1 357 ? -26.963 -11.265 16.846 1.00 85.06 357 PRO A CA 1
ATOM 2675 C C . PRO A 1 357 ? -26.527 -10.897 18.272 1.00 85.06 357 PRO A C 1
ATOM 2677 O O . PRO A 1 357 ? -25.525 -11.396 18.791 1.00 85.06 357 PRO A O 1
ATOM 2680 N N . SER A 1 358 ? -27.232 -9.967 18.918 1.00 79.69 358 SER A N 1
ATOM 2681 C CA . SER A 1 358 ? -26.913 -9.590 20.301 1.00 79.69 358 SER A CA 1
ATOM 2682 C C . SER A 1 358 ? -26.960 -10.819 21.223 1.00 79.69 358 SER A C 1
ATOM 2684 O O . SER A 1 358 ? -27.951 -11.541 21.230 1.00 79.69 358 SER A O 1
ATOM 2686 N N . GLY A 1 359 ? -25.882 -11.067 21.973 1.00 78.81 359 GLY A N 1
ATOM 2687 C CA . GLY A 1 359 ? -25.759 -12.213 22.886 1.00 78.81 359 GLY A CA 1
ATOM 2688 C C . GLY A 1 359 ? -25.286 -13.531 22.256 1.00 78.81 359 GLY A C 1
ATOM 2689 O O . GLY A 1 359 ? -25.007 -14.461 23.001 1.00 78.81 359 GLY A O 1
ATOM 2690 N N . GLN A 1 360 ? -25.151 -13.617 20.928 1.00 86.50 360 GLN A N 1
ATOM 2691 C CA . GLN A 1 360 ? -24.646 -14.814 20.234 1.00 86.50 360 GLN A CA 1
ATOM 2692 C C . GLN A 1 360 ? -23.123 -14.759 20.011 1.00 86.50 360 GLN A C 1
ATOM 2694 O O . GLN A 1 360 ? -22.565 -13.656 19.990 1.00 86.50 360 GLN A O 1
ATOM 2699 N N . PRO A 1 361 ? -22.440 -15.898 19.787 1.00 89.94 361 PRO A N 1
ATOM 2700 C CA . PRO A 1 361 ? -21.036 -15.916 19.377 1.00 89.94 361 PRO A CA 1
ATOM 2701 C C . PRO A 1 361 ? -20.812 -15.210 18.024 1.00 89.94 361 PRO A C 1
ATOM 2703 O O . PRO A 1 361 ? -21.663 -15.331 17.139 1.00 89.94 361 PRO A O 1
ATOM 2706 N N . PRO A 1 362 ? -19.693 -14.484 17.834 1.00 92.56 362 PRO A N 1
ATOM 2707 C CA . PRO A 1 362 ? -19.284 -13.926 16.540 1.00 92.56 362 PRO A CA 1
ATOM 2708 C C . PRO A 1 362 ? -19.212 -14.972 15.422 1.00 92.56 362 PRO A C 1
ATOM 2710 O O . PRO A 1 362 ? -18.730 -16.078 15.651 1.00 92.56 362 PRO A O 1
ATOM 2713 N N . ALA A 1 363 ? -19.629 -14.612 14.207 1.00 93.88 363 ALA A N 1
ATOM 2714 C CA . ALA A 1 363 ? -19.429 -15.464 13.041 1.00 93.88 363 ALA A CA 1
ATOM 2715 C C . ALA A 1 363 ? -17.942 -15.557 12.660 1.00 93.88 363 ALA A C 1
ATOM 2717 O O . ALA A 1 363 ? -17.239 -14.548 12.549 1.00 93.88 363 ALA A O 1
ATOM 2718 N N . ARG A 1 364 ? -17.487 -16.785 12.418 1.00 95.31 364 ARG A N 1
ATOM 2719 C CA . ARG A 1 364 ? -16.149 -17.147 11.938 1.00 95.31 364 ARG A CA 1
ATOM 2720 C C . ARG A 1 364 ? -16.157 -17.602 10.479 1.00 95.31 364 ARG A C 1
ATOM 2722 O O . ARG A 1 364 ? -15.090 -17.651 9.883 1.00 95.31 364 ARG A O 1
ATOM 2729 N N . THR A 1 365 ? -17.322 -17.882 9.896 1.00 94.88 365 THR A N 1
ATOM 2730 C CA . THR A 1 365 ? -17.472 -18.239 8.476 1.00 94.88 365 THR A CA 1
ATOM 2731 C C . THR A 1 365 ? -18.546 -17.400 7.786 1.00 94.88 365 THR A C 1
ATOM 2733 O O . THR A 1 365 ? -19.458 -16.869 8.430 1.00 94.88 365 THR A O 1
ATOM 2736 N N . ALA A 1 366 ? -18.471 -17.313 6.457 1.00 94.75 366 ALA A N 1
ATOM 2737 C CA . ALA A 1 366 ? -19.488 -16.663 5.635 1.00 94.75 366 ALA A CA 1
ATOM 2738 C C . ALA A 1 366 ? -20.869 -17.333 5.777 1.00 94.75 366 ALA A C 1
ATOM 2740 O O . ALA A 1 366 ? -21.902 -16.657 5.764 1.00 94.75 366 ALA A O 1
ATOM 2741 N N . GLU A 1 367 ? -20.901 -18.652 5.971 1.00 94.00 367 GLU A N 1
ATOM 2742 C CA . GLU A 1 367 ? -22.115 -19.425 6.232 1.00 94.00 367 GLU A CA 1
ATOM 2743 C C . GLU A 1 367 ? -22.791 -18.980 7.531 1.00 94.00 367 GLU A C 1
ATOM 2745 O O . GLU A 1 367 ? -23.987 -18.697 7.522 1.00 94.00 367 GLU A O 1
ATOM 2750 N N . GLN A 1 368 ? -22.033 -18.811 8.618 1.00 94.50 368 GLN A N 1
ATOM 2751 C CA . GLN A 1 368 ? -22.576 -18.321 9.890 1.00 94.50 368 GLN A CA 1
ATOM 2752 C C . GLN A 1 368 ? -23.119 -16.895 9.767 1.00 94.50 368 GLN A C 1
ATOM 2754 O O . GLN A 1 368 ? -24.184 -16.584 10.300 1.00 94.50 368 GLN A O 1
ATOM 2759 N N . VAL A 1 369 ? -22.437 -16.019 9.019 1.00 94.50 369 VAL A N 1
ATOM 2760 C CA . VAL A 1 369 ? -22.961 -14.675 8.722 1.00 94.50 369 VAL A CA 1
ATOM 2761 C C . VAL A 1 369 ? -24.308 -14.769 8.002 1.00 94.50 369 VAL A C 1
ATOM 2763 O O . VAL A 1 369 ? -25.254 -14.059 8.355 1.00 94.50 369 VAL A O 1
ATOM 2766 N N . LYS A 1 370 ? -24.408 -15.651 7.001 1.00 93.56 370 LYS A N 1
ATOM 2767 C CA . LYS A 1 370 ? -25.635 -15.876 6.233 1.00 93.56 370 LYS A CA 1
ATOM 2768 C C . LYS A 1 370 ? -26.763 -16.432 7.103 1.00 93.56 370 LYS A C 1
ATOM 2770 O O . LYS A 1 370 ? -27.902 -16.001 6.937 1.00 93.56 370 LYS A O 1
ATOM 2775 N N . GLU A 1 371 ? -26.465 -17.352 8.015 1.00 92.62 371 GLU A N 1
ATOM 2776 C CA . GLU A 1 371 ? -27.431 -17.900 8.973 1.00 92.62 371 GLU A CA 1
ATOM 2777 C C . GLU A 1 371 ? -27.943 -16.825 9.936 1.00 92.62 371 GLU A C 1
ATOM 2779 O O . GLU A 1 371 ? -29.147 -16.703 10.154 1.00 92.62 371 GLU A O 1
ATOM 2784 N N . TYR A 1 372 ? -27.044 -15.994 10.467 1.00 92.12 372 TYR A N 1
ATOM 2785 C CA . TYR A 1 372 ? -27.382 -14.957 11.439 1.00 92.12 372 TYR A CA 1
ATOM 2786 C C . TYR A 1 372 ? -28.138 -13.763 10.858 1.00 92.12 372 TYR A C 1
ATOM 2788 O O . TYR A 1 372 ? -29.067 -13.250 11.485 1.00 92.12 372 TYR A O 1
ATOM 2796 N N . PHE A 1 373 ? -27.718 -13.275 9.692 1.00 88.44 373 PHE A N 1
ATOM 2797 C CA . PHE A 1 373 ? -28.191 -12.003 9.138 1.00 88.44 373 PHE A CA 1
ATOM 2798 C C . PHE A 1 373 ? -28.685 -12.116 7.707 1.00 88.44 373 PHE A C 1
ATOM 2800 O O . PHE A 1 373 ? -28.726 -11.114 6.984 1.00 88.44 373 PHE A O 1
ATOM 2807 N N . GLY A 1 374 ? -29.077 -13.319 7.288 1.00 72.19 374 GLY A N 1
ATOM 2808 C CA . GLY A 1 374 ? -29.684 -13.543 5.986 1.00 72.19 374 GLY A CA 1
ATOM 2809 C C . GLY A 1 374 ? -30.715 -12.463 5.639 1.00 72.19 374 GLY A C 1
ATOM 2810 O O . GLY A 1 374 ? -31.387 -11.899 6.500 1.00 72.19 374 GLY A O 1
ATOM 2811 N N . GLY A 1 375 ? -30.795 -12.098 4.362 1.00 77.50 375 GLY A N 1
ATOM 2812 C CA . GLY A 1 375 ? -31.708 -11.062 3.865 1.00 77.50 375 GLY A CA 1
ATOM 2813 C C . GLY A 1 375 ? -31.417 -9.620 4.312 1.00 77.50 375 GLY A C 1
ATOM 2814 O O . GLY A 1 375 ? -31.903 -8.716 3.637 1.00 77.50 375 GLY A O 1
ATOM 2815 N N . LYS A 1 376 ? -30.637 -9.399 5.382 1.00 87.75 376 LYS A N 1
ATOM 2816 C CA . LYS A 1 376 ? -30.272 -8.079 5.928 1.00 87.75 376 LYS A CA 1
ATOM 2817 C C . LYS A 1 376 ? -28.888 -7.590 5.489 1.00 87.75 376 LYS A C 1
ATOM 2819 O O . LYS A 1 376 ? -28.605 -6.407 5.629 1.00 87.75 376 LYS A O 1
ATOM 2824 N N . VAL A 1 377 ? -28.043 -8.488 4.985 1.00 92.19 377 VAL A N 1
ATOM 2825 C CA . VAL A 1 377 ? -26.711 -8.187 4.437 1.00 92.19 377 VAL A CA 1
ATOM 2826 C C . VAL A 1 377 ? -26.767 -8.266 2.913 1.00 92.19 377 VAL A C 1
ATOM 2828 O O . VAL A 1 377 ? -27.305 -9.230 2.360 1.00 92.19 377 VAL A O 1
ATOM 2831 N N . ASP A 1 378 ? -26.223 -7.255 2.238 1.00 94.31 378 ASP A N 1
ATOM 2832 C CA . ASP A 1 378 ? -26.267 -7.121 0.782 1.00 94.31 378 ASP A CA 1
ATOM 2833 C C . ASP A 1 378 ? -25.235 -8.022 0.084 1.00 94.31 378 ASP A C 1
ATOM 2835 O O . ASP A 1 378 ? -25.555 -8.685 -0.908 1.00 94.31 378 ASP A O 1
ATOM 2839 N N . ILE A 1 379 ? -24.007 -8.068 0.617 1.00 95.50 379 ILE A N 1
ATOM 2840 C CA . ILE A 1 379 ? -22.882 -8.864 0.097 1.00 95.50 379 ILE A CA 1
ATOM 2841 C C . ILE A 1 379 ? -22.113 -9.494 1.260 1.00 95.50 379 ILE A C 1
ATOM 2843 O O . ILE A 1 379 ? -21.859 -8.830 2.263 1.00 95.50 379 ILE A O 1
ATOM 2847 N N . ILE A 1 380 ? -21.718 -10.760 1.118 1.00 96.75 380 ILE A N 1
ATOM 2848 C CA . ILE A 1 380 ? -20.811 -11.441 2.052 1.00 96.75 380 ILE A CA 1
ATOM 2849 C C . ILE A 1 380 ? -19.523 -11.762 1.299 1.00 96.75 380 ILE A C 1
ATOM 2851 O O . ILE A 1 380 ? -19.558 -12.498 0.316 1.00 96.75 380 ILE A O 1
ATOM 2855 N N . LEU A 1 381 ? -18.401 -11.208 1.745 1.00 96.88 381 LEU A N 1
ATOM 2856 C CA . LEU A 1 381 ? -17.085 -11.484 1.184 1.00 96.88 381 LEU A CA 1
ATOM 2857 C C . LEU A 1 381 ? -16.473 -12.677 1.922 1.00 96.88 381 LEU A C 1
ATOM 2859 O O . LEU A 1 381 ? -16.046 -12.543 3.059 1.00 96.88 381 LEU A O 1
ATOM 2863 N N . ASP A 1 382 ? -16.489 -13.849 1.305 1.00 96.75 382 ASP A N 1
ATOM 2864 C CA . ASP A 1 382 ? -16.048 -15.115 1.887 1.00 96.75 382 ASP A CA 1
ATOM 2865 C C . ASP A 1 382 ? -14.559 -15.351 1.617 1.00 96.75 382 ASP A C 1
ATOM 2867 O O . ASP A 1 382 ? -14.164 -15.609 0.481 1.00 96.75 382 ASP A O 1
ATOM 2871 N N . ALA A 1 383 ? -13.750 -15.275 2.673 1.00 93.69 383 ALA A N 1
ATOM 2872 C CA . ALA A 1 383 ? -12.325 -15.611 2.654 1.00 93.69 383 ALA A CA 1
ATOM 2873 C C . ALA A 1 383 ? -12.012 -16.865 3.494 1.00 93.69 383 ALA A C 1
ATOM 2875 O O . ALA A 1 383 ? -10.896 -17.031 3.986 1.00 93.69 383 ALA A O 1
ATOM 2876 N N . GLY A 1 384 ? -13.009 -17.732 3.700 1.00 93.50 384 GLY A N 1
ATOM 2877 C CA . GLY A 1 384 ? -12.897 -18.927 4.530 1.00 93.50 384 GLY A CA 1
ATOM 2878 C C . GLY A 1 384 ? -13.138 -18.672 6.019 1.00 93.50 384 GLY A C 1
ATOM 2879 O O . GLY A 1 384 ? -13.759 -17.681 6.421 1.00 93.50 384 GLY A O 1
ATOM 2880 N N . GLU A 1 385 ? -12.679 -19.616 6.841 1.00 94.25 385 GLU A N 1
ATOM 2881 C CA . GLU A 1 385 ? -12.849 -19.600 8.294 1.00 94.25 385 GLU A CA 1
ATOM 2882 C C . GLU A 1 385 ? -11.790 -18.730 8.984 1.00 94.25 385 GLU A C 1
ATOM 2884 O O . GLU A 1 385 ? -10.589 -18.854 8.736 1.00 94.25 385 GLU A O 1
ATOM 2889 N N . MET A 1 386 ? -12.231 -17.858 9.891 1.00 90.19 386 MET A N 1
ATOM 2890 C CA . MET A 1 386 ? -11.337 -16.990 10.655 1.00 90.19 386 MET A CA 1
ATOM 2891 C C . MET A 1 386 ? -10.540 -17.793 11.686 1.00 90.19 386 MET A C 1
ATOM 2893 O O . MET A 1 386 ? -11.101 -18.580 12.454 1.00 90.19 386 MET A O 1
ATOM 2897 N N . ARG A 1 387 ? -9.222 -17.560 11.725 1.00 81.12 387 ARG A N 1
ATOM 2898 C CA . ARG A 1 387 ? -8.273 -18.289 12.588 1.00 81.12 387 ARG A CA 1
ATOM 2899 C C . ARG A 1 387 ? -8.439 -17.970 14.075 1.00 81.12 387 ARG A C 1
ATOM 2901 O O . ARG A 1 387 ? -8.082 -18.791 14.913 1.00 81.12 387 ARG A O 1
ATOM 2908 N N . CYS A 1 388 ? -8.959 -16.790 14.403 1.00 81.69 388 CYS A N 1
ATOM 2909 C CA . CYS A 1 388 ? -9.216 -16.384 15.777 1.00 81.69 388 CYS A CA 1
ATOM 2910 C C . CYS A 1 388 ? -10.667 -16.697 16.169 1.00 81.69 388 CYS A C 1
ATOM 2912 O O . CYS A 1 388 ? -11.597 -16.533 15.379 1.00 81.69 388 CYS A O 1
ATOM 2914 N N . GLU A 1 389 ? -10.874 -17.121 17.414 1.00 83.50 389 GLU A N 1
ATOM 2915 C CA . GLU A 1 389 ? -12.220 -17.280 17.986 1.00 83.50 389 GLU A CA 1
ATOM 2916 C C . GLU A 1 389 ? -12.688 -16.025 18.728 1.00 83.50 389 GLU A C 1
ATOM 2918 O O . GLU A 1 389 ? -13.883 -15.815 18.950 1.00 83.50 389 GLU A O 1
ATOM 2923 N N . LEU A 1 390 ? -11.733 -15.184 19.124 1.00 90.06 390 LEU A N 1
ATOM 2924 C CA . LEU A 1 390 ? -11.968 -14.015 19.948 1.00 90.06 390 LEU A CA 1
ATOM 2925 C C . LEU A 1 390 ? -12.093 -12.758 19.086 1.00 90.06 390 LEU A C 1
ATOM 2927 O O . LEU A 1 390 ? -11.462 -12.584 18.046 1.00 90.06 390 LEU A O 1
ATOM 2931 N N . VAL A 1 391 ? -12.916 -11.834 19.565 1.00 92.56 391 VAL A N 1
ATOM 2932 C CA . VAL A 1 391 ? -12.982 -10.464 19.045 1.00 92.56 391 VAL A CA 1
ATOM 2933 C C . VAL A 1 391 ? -11.738 -9.671 19.452 1.00 92.56 391 VAL A C 1
ATOM 2935 O O . VAL A 1 391 ? -10.995 -10.076 20.345 1.00 92.56 391 VAL A O 1
ATOM 2938 N N . SER A 1 392 ? -11.541 -8.493 18.856 1.00 95.06 392 SER A N 1
ATOM 2939 C CA . SER A 1 392 ? -10.464 -7.592 19.273 1.00 95.06 392 SER A CA 1
ATOM 2940 C C . SER A 1 392 ? -10.552 -7.205 20.749 1.00 95.06 392 SER A C 1
ATOM 2942 O O . SER A 1 392 ? -11.642 -7.013 21.310 1.00 95.06 392 SER A O 1
ATOM 2944 N N . THR A 1 393 ? -9.392 -7.019 21.363 1.00 96.31 393 THR A N 1
ATOM 2945 C CA . THR A 1 393 ? -9.283 -6.388 22.680 1.00 96.31 393 THR A CA 1
ATOM 2946 C C . THR A 1 393 ? -9.608 -4.904 22.555 1.00 96.31 393 THR A C 1
ATOM 2948 O O . THR A 1 393 ? -9.248 -4.278 21.563 1.00 96.31 393 THR A O 1
ATOM 2951 N N . VAL A 1 394 ? -10.322 -4.334 23.528 1.00 96.75 394 VAL A N 1
ATOM 2952 C CA . VAL A 1 394 ? -10.735 -2.923 23.517 1.00 96.75 394 VAL A CA 1
ATOM 2953 C C . VAL A 1 394 ? -10.057 -2.179 24.660 1.00 96.75 394 VAL A C 1
ATOM 2955 O O . VAL A 1 394 ? -10.390 -2.397 25.826 1.00 96.75 394 VAL A O 1
ATOM 2958 N N . LEU A 1 395 ? -9.141 -1.274 24.318 1.00 97.12 395 LEU A N 1
ATOM 2959 C CA . LEU A 1 395 ? -8.415 -0.416 25.253 1.00 97.12 395 LEU A CA 1
ATOM 2960 C C . LEU A 1 395 ? -8.938 1.021 25.170 1.00 97.12 395 LEU A C 1
ATOM 2962 O O . LEU A 1 395 ? -8.999 1.605 24.094 1.00 97.12 395 LEU A O 1
ATOM 2966 N N . SER A 1 396 ? -9.293 1.616 26.306 1.00 96.56 396 SER A N 1
ATOM 2967 C CA . SER A 1 396 ? -9.655 3.030 26.402 1.00 96.56 396 SER A CA 1
ATOM 2968 C C . SER A 1 396 ? -8.471 3.873 26.849 1.00 96.56 396 SER A C 1
ATOM 2970 O O . SER A 1 396 ? -7.978 3.685 27.964 1.00 96.56 396 SER A O 1
ATOM 2972 N N . VAL A 1 397 ? -8.066 4.829 26.004 1.00 96.38 397 VAL A N 1
ATOM 2973 C CA . VAL A 1 397 ? -6.954 5.762 26.272 1.00 96.38 397 VAL A CA 1
ATOM 2974 C C . VAL A 1 397 ? -7.433 7.175 26.626 1.00 96.38 397 VAL A C 1
ATOM 2976 O O . VAL A 1 397 ? -6.694 8.148 26.534 1.00 96.38 397 VAL A O 1
ATOM 2979 N N . ILE A 1 398 ? -8.695 7.299 27.049 1.00 94.00 398 ILE A N 1
ATOM 2980 C CA . ILE A 1 398 ? -9.320 8.586 27.400 1.00 94.00 398 ILE A CA 1
ATOM 2981 C C . ILE A 1 398 ? -8.744 9.173 28.690 1.00 94.00 398 ILE A C 1
ATOM 2983 O O . ILE A 1 398 ? -8.618 10.389 28.825 1.00 94.00 398 ILE A O 1
ATOM 2987 N N . LYS A 1 399 ? -8.425 8.315 29.662 1.00 93.25 399 LYS A N 1
ATOM 2988 C CA . LYS A 1 399 ? -7.904 8.719 30.967 1.00 93.25 399 LYS A CA 1
ATOM 2989 C C . LYS A 1 399 ? -6.909 7.688 31.476 1.00 93.25 399 LYS A C 1
ATOM 2991 O O . LYS A 1 399 ? -7.187 6.494 31.412 1.00 93.25 399 LYS A O 1
ATOM 2996 N N . GLU A 1 400 ? -5.797 8.169 32.023 1.00 91.69 400 GLU A N 1
ATOM 2997 C CA . GLU A 1 400 ? -4.826 7.339 32.731 1.00 91.69 400 GLU A CA 1
ATOM 2998 C C . GLU A 1 400 ? -5.288 7.004 34.169 1.00 91.69 400 GLU A C 1
ATOM 3000 O O . GLU A 1 400 ? -5.891 7.852 34.841 1.00 91.69 400 GLU A O 1
ATOM 3005 N N . PRO A 1 401 ? -5.002 5.789 34.676 1.00 93.88 401 PRO A N 1
ATOM 3006 C CA . PRO A 1 401 ? -4.463 4.653 33.926 1.00 93.88 401 PRO A CA 1
ATOM 3007 C C . PRO A 1 401 ? -5.469 4.160 32.873 1.00 93.88 401 PRO A C 1
ATOM 3009 O O . PRO A 1 401 ? -6.672 4.057 33.141 1.00 93.88 401 PRO A O 1
ATOM 3012 N N . TYR A 1 402 ? -4.966 3.860 31.674 1.00 96.44 402 TYR A N 1
ATOM 3013 C CA . TYR A 1 402 ? -5.775 3.403 30.550 1.00 96.44 402 TYR A CA 1
ATOM 3014 C C . TYR A 1 402 ? -6.505 2.114 30.919 1.00 96.44 402 TYR A C 1
ATOM 3016 O O . TYR A 1 402 ? -6.014 1.285 31.684 1.00 96.44 402 TYR A O 1
ATOM 3024 N N . THR A 1 403 ? -7.724 1.951 30.420 1.00 97.19 403 THR A N 1
ATOM 3025 C CA . THR A 1 403 ? -8.630 0.908 30.917 1.00 97.19 403 THR A CA 1
ATOM 3026 C C . THR A 1 403 ? -8.968 -0.078 29.807 1.00 97.19 403 THR A C 1
ATOM 3028 O O . THR A 1 403 ? -9.511 0.319 28.777 1.00 97.19 403 THR A O 1
ATOM 3031 N N . ILE A 1 404 ? -8.683 -1.366 30.010 1.00 96.44 404 ILE A N 1
ATOM 3032 C CA . ILE A 1 404 ? -9.155 -2.431 29.119 1.00 96.44 404 ILE A CA 1
ATOM 3033 C C . ILE A 1 404 ? -10.646 -2.635 29.380 1.00 96.44 404 ILE A C 1
ATOM 3035 O O . ILE A 1 404 ? -11.026 -3.169 30.416 1.00 96.44 404 ILE A O 1
ATOM 3039 N N . LEU A 1 405 ? -11.486 -2.208 28.438 1.00 94.44 405 LEU A N 1
ATOM 3040 C CA . LEU A 1 405 ? -12.943 -2.338 28.537 1.00 94.44 405 LEU A CA 1
ATOM 3041 C C . LEU A 1 405 ? -13.440 -3.727 28.134 1.00 94.44 405 LEU A C 1
ATOM 3043 O O . LEU A 1 405 ? -14.536 -4.133 28.512 1.00 94.44 405 LEU A O 1
ATOM 3047 N N . ARG A 1 406 ? -12.665 -4.432 27.306 1.00 93.38 406 ARG A N 1
ATOM 3048 C CA . ARG A 1 406 ? -12.953 -5.805 26.895 1.00 93.38 406 ARG A CA 1
ATOM 3049 C C . ARG A 1 406 ? -11.654 -6.517 26.565 1.00 93.38 406 ARG A C 1
ATOM 3051 O O . ARG A 1 406 ? -10.955 -6.095 25.649 1.00 93.38 406 ARG A O 1
ATOM 3058 N N . GLU A 1 407 ? -11.377 -7.608 27.262 1.00 94.31 407 GLU A N 1
ATOM 3059 C CA . GLU A 1 407 ? -10.310 -8.538 26.894 1.00 94.31 407 GLU A CA 1
ATOM 3060 C C . GLU A 1 407 ? -10.779 -9.409 25.715 1.00 94.31 407 GLU A C 1
ATOM 3062 O O . GLU A 1 407 ? -11.930 -9.852 25.679 1.00 94.31 407 GLU A O 1
ATOM 3067 N N . GLY A 1 408 ? -9.921 -9.571 24.713 1.00 93.81 408 GLY A N 1
ATOM 3068 C CA . GLY A 1 408 ? -10.200 -10.279 23.466 1.00 93.81 408 GLY A CA 1
ATOM 3069 C C . GLY A 1 408 ? -8.986 -11.101 23.047 1.00 93.81 408 GLY A C 1
ATOM 3070 O O . GLY A 1 408 ? -8.356 -11.733 23.888 1.00 93.81 408 GLY A O 1
ATOM 3071 N N . ALA A 1 409 ? -8.634 -11.073 21.762 1.00 93.94 409 ALA A N 1
ATOM 3072 C CA . ALA A 1 409 ? -7.474 -11.800 21.236 1.00 93.94 409 ALA A CA 1
ATOM 3073 C C . ALA A 1 409 ? -6.128 -11.409 21.888 1.00 93.94 409 ALA A C 1
ATOM 3075 O O . ALA A 1 409 ? -5.210 -12.223 21.919 1.00 93.94 409 ALA A O 1
ATOM 3076 N N . LEU A 1 410 ? -6.011 -10.190 22.430 1.00 94.38 410 LEU A N 1
ATOM 3077 C CA . LEU A 1 410 ? -4.861 -9.753 23.228 1.00 94.38 410 LEU A CA 1
ATOM 3078 C C . LEU A 1 410 ? -5.221 -9.757 24.715 1.00 94.38 410 LEU A C 1
ATOM 3080 O O . LEU A 1 410 ? -6.134 -9.040 25.141 1.00 94.38 410 LEU A O 1
ATOM 3084 N N . SER A 1 411 ? -4.489 -10.538 25.506 1.00 94.06 411 SER A N 1
ATOM 3085 C CA . SER A 1 411 ? -4.688 -10.599 26.954 1.00 94.06 411 SER A CA 1
ATOM 3086 C C . SER A 1 411 ? -4.169 -9.343 27.657 1.00 94.06 411 SER A C 1
ATOM 3088 O O . SER A 1 411 ? -3.368 -8.577 27.112 1.00 94.06 411 SER A O 1
ATOM 3090 N N . PHE A 1 412 ? -4.590 -9.143 28.908 1.00 92.50 412 PHE A N 1
ATOM 3091 C CA . PHE A 1 412 ? -4.029 -8.080 29.751 1.00 92.50 412 PHE A CA 1
ATOM 3092 C C . PHE A 1 412 ? -2.507 -8.200 29.896 1.00 92.50 412 PHE A C 1
ATOM 3094 O O . PHE A 1 412 ? -1.808 -7.195 29.794 1.00 92.50 412 PHE A O 1
ATOM 3101 N N . ASP A 1 413 ? -1.996 -9.416 30.099 1.00 91.38 413 ASP A N 1
ATOM 3102 C CA . ASP A 1 413 ? -0.562 -9.649 30.288 1.00 91.38 413 ASP A CA 1
ATOM 3103 C C . ASP A 1 413 ? 0.235 -9.344 29.017 1.00 91.38 413 ASP A C 1
ATOM 3105 O O . ASP A 1 413 ? 1.305 -8.744 29.099 1.00 91.38 413 ASP A O 1
ATOM 3109 N N . SER A 1 414 ? -0.321 -9.677 27.846 1.00 92.00 414 SER A N 1
ATOM 3110 C CA . SER A 1 414 ? 0.267 -9.316 26.554 1.00 92.00 414 SER A CA 1
ATOM 3111 C C . SER A 1 414 ? 0.335 -7.798 26.388 1.00 92.00 414 SER A C 1
ATOM 3113 O O . SER A 1 414 ? 1.409 -7.269 26.121 1.00 92.00 414 SER A O 1
ATOM 3115 N N . LEU A 1 415 ? -0.760 -7.070 26.639 1.00 92.81 415 LEU A N 1
ATOM 3116 C CA . LEU A 1 415 ? -0.757 -5.606 26.521 1.00 92.81 415 LEU A CA 1
ATOM 3117 C C . LEU A 1 415 ? 0.191 -4.928 27.515 1.00 92.81 415 LEU A C 1
ATOM 3119 O O . LEU A 1 415 ? 0.806 -3.917 27.186 1.00 92.81 415 LEU A O 1
ATOM 3123 N N . ARG A 1 416 ? 0.356 -5.489 28.717 1.00 92.00 416 ARG A N 1
ATOM 3124 C CA . ARG A 1 416 ? 1.224 -4.913 29.752 1.00 92.00 416 ARG A CA 1
ATOM 3125 C C . ARG A 1 416 ? 2.709 -4.927 29.377 1.00 92.00 416 ARG A C 1
ATOM 3127 O O . ARG A 1 416 ? 3.480 -4.168 29.962 1.00 92.00 416 ARG A O 1
ATOM 3134 N N . TYR A 1 417 ? 3.104 -5.770 28.421 1.00 91.75 417 TYR A N 1
ATOM 3135 C CA . TYR A 1 417 ? 4.457 -5.778 27.868 1.00 91.75 417 TYR A CA 1
ATOM 3136 C C . TYR A 1 417 ? 4.752 -4.505 27.062 1.00 91.75 417 TYR A C 1
ATOM 3138 O O . TYR A 1 417 ? 5.851 -3.964 27.152 1.00 91.75 417 TYR A O 1
ATOM 3146 N N . HIS A 1 418 ? 3.746 -3.997 26.347 1.00 92.19 418 HIS A N 1
ATOM 3147 C CA . HIS A 1 418 ? 3.873 -2.841 25.460 1.00 92.19 418 HIS A CA 1
ATOM 3148 C C . HIS A 1 418 ? 3.514 -1.522 26.155 1.00 92.19 418 HIS A C 1
ATOM 3150 O O . HIS A 1 418 ? 4.056 -0.475 25.821 1.00 92.19 418 HIS A O 1
ATOM 3156 N N . ILE A 1 419 ? 2.616 -1.550 27.149 1.00 92.25 419 ILE A N 1
ATOM 3157 C CA . ILE A 1 419 ? 2.144 -0.334 27.818 1.00 92.25 419 ILE A CA 1
ATOM 3158 C C . ILE A 1 419 ? 1.946 -0.540 29.327 1.00 92.25 419 ILE A C 1
ATOM 3160 O O . ILE A 1 419 ? 1.206 -1.407 29.791 1.00 92.25 419 ILE A O 1
ATOM 3164 N N . LYS A 1 420 ? 2.636 0.273 30.138 1.00 86.69 420 LYS A N 1
ATOM 3165 C CA . LYS A 1 420 ? 2.709 0.068 31.599 1.00 86.69 420 LYS A CA 1
ATOM 3166 C C . LYS A 1 420 ? 1.501 0.621 32.357 1.00 86.69 420 LYS A C 1
ATOM 3168 O O . LYS A 1 420 ? 1.093 0.038 33.362 1.00 86.69 420 LYS A O 1
ATOM 3173 N N . ASN A 1 421 ? 0.920 1.720 31.879 1.00 88.00 421 ASN A N 1
ATOM 3174 C CA . ASN A 1 421 ? -0.134 2.469 32.569 1.00 88.00 421 ASN A CA 1
ATOM 3175 C C . ASN A 1 421 ? -1.540 1.935 32.255 1.00 88.00 421 ASN A C 1
ATOM 3177 O O . ASN A 1 421 ? -2.437 2.710 31.926 1.00 88.00 421 ASN A O 1
ATOM 3181 N N . ILE A 1 422 ? -1.746 0.617 32.355 1.00 92.56 422 ILE A N 1
ATOM 3182 C CA . ILE A 1 422 ? -3.034 -0.032 32.063 1.00 92.56 422 ILE A CA 1
ATOM 3183 C C . ILE A 1 422 ? -3.662 -0.704 33.289 1.00 92.56 422 ILE A C 1
ATOM 3185 O O . ILE A 1 422 ? -2.970 -1.198 34.180 1.00 92.56 422 ILE A O 1
ATOM 3189 N N . ARG A 1 423 ? -4.995 -0.777 33.308 1.00 92.25 423 ARG A N 1
ATOM 3190 C CA . ARG A 1 423 ? -5.798 -1.533 34.282 1.00 92.25 423 ARG A CA 1
ATOM 3191 C C . ARG A 1 423 ? -6.935 -2.301 33.605 1.00 92.25 423 ARG A C 1
ATOM 3193 O O . ARG A 1 423 ? -7.375 -1.929 32.516 1.00 92.25 423 ARG A O 1
ATOM 3200 N N . LYS A 1 424 ? -7.448 -3.337 34.274 1.00 88.69 424 LYS A N 1
ATOM 3201 C CA . LYS A 1 424 ? -8.707 -3.992 33.883 1.00 88.69 424 LYS A CA 1
ATOM 3202 C C . LYS A 1 424 ? -9.899 -3.105 34.275 1.00 88.69 424 LYS A C 1
ATOM 3204 O O . LYS A 1 424 ? -9.855 -2.473 35.334 1.00 88.69 424 LYS A O 1
ATOM 3209 N N . GLY A 1 425 ? -10.874 -2.993 33.373 1.00 81.00 425 GLY A N 1
ATOM 3210 C CA . GLY A 1 425 ? -12.092 -2.190 33.528 1.00 81.00 425 GLY A CA 1
ATOM 3211 C C . GLY A 1 425 ? -13.259 -2.922 34.156 1.00 81.00 425 GLY A C 1
ATOM 3212 O O . GLY A 1 425 ? -13.203 -4.170 34.241 1.00 81.00 425 GLY A O 1
#

Foldseek 3Di:
DAFAAEEEEEQDPVLVVLLVVLCVLCVLLVHRYDYDYDHCVPHVVVLLVVLVVNVVSNHQEYEYEDEDLQCSQQSSLVRDPHAYEYAFELDDPVRRPNVQCNQCPHDPPRDYHYDDYSPSNVVSLVSLVVVCVPVVVSVVSNVVSVVVVVVVVVVVVVVCCVVCVVPPPDNDDPDDDDDDDDDDDDDDDDDDDDDDDDDDDDDDDDDDDDDDQDAAEAAQVHGDLVLLLVLLVCQVVLFWEWFQFLAFIKTKHFPPDLSSLVLVCVLQVHDLQDAFAWAAQDPVVVVVFAPDDDPLNVQLCVVQPPHQAWEKGFGDPPDDCSRPVDRIHIYHHTPTPSVSSNCVSNVGIMRIDFQAHVPDFGHQFLVVSCVGRPPSHRYYHGNDGRPHRWHGFYWYPHDWLIEGADDTPAHPVNSCVSHVGYDYD

Sequence (425 aa):
MGEPAIGIIIGSKSDWHLVEKALEAVAELNLRCAARIASAHRTPEAVMRWIKEAEEAGVQVFVAVAGMAAALPGVVSAQTLLPVIGVPVEADALRGQDALYSIVQMPPGIPVAAVGINSVQNALLLAAEIIALHDCELRKRLVAFRKNRMDKIETDQQELMSRFPHLALNPAPAKVQEKPKAAPVAPQPKPAPASIISKRPNIPAASPAPKSRQILRVDPDNPSFEAIERVADAILEGKIVAIPTDTVYGLACDSTNEKAVHKLYDIKGRKESKPIPLLIDSMKTLSRLVRKIPKDVEEMLDELWPGALTVIFSKPETMLSAVSNGDTIGIRIPDCTVALGVINMAARPLAVTSANPSGQPPARTAEQVKEYFGGKVDIILDAGEMRCELVSTVLSVIKEPYTILREGALSFDSLRYHIKNIRKG

Secondary structure (DSSP, 8-state):
-PPPSEEEEES-GGGHHHHHHHHHHTGGG---EEEEE--TTT-HHHHHHHHHHHHHTT--EEEEEEESS--HHHHHHTT-SS-EEEEEE--STTTTHHHHHHHH-PPTT---EE--TT-HHHHHHHHHHHHTTT-HHHHHHHHHHHHHHHHHHHHHHHHHHHH-GGGSSSPPPS-------PPPPPPPPPPPPP-----PPP-----------EEEE--SSS--HHHHHHHHHHHHTT--EEE--SSS-EEEEETT-HHHHHHHHHHHT--TTSPPPEE-S-HHHHHHH-S---HHHHHHHHHH-SSSEEEEEEPPTTS-TTT-SSSEEEEE--S-HHHHHHHHHHTSPEEEEESS-TTSPPP-SHHHHHHHHTTT-SEEEE----S-SSPPEEEE-SSSSEEEEE--SS-HHHHHHH-SSEEE-